Protein AF-A0A9D5CXW9-F1 (afdb_monomer)

pLDDT: mean 77.0, std 14.55, range [34.09, 95.12]

InterPro domains:
  IPR001128 Cytochrome P450 [PF00067] (2-106)
  IPR001128 Cytochrome P450 [PF00067] (108-201)
  IPR019164 Transmembrane protein 147 [PF09767] (212-371)
  IPR019164 Transmembrane protein 147 [PTHR12869] (211-436)
  IPR036396 Cytochrome P450 superfamily [G3DSA:1.10.630.10] (1-255)
  IPR036396 Cytochrome P450 superfamily [SSF48264] (1-193)

Organism: NCBI:txid325984

Radius of gyration: 29.3 Å; Cα contacts (8 Å, |Δi|>4): 430; chains: 1; bounding box: 60×66×86 Å

Secondary structure (DSSP, 8-state):
-HHHH-SEEEEEETTEEEEEE--HHHHHHHHHTSHHHH-PPP--HHHHHTTTTTTSTTTPPSSHHHHHHHHHIIIIISSHHHHHHHHHHHHTTHHHHHHHHHHHHS-HHHHHHHHHHTTT-HHHH-GGGTTT-TTSHHHHHHHHHHHHHHHHHHHHHHHHHHHHTT---S---HHHHHHHHHHSGGGTTTS-HHHHHHHHHHHHHHHHHHHHHHHHHHHHHHHHHHHHHHHHHSGGGTTTTHHHHHHHHHHHHHHHHHHHHHHHHHPPPPSS----HHHHHHHHHHHHHHHHHHHHHHHH---TT--HHHHHHHHHHHHHHHHHHHHHHHHHHHHTTSSS--THHHHHHHHHHHHHHHHHHHHHHHIIIII-----TTHHHHHHHHHHHHHTHHHHHHHHHHHS---HHHHHHHHHHHHHHHHHHHHHHHHHHHS---

Sequence (438 aa):
MADKHGPVFILRLGSRRTLVVSSWEVAKECFTINDKALSSRPANAAARHLGYNMAMFGFAPYGSYWRSLCKISTTELLSNARLDMLKHVMSGEIDIYMLERAAHTINVSAMITIAHQLSSVPSDMFPWLEWFDLGGHVKAMKAAAKEMDSVMVSLLEEHKEMRASGLAAGDRDFMYVMLSLTESDQFKELHDKDTVIKATSLGGGEARRTMTVFHFFNCAILTFGPHVVYYSATPLSEYDTVGTSVKAAVVYLATALVKLVCLATFLKVPENDNFDPYQELLKAMIGFIDVAGLYFALTQLTHRNISQNHKFQAVGLGWAFADSVLHRLAPLWIGARGLEFTWEYIFQGLEANANLVLNLSLAALGSLMWLRKNKPKTLIPIIYAFAGILATMPSITSYLSRGLGWHFPEVVGFELISSLVMAFFSWQLFSACQKPST

Solvent-accessible surface area (backbone atoms only — not comparable to full-atom values): 24293 Å² total; per-residue (Å²): 106,50,92,80,59,43,52,58,43,79,44,70,54,72,77,42,80,40,82,45,74,77,35,69,71,58,48,48,43,43,66,64,79,41,28,82,82,64,56,51,44,81,95,38,65,58,31,46,44,64,20,60,64,27,52,10,70,90,38,29,46,64,51,74,67,42,51,52,49,54,48,45,44,50,64,66,60,62,21,70,74,41,44,64,69,36,47,68,52,68,75,46,60,60,65,58,54,53,45,50,59,46,48,76,69,45,50,70,67,55,58,57,45,49,67,61,38,76,79,61,52,58,36,69,30,34,66,89,44,54,90,68,40,80,88,47,54,62,61,50,40,47,53,51,29,54,52,54,46,54,53,46,51,54,54,51,52,51,55,52,51,43,59,73,68,67,66,83,75,82,80,78,44,74,67,56,52,42,58,61,56,59,70,46,82,83,59,82,83,84,60,56,64,68,55,42,42,48,22,41,58,54,43,54,54,55,55,51,54,53,50,26,50,52,52,34,51,54,35,47,44,54,41,50,40,60,59,54,50,52,41,66,76,36,72,52,60,79,65,71,36,62,68,44,13,53,52,22,18,53,46,44,54,52,35,51,50,51,43,50,51,50,50,65,71,72,53,76,86,72,95,55,96,68,82,52,72,68,60,52,51,51,52,37,59,51,39,49,47,53,54,53,40,48,50,47,44,75,70,67,65,74,69,99,82,67,58,80,89,53,46,32,56,38,36,14,51,18,31,29,50,41,52,42,48,72,72,40,47,61,58,48,54,52,48,41,72,38,88,65,91,56,71,62,55,54,49,54,15,52,38,36,50,20,47,36,41,41,37,34,26,42,27,48,42,47,40,55,69,76,71,44,84,77,64,63,79,83,51,51,64,54,49,55,52,54,43,49,54,60,57,36,41,71,45,52,53,50,41,42,37,66,69,71,63,45,51,72,71,59,52,38,52,49,44,42,53,49,20,55,53,47,39,52,50,38,49,51,54,53,53,64,50,66,54,79,89,125

Nearest PDB structures (foldseek):
  7tut-assembly1_6  TM=9.393E-01  e=4.674E-10  Canis lupus
  9c7v-assembly1_C  TM=9.053E-01  e=2.514E-06  Homo sapiens
  8ce1-assembly1_B  TM=4.566E-01  e=3.516E+00  Escherichia coli

Mean predicted aligned error: 14.63 Å

Structure (mmCIF, N/CA/C/O backbone):
data_AF-A0A9D5CXW9-F1
#
_entry.id   AF-A0A9D5CXW9-F1
#
loop_
_atom_site.group_PDB
_atom_site.id
_atom_site.type_symbol
_atom_site.label_atom_id
_atom_site.label_alt_id
_atom_site.label_comp_id
_atom_site.label_asym_id
_atom_site.label_entity_id
_atom_site.label_seq_id
_atom_site.pdbx_PDB_ins_code
_atom_site.Cartn_x
_atom_site.Cartn_y
_atom_site.Cartn_z
_atom_site.occupancy
_atom_site.B_iso_or_equiv
_atom_site.auth_seq_id
_atom_site.auth_comp_id
_atom_site.auth_asym_id
_atom_site.auth_atom_id
_atom_site.pdbx_PDB_model_num
ATOM 1 N N . MET A 1 1 ? 2.590 -28.725 -10.508 1.00 77.94 1 MET A N 1
ATOM 2 C CA . MET A 1 1 ? 3.549 -29.321 -11.477 1.00 77.94 1 MET A CA 1
ATOM 3 C C . MET A 1 1 ? 4.900 -29.561 -10.824 1.00 77.94 1 MET A C 1
ATOM 5 O O . MET A 1 1 ? 5.341 -30.703 -10.848 1.00 77.94 1 MET A O 1
ATOM 9 N N . ALA A 1 2 ? 5.501 -28.545 -10.194 1.00 84.69 2 ALA A N 1
ATOM 10 C CA . ALA A 1 2 ? 6.735 -28.697 -9.415 1.00 84.69 2 ALA A CA 1
ATOM 11 C C . ALA A 1 2 ? 6.634 -29.802 -8.342 1.00 84.69 2 ALA A C 1
ATOM 13 O O . ALA A 1 2 ? 7.491 -30.674 -8.293 1.00 84.69 2 ALA A O 1
ATOM 14 N N . ASP A 1 3 ? 5.522 -29.870 -7.598 1.00 86.94 3 ASP A N 1
ATOM 15 C CA . ASP A 1 3 ? 5.314 -30.906 -6.563 1.00 86.94 3 ASP A CA 1
ATOM 16 C C . ASP A 1 3 ? 5.350 -32.347 -7.102 1.00 86.94 3 ASP A C 1
ATOM 18 O O . ASP A 1 3 ? 5.635 -33.284 -6.366 1.00 86.94 3 ASP A O 1
ATOM 22 N N . LYS A 1 4 ? 5.053 -32.539 -8.396 1.00 91.44 4 LYS A N 1
ATOM 23 C CA . LYS A 1 4 ? 4.976 -33.860 -9.039 1.00 91.44 4 LYS A CA 1
ATOM 24 C C . LYS A 1 4 ? 6.230 -34.216 -9.838 1.00 91.44 4 LYS A C 1
ATOM 26 O O . LYS A 1 4 ? 6.571 -35.390 -9.938 1.00 91.44 4 LYS A O 1
ATOM 31 N N . HIS A 1 5 ? 6.875 -33.226 -10.451 1.00 89.44 5 HIS A N 1
ATOM 32 C CA . HIS A 1 5 ? 7.991 -33.427 -11.381 1.00 89.44 5 HIS A CA 1
ATOM 33 C C . HIS A 1 5 ? 9.341 -32.954 -10.830 1.00 89.44 5 HIS A C 1
ATOM 35 O O . HIS A 1 5 ? 10.358 -33.130 -11.495 1.00 89.44 5 HIS A O 1
ATOM 41 N N . GLY A 1 6 ? 9.357 -32.401 -9.617 1.00 91.06 6 GLY A N 1
ATOM 42 C CA . GLY A 1 6 ? 10.549 -31.865 -8.979 1.00 91.06 6 GLY A CA 1
ATOM 43 C C . GLY A 1 6 ? 10.822 -30.396 -9.333 1.00 91.06 6 GLY A C 1
ATOM 44 O O . GLY A 1 6 ? 10.063 -29.771 -10.078 1.00 91.06 6 GLY A O 1
ATOM 45 N N . PRO A 1 7 ? 11.917 -29.831 -8.793 1.00 89.56 7 PRO A N 1
ATOM 46 C CA . PRO A 1 7 ? 12.267 -28.412 -8.924 1.00 89.56 7 PRO A CA 1
ATOM 47 C C . PRO A 1 7 ? 12.718 -27.992 -10.332 1.00 89.56 7 PRO A C 1
ATOM 49 O O . PRO A 1 7 ? 12.819 -26.797 -10.616 1.00 89.56 7 PRO A O 1
ATOM 52 N N . VAL A 1 8 ? 13.014 -28.965 -11.198 1.00 92.38 8 VAL A N 1
ATOM 53 C CA . VAL A 1 8 ? 13.458 -28.763 -12.579 1.00 92.38 8 VAL A CA 1
ATOM 54 C C . VAL A 1 8 ? 12.711 -29.735 -13.466 1.00 92.38 8 VAL A C 1
ATOM 56 O O . VAL A 1 8 ? 12.823 -30.948 -13.301 1.00 92.38 8 VAL A O 1
ATOM 59 N N . PHE A 1 9 ? 11.958 -29.213 -14.423 1.00 92.38 9 PHE A N 1
ATOM 60 C CA . PHE A 1 9 ? 11.188 -30.045 -15.337 1.00 92.38 9 PHE A CA 1
ATOM 61 C C . PHE A 1 9 ? 11.050 -29.380 -16.701 1.00 92.38 9 PHE A C 1
ATOM 63 O O . PHE A 1 9 ? 11.148 -28.164 -16.843 1.00 92.38 9 PHE A O 1
ATOM 70 N N . ILE A 1 10 ? 10.828 -30.192 -17.731 1.00 90.69 10 ILE A N 1
ATOM 71 C CA . ILE A 1 10 ? 10.643 -29.707 -19.098 1.00 90.69 10 ILE A CA 1
ATOM 72 C C . ILE A 1 10 ? 9.150 -29.689 -19.410 1.00 90.69 10 ILE A C 1
ATOM 74 O O . ILE A 1 10 ? 8.472 -30.710 -19.311 1.00 90.69 10 ILE A O 1
ATOM 78 N N . LEU A 1 11 ? 8.656 -28.534 -19.843 1.00 88.25 11 LEU A N 1
ATOM 79 C CA . LEU A 1 11 ? 7.340 -28.383 -20.447 1.00 88.25 11 LEU A CA 1
ATOM 80 C C . LEU A 1 11 ? 7.472 -28.207 -21.953 1.00 88.25 11 LEU A C 1
ATOM 82 O O . LEU A 1 11 ? 8.407 -27.586 -22.452 1.00 88.25 11 LEU A O 1
ATOM 86 N N . ARG A 1 12 ? 6.504 -28.732 -22.697 1.00 83.38 12 ARG A N 1
ATOM 87 C CA . ARG A 1 12 ? 6.395 -28.476 -24.131 1.00 83.38 12 ARG A CA 1
ATOM 88 C C . ARG A 1 12 ? 5.352 -27.386 -24.359 1.00 83.38 12 ARG A C 1
ATOM 90 O O . ARG A 1 12 ? 4.157 -27.655 -24.302 1.00 83.38 12 ARG A O 1
ATOM 97 N N . LEU A 1 13 ? 5.816 -26.161 -24.595 1.00 78.69 13 LEU A N 1
ATOM 98 C CA . LEU A 1 13 ? 4.975 -25.015 -24.935 1.00 78.69 13 LEU A CA 1
ATOM 99 C C . LEU A 1 13 ? 4.824 -24.961 -26.462 1.00 78.69 13 LEU A C 1
ATOM 101 O O . LEU A 1 13 ? 5.663 -24.411 -27.176 1.00 78.69 13 LEU A O 1
ATOM 105 N N . GLY A 1 14 ? 3.775 -25.611 -26.968 1.00 78.56 14 GLY A N 1
ATOM 106 C CA . GLY A 1 14 ? 3.534 -25.760 -28.404 1.00 78.56 14 GLY A CA 1
ATOM 107 C C . GLY A 1 14 ? 4.590 -26.637 -29.083 1.00 78.56 14 GLY A C 1
ATOM 108 O O . GLY A 1 14 ? 4.738 -27.818 -28.756 1.00 78.56 14 GLY A O 1
ATOM 109 N N . SER A 1 15 ? 5.344 -26.087 -30.036 1.00 80.31 15 SER A N 1
ATOM 110 C CA . SER A 1 15 ? 6.457 -26.793 -30.683 1.00 80.31 15 SER A CA 1
ATOM 111 C C . SER A 1 15 ? 7.795 -26.635 -29.952 1.00 80.31 15 SER A C 1
ATOM 113 O O . SER A 1 15 ? 8.731 -27.368 -30.277 1.00 80.31 15 SER A O 1
ATOM 115 N N . ARG A 1 16 ? 7.909 -25.729 -28.968 1.00 77.31 16 ARG A N 1
ATOM 116 C CA . ARG A 1 16 ? 9.156 -25.474 -28.225 1.00 77.31 16 ARG A CA 1
ATOM 117 C C . ARG A 1 16 ? 9.205 -26.270 -26.918 1.00 77.31 16 ARG A C 1
ATOM 119 O O . ARG A 1 16 ? 8.202 -26.429 -26.225 1.00 77.31 16 ARG A O 1
ATOM 126 N N . ARG A 1 17 ? 10.389 -26.787 -26.578 1.00 86.25 17 ARG A N 1
ATOM 127 C CA . ARG A 1 17 ? 10.664 -27.359 -25.251 1.00 86.25 17 ARG A CA 1
ATOM 128 C C . ARG A 1 17 ? 11.206 -26.247 -24.362 1.00 86.25 17 ARG A C 1
ATOM 130 O O . ARG A 1 17 ? 12.153 -25.573 -24.751 1.00 86.25 17 ARG A O 1
ATOM 137 N N . THR A 1 18 ? 10.622 -26.097 -23.186 1.00 85.94 18 THR A N 1
ATOM 138 C CA . THR A 1 18 ? 10.957 -25.063 -22.214 1.00 85.94 18 THR A CA 1
ATOM 139 C C . THR A 1 18 ? 11.350 -25.736 -20.913 1.00 85.94 18 THR A C 1
ATOM 141 O O . THR A 1 18 ? 10.566 -26.492 -20.339 1.00 85.94 18 THR A O 1
ATOM 144 N N . LEU A 1 19 ? 12.570 -25.475 -20.455 1.00 88.12 19 LEU A N 1
ATOM 145 C CA . LEU A 1 19 ? 13.008 -25.866 -19.122 1.00 88.12 19 LEU A CA 1
ATOM 146 C C . LEU A 1 19 ? 12.398 -24.895 -18.108 1.00 88.12 19 LEU A C 1
ATOM 148 O O . LEU A 1 19 ? 12.554 -23.684 -18.246 1.00 88.12 19 LEU A O 1
ATOM 152 N N . VAL A 1 20 ? 11.703 -25.423 -17.108 1.00 88.06 20 VAL A N 1
ATOM 153 C CA . VAL A 1 20 ? 11.142 -24.650 -16.002 1.00 88.06 20 VAL A CA 1
ATOM 154 C C . VAL A 1 20 ? 11.942 -24.958 -14.748 1.00 88.06 20 VAL A C 1
ATOM 156 O O . VAL A 1 20 ? 12.119 -26.121 -14.384 1.00 88.06 20 VAL A O 1
ATOM 159 N N . VAL A 1 21 ? 12.414 -23.897 -14.100 1.00 90.00 21 VAL A N 1
ATOM 160 C CA . VAL A 1 21 ? 13.131 -23.945 -12.826 1.00 90.00 21 VAL A CA 1
ATOM 161 C C . VAL A 1 21 ? 12.237 -23.309 -11.770 1.00 90.00 21 VAL A C 1
ATOM 163 O O . VAL A 1 21 ? 11.843 -22.154 -11.912 1.00 90.00 21 VAL A O 1
ATOM 166 N N . SER A 1 22 ? 11.891 -24.066 -10.731 1.00 89.50 22 SER A N 1
ATOM 167 C CA . SER A 1 22 ? 10.968 -23.637 -9.670 1.00 89.50 22 SER A CA 1
ATOM 168 C C . SER A 1 22 ? 11.580 -23.684 -8.265 1.00 89.50 22 SER A C 1
ATOM 170 O O . SER A 1 22 ? 10.850 -23.619 -7.282 1.00 89.50 22 SER A O 1
ATOM 172 N N . SER A 1 23 ? 12.904 -23.821 -8.161 1.00 90.56 23 SER A N 1
ATOM 173 C CA . SER A 1 23 ? 13.673 -23.778 -6.908 1.00 90.56 23 SER A CA 1
ATOM 174 C C . SER A 1 23 ? 14.694 -22.648 -6.979 1.00 90.56 23 SER A C 1
ATOM 176 O O . SER A 1 23 ? 15.335 -22.446 -8.015 1.00 90.56 23 SER A O 1
ATOM 178 N N . TRP A 1 24 ? 14.848 -21.913 -5.875 1.00 89.88 24 TRP A N 1
ATOM 179 C CA . TRP A 1 24 ? 15.803 -20.810 -5.802 1.00 89.88 24 TRP A CA 1
ATOM 180 C C . TRP A 1 24 ? 17.252 -21.318 -5.806 1.00 89.88 24 TRP A C 1
ATOM 182 O O . TRP A 1 24 ? 18.120 -20.641 -6.349 1.00 89.88 24 TRP A O 1
ATOM 192 N N . GLU A 1 25 ? 17.513 -22.513 -5.266 1.00 91.69 25 GLU A N 1
ATOM 193 C CA . GLU A 1 25 ? 18.826 -23.162 -5.277 1.00 91.69 25 GLU A CA 1
ATOM 194 C C . GLU A 1 25 ? 19.289 -23.419 -6.713 1.00 91.69 25 GLU A C 1
ATOM 196 O O . GLU A 1 25 ? 20.394 -23.032 -7.095 1.00 91.69 25 GLU A O 1
ATOM 201 N N . VAL A 1 26 ? 18.407 -23.996 -7.535 1.00 90.19 26 VAL A N 1
ATOM 202 C CA . VAL A 1 26 ? 18.710 -24.256 -8.947 1.00 90.19 26 VAL A CA 1
ATOM 203 C C . VAL A 1 26 ? 18.778 -22.953 -9.740 1.00 90.19 26 VAL A C 1
ATOM 205 O O . VAL A 1 26 ? 19.675 -22.784 -10.561 1.00 90.19 26 VAL A O 1
ATOM 208 N N . ALA A 1 27 ? 17.877 -21.997 -9.488 1.00 89.31 27 ALA A N 1
ATOM 209 C CA . ALA A 1 27 ? 17.931 -20.693 -10.146 1.00 89.31 27 ALA A CA 1
ATOM 210 C C . ALA A 1 27 ? 19.251 -19.964 -9.841 1.00 89.31 27 ALA A C 1
ATOM 212 O O . ALA A 1 27 ? 19.863 -19.389 -10.742 1.00 89.31 27 ALA A O 1
ATOM 213 N N . LYS A 1 28 ? 19.734 -20.039 -8.594 1.00 89.81 28 LYS A N 1
ATOM 214 C CA . LYS A 1 28 ? 21.040 -19.506 -8.202 1.00 89.81 28 LYS A CA 1
ATOM 215 C C . LYS A 1 28 ? 22.156 -20.168 -8.999 1.00 89.81 28 LYS A C 1
ATOM 217 O O . LYS A 1 28 ? 22.987 -19.454 -9.546 1.00 89.81 28 LYS A O 1
ATOM 222 N N . GLU A 1 29 ? 22.176 -21.492 -9.114 1.00 91.06 29 GLU A N 1
ATOM 223 C CA . GLU A 1 29 ? 23.174 -22.204 -9.923 1.00 91.06 29 GLU A CA 1
ATOM 224 C C . GLU A 1 29 ? 23.115 -21.797 -11.408 1.00 91.06 29 GLU A C 1
ATOM 226 O O . GLU A 1 29 ? 24.151 -21.518 -12.020 1.00 91.06 29 GLU A O 1
ATOM 231 N N . CYS A 1 30 ? 21.909 -21.685 -11.971 1.00 89.25 30 CYS A N 1
ATOM 232 C CA . CYS A 1 30 ? 21.672 -21.222 -13.338 1.00 89.25 30 CYS A CA 1
ATOM 233 C C . CYS A 1 30 ? 22.246 -19.825 -13.602 1.00 89.25 30 CYS A C 1
ATOM 235 O O . CYS A 1 30 ? 22.856 -19.619 -14.643 1.00 89.25 30 CYS A O 1
ATOM 237 N N . PHE A 1 31 ? 22.073 -18.878 -12.676 1.00 85.81 31 PHE A N 1
ATOM 238 C CA . PHE A 1 31 ? 22.480 -17.479 -12.865 1.00 85.81 31 PHE A CA 1
ATOM 239 C C . PHE A 1 31 ? 23.814 -17.105 -12.197 1.00 85.81 31 PHE A C 1
ATOM 241 O O . PHE A 1 31 ? 24.177 -15.932 -12.198 1.00 85.81 31 PHE A O 1
ATOM 248 N N . THR A 1 32 ? 24.557 -18.075 -11.651 1.00 88.88 32 THR A N 1
ATOM 249 C CA . THR A 1 32 ? 25.907 -17.847 -11.093 1.00 88.88 32 THR A CA 1
ATOM 250 C C . THR A 1 32 ? 26.970 -18.734 -11.731 1.00 88.88 32 THR A C 1
ATOM 252 O O . THR A 1 32 ? 27.978 -18.220 -12.197 1.00 88.88 32 THR A O 1
ATOM 255 N N . ILE A 1 33 ? 26.757 -20.052 -11.775 1.00 91.69 33 ILE A N 1
ATOM 256 C CA . ILE A 1 33 ? 27.733 -21.017 -12.305 1.00 91.69 33 ILE A CA 1
ATOM 257 C C . ILE A 1 33 ? 27.545 -21.194 -13.816 1.00 91.69 33 ILE A C 1
ATOM 259 O O . ILE A 1 33 ? 28.518 -21.267 -14.562 1.00 91.69 33 ILE A O 1
ATOM 263 N N . ASN A 1 34 ? 26.288 -21.255 -14.267 1.00 90.12 34 ASN A N 1
ATOM 264 C CA . ASN A 1 34 ? 25.921 -21.530 -15.661 1.00 90.12 34 ASN A CA 1
ATOM 265 C C . ASN A 1 34 ? 25.369 -20.292 -16.395 1.00 90.12 34 ASN A C 1
ATOM 267 O O . ASN A 1 34 ? 24.728 -20.417 -17.443 1.00 90.12 34 ASN A O 1
ATOM 271 N N . ASP A 1 35 ? 25.622 -19.098 -15.858 1.00 86.38 35 ASP A N 1
ATOM 272 C CA . ASP A 1 35 ? 25.029 -17.827 -16.281 1.00 86.38 35 ASP A CA 1
ATOM 273 C C . ASP A 1 35 ? 25.222 -17.556 -17.780 1.00 86.38 35 ASP A C 1
ATOM 275 O O . ASP A 1 35 ? 24.277 -17.210 -18.487 1.00 86.38 35 ASP A O 1
ATOM 279 N N . LYS A 1 36 ? 26.423 -17.815 -18.304 1.00 87.19 36 LYS A N 1
ATOM 280 C CA . LYS A 1 36 ? 26.774 -17.613 -19.711 1.00 87.19 36 LYS A CA 1
ATOM 281 C C . LYS A 1 36 ? 25.993 -18.517 -20.667 1.00 87.19 36 LYS A C 1
ATOM 283 O O . LYS A 1 36 ? 25.740 -18.120 -21.801 1.00 87.19 36 LYS A O 1
ATOM 288 N N . ALA A 1 37 ? 25.630 -19.729 -20.244 1.00 87.44 37 ALA A N 1
ATOM 289 C CA . ALA A 1 37 ? 24.859 -20.654 -21.076 1.00 87.44 37 ALA A CA 1
ATOM 290 C C . ALA A 1 37 ? 23.374 -20.256 -21.155 1.00 87.44 37 ALA A C 1
ATOM 292 O O . ALA A 1 37 ? 22.700 -20.582 -22.131 1.00 87.44 37 ALA A O 1
ATOM 293 N N . LEU A 1 38 ? 22.876 -19.535 -20.146 1.00 86.81 38 LEU A N 1
ATOM 294 C CA . LEU A 1 38 ? 21.461 -19.187 -19.974 1.00 86.81 38 LEU A CA 1
ATOM 295 C C . LEU A 1 38 ? 21.169 -17.690 -20.166 1.00 86.81 38 LEU A C 1
ATOM 297 O O . LEU A 1 38 ? 20.023 -17.257 -20.070 1.00 86.81 38 LEU A O 1
ATOM 301 N N . SER A 1 39 ? 22.190 -16.887 -20.457 1.00 85.00 39 SER A N 1
ATOM 302 C CA . SER A 1 39 ? 22.080 -15.435 -20.605 1.00 85.00 39 SER A CA 1
ATOM 303 C C . SER A 1 39 ? 21.422 -15.000 -21.916 1.00 85.00 39 SER A C 1
ATOM 305 O O . SER A 1 39 ? 20.912 -13.882 -21.996 1.00 85.00 39 SER A O 1
ATOM 307 N N . SER A 1 40 ? 21.405 -15.855 -22.944 1.00 88.19 40 SER A N 1
ATOM 308 C CA . SER A 1 40 ? 20.826 -15.506 -24.244 1.00 88.19 40 SER A CA 1
ATOM 309 C C . SER A 1 40 ? 19.295 -15.444 -24.204 1.00 88.19 40 SER A C 1
ATOM 311 O O . SER A 1 40 ? 18.641 -16.221 -23.510 1.00 88.19 40 SER A O 1
ATOM 313 N N . ARG A 1 41 ? 18.706 -14.508 -24.956 1.00 83.00 41 ARG A N 1
ATOM 314 C CA . ARG A 1 41 ? 17.253 -14.304 -25.038 1.00 83.00 41 ARG A CA 1
ATOM 315 C C . ARG A 1 41 ? 16.677 -14.998 -26.276 1.00 83.00 41 ARG A C 1
ATOM 317 O O . ARG A 1 41 ? 17.267 -14.909 -27.353 1.00 83.00 41 ARG A O 1
ATOM 324 N N . PRO A 1 42 ? 15.534 -15.697 -26.159 1.00 80.88 42 PRO A N 1
ATOM 325 C CA . PRO A 1 42 ? 14.896 -16.314 -27.310 1.00 80.88 42 PRO A CA 1
ATOM 326 C C . PRO A 1 42 ? 14.276 -15.249 -28.215 1.00 80.88 42 PRO A C 1
ATOM 328 O O . PRO A 1 42 ? 13.584 -14.347 -27.747 1.00 80.88 42 PRO A O 1
ATOM 331 N N . ALA A 1 43 ? 14.442 -15.411 -29.527 1.00 78.44 43 ALA A N 1
ATOM 332 C CA . ALA A 1 43 ? 13.746 -14.573 -30.488 1.00 78.44 43 ALA A CA 1
ATOM 333 C C . ALA A 1 43 ? 12.237 -14.888 -30.474 1.00 78.44 43 ALA A C 1
ATOM 335 O O . ALA A 1 43 ? 11.819 -15.998 -30.836 1.00 78.44 43 ALA A O 1
ATOM 336 N N . ASN A 1 44 ? 11.440 -13.916 -30.032 1.00 76.56 44 ASN A N 1
ATOM 337 C CA . ASN A 1 44 ? 9.977 -13.940 -30.025 1.00 76.56 44 ASN A CA 1
ATOM 338 C C . ASN A 1 44 ? 9.414 -12.722 -30.793 1.00 76.56 44 ASN A C 1
ATOM 340 O O . ASN A 1 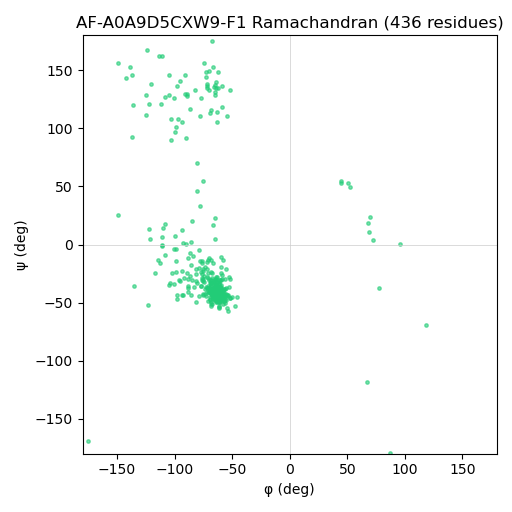44 ? 10.161 -11.814 -31.172 1.00 76.56 44 ASN A O 1
ATOM 344 N N . ALA A 1 45 ? 8.120 -12.725 -31.111 1.00 77.19 45 ALA A N 1
ATOM 345 C CA . ALA A 1 45 ? 7.488 -11.696 -31.937 1.00 77.19 45 ALA A CA 1
ATOM 346 C C . ALA A 1 45 ? 7.564 -10.303 -31.294 1.00 77.19 45 ALA A C 1
ATOM 348 O O . ALA A 1 45 ? 7.858 -9.324 -31.982 1.00 77.19 45 ALA A O 1
ATOM 349 N N . ALA A 1 46 ? 7.385 -10.224 -29.973 1.00 71.38 46 ALA A N 1
ATOM 350 C CA . ALA A 1 46 ? 7.484 -8.973 -29.226 1.00 71.38 46 ALA A CA 1
ATOM 351 C C . ALA A 1 46 ? 8.885 -8.354 -29.342 1.00 71.38 46 ALA A C 1
ATOM 353 O O . ALA A 1 46 ? 9.028 -7.188 -29.694 1.00 71.38 46 ALA A O 1
ATOM 354 N N . ALA A 1 47 ? 9.933 -9.147 -29.156 1.00 76.00 47 ALA A N 1
ATOM 355 C CA . ALA A 1 47 ? 11.305 -8.682 -29.260 1.00 76.00 47 ALA A CA 1
ATOM 356 C C . ALA A 1 47 ? 11.699 -8.278 -30.697 1.00 76.00 47 ALA A C 1
ATOM 358 O O . ALA A 1 47 ? 12.512 -7.373 -30.891 1.00 76.00 47 ALA A O 1
ATOM 359 N N . ARG A 1 48 ? 11.082 -8.892 -31.721 1.00 81.94 48 ARG A N 1
ATOM 360 C CA . ARG A 1 48 ? 11.274 -8.501 -33.130 1.00 81.94 48 ARG A CA 1
ATOM 361 C C . ARG A 1 48 ? 10.582 -7.182 -33.467 1.00 81.94 48 ARG A C 1
ATOM 363 O O . ARG A 1 48 ? 11.177 -6.348 -34.142 1.00 81.94 48 ARG A O 1
ATOM 370 N N . HIS A 1 49 ? 9.340 -7.001 -33.024 1.00 80.75 49 HIS A N 1
ATOM 371 C CA . HIS A 1 49 ? 8.512 -5.866 -33.435 1.00 80.75 49 HIS A CA 1
ATOM 372 C C . HIS A 1 49 ? 8.584 -4.675 -32.478 1.00 80.75 49 HIS A C 1
ATOM 374 O O . HIS A 1 49 ? 8.731 -3.555 -32.945 1.00 80.75 49 HIS A O 1
ATOM 380 N N . LEU A 1 50 ? 8.532 -4.902 -31.165 1.00 71.69 50 LEU A N 1
ATOM 381 C CA . LEU A 1 50 ? 8.593 -3.855 -30.135 1.00 71.69 50 LEU A CA 1
ATOM 382 C C . LEU A 1 50 ? 10.030 -3.596 -29.653 1.00 71.69 50 LEU A C 1
ATOM 384 O O . LEU A 1 50 ? 10.374 -2.483 -29.275 1.00 71.69 50 LEU A O 1
ATOM 388 N N . GLY A 1 51 ? 10.893 -4.614 -29.699 1.00 71.62 51 GLY A N 1
ATOM 389 C CA . GLY A 1 51 ? 12.281 -4.544 -29.230 1.00 71.62 51 GLY A CA 1
ATOM 390 C C . GLY A 1 51 ? 13.295 -3.989 -30.236 1.00 71.62 51 GLY A C 1
ATOM 391 O O . GLY A 1 51 ? 14.479 -4.289 -30.091 1.00 71.62 51 GLY A O 1
ATOM 392 N N . TYR A 1 52 ? 12.860 -3.248 -31.266 1.00 82.50 52 TYR A N 1
ATOM 393 C CA . TYR A 1 52 ? 13.713 -2.767 -32.369 1.00 82.50 52 TYR A CA 1
ATOM 394 C C . TYR A 1 52 ? 14.556 -3.887 -32.997 1.00 82.50 52 TYR A C 1
ATOM 396 O O . TYR A 1 52 ? 15.780 -3.800 -33.084 1.00 82.50 52 TYR A O 1
ATOM 404 N N . ASN A 1 53 ? 13.901 -4.982 -33.396 1.00 86.38 53 ASN A N 1
ATOM 405 C CA . ASN A 1 53 ? 14.567 -6.176 -33.915 1.00 86.38 53 ASN A CA 1
ATOM 406 C C . ASN A 1 53 ? 15.670 -6.708 -32.976 1.00 86.38 53 ASN A C 1
ATOM 408 O O . ASN A 1 53 ? 16.787 -6.975 -33.411 1.00 86.38 53 ASN A O 1
ATOM 412 N N . MET A 1 54 ? 15.341 -6.868 -31.689 1.00 82.38 54 MET A N 1
ATOM 413 C CA . MET A 1 54 ? 16.251 -7.319 -30.621 1.00 82.38 54 MET A CA 1
ATOM 414 C C . MET A 1 54 ? 17.361 -6.327 -30.233 1.00 82.38 54 MET A C 1
ATOM 416 O O . MET A 1 54 ? 18.253 -6.709 -29.482 1.00 82.38 54 MET A O 1
ATOM 420 N N . ALA A 1 55 ? 17.338 -5.071 -30.688 1.00 84.50 55 ALA A N 1
ATOM 421 C CA . ALA A 1 55 ? 18.335 -4.082 -30.269 1.00 84.50 55 ALA A CA 1
ATOM 422 C C . ALA A 1 55 ? 18.151 -3.640 -28.805 1.00 84.50 55 ALA A C 1
ATOM 424 O O . ALA A 1 55 ? 19.112 -3.205 -28.166 1.00 84.50 55 ALA A O 1
ATOM 425 N N . MET A 1 56 ? 16.928 -3.753 -28.275 1.00 77.25 56 MET A N 1
ATOM 426 C CA . MET A 1 56 ? 16.576 -3.348 -26.914 1.00 77.25 56 MET A CA 1
ATOM 427 C C . MET A 1 56 ? 17.297 -4.190 -25.852 1.00 77.25 56 MET A C 1
ATOM 429 O O . MET A 1 56 ? 17.328 -5.419 -25.927 1.00 77.25 56 MET A O 1
ATOM 433 N N . PHE A 1 57 ? 17.800 -3.518 -24.811 1.00 72.75 57 PHE A N 1
ATOM 434 C CA . PHE A 1 57 ? 18.596 -4.092 -23.719 1.00 72.75 57 PHE A CA 1
ATOM 435 C C . PHE A 1 57 ? 18.030 -5.397 -23.124 1.00 72.75 57 PHE A C 1
ATOM 437 O O . PHE A 1 57 ? 18.768 -6.363 -22.929 1.00 72.75 57 PHE A O 1
ATOM 444 N N . GLY A 1 58 ? 16.716 -5.450 -22.865 1.00 72.88 58 GLY A N 1
ATOM 445 C CA . GLY A 1 58 ? 16.050 -6.617 -22.271 1.00 72.88 58 GLY A CA 1
ATOM 446 C C . GLY A 1 58 ? 15.872 -7.818 -23.212 1.00 72.88 58 GLY A C 1
ATOM 447 O O . GLY A 1 58 ? 15.694 -8.943 -22.737 1.00 72.88 58 GLY A O 1
ATOM 448 N N . PHE A 1 59 ? 15.948 -7.593 -24.528 1.00 77.06 59 PHE A N 1
ATOM 449 C CA . PHE A 1 59 ? 15.645 -8.575 -25.573 1.00 77.06 59 PHE A CA 1
ATOM 450 C C . PHE A 1 59 ? 16.859 -9.016 -26.399 1.00 77.06 59 PHE A C 1
ATOM 452 O O . PHE A 1 59 ? 16.785 -10.042 -27.076 1.00 77.06 59 PHE A O 1
ATOM 459 N N . ALA A 1 60 ? 17.970 -8.280 -26.340 1.00 83.75 60 ALA A N 1
ATOM 460 C CA . ALA A 1 60 ? 19.168 -8.599 -27.103 1.00 83.75 60 ALA A CA 1
ATOM 461 C C . ALA A 1 60 ? 19.767 -9.966 -26.699 1.00 83.75 60 ALA A C 1
ATOM 463 O O . ALA A 1 60 ? 19.888 -10.268 -25.505 1.00 83.75 60 ALA A O 1
ATOM 464 N N . PRO A 1 61 ? 20.158 -10.814 -27.671 1.00 86.69 61 PRO A N 1
ATOM 465 C CA . PRO A 1 61 ? 20.825 -12.078 -27.388 1.00 86.69 61 PRO A CA 1
ATOM 466 C C . PRO A 1 61 ? 22.215 -11.836 -26.789 1.00 86.69 61 PRO A C 1
ATOM 468 O O . PRO A 1 61 ? 22.874 -10.831 -27.067 1.00 86.69 61 PRO A O 1
ATOM 471 N N . TYR A 1 62 ? 22.691 -12.785 -25.985 1.00 86.19 62 TYR A N 1
ATOM 472 C CA . TYR A 1 62 ? 24.002 -12.663 -25.355 1.00 86.19 62 TYR A CA 1
ATOM 473 C C . TYR A 1 62 ? 25.115 -12.663 -26.414 1.00 86.19 62 TYR A C 1
ATOM 475 O O . TYR A 1 62 ? 25.190 -13.558 -27.255 1.00 86.19 62 TYR A O 1
ATOM 483 N N . GLY A 1 63 ? 26.005 -11.671 -26.359 1.00 86.94 63 GLY A N 1
ATOM 484 C CA . GLY A 1 63 ? 27.064 -11.472 -27.349 1.00 86.94 63 GLY A CA 1
ATOM 485 C C . GLY A 1 63 ? 28.018 -10.336 -26.976 1.00 86.94 63 GLY A C 1
ATOM 486 O O . GLY A 1 63 ? 28.005 -9.842 -25.848 1.00 86.94 63 GLY A O 1
ATOM 487 N N . SER A 1 64 ? 28.882 -9.920 -27.906 1.00 85.69 64 SER A N 1
ATOM 488 C CA . SER A 1 64 ? 29.711 -8.710 -27.748 1.00 85.69 64 SER A CA 1
ATOM 489 C C . SER A 1 64 ? 28.838 -7.464 -27.577 1.00 85.69 64 SER A C 1
ATOM 491 O O . SER A 1 64 ? 29.022 -6.739 -26.606 1.00 85.69 64 SER A O 1
ATOM 493 N N . TYR A 1 65 ? 27.831 -7.295 -28.438 1.00 85.19 65 TYR A N 1
ATOM 494 C CA . TYR A 1 65 ? 26.873 -6.186 -28.390 1.00 85.19 65 TYR A CA 1
ATOM 495 C C . TYR A 1 65 ? 26.171 -6.056 -27.027 1.00 85.19 65 TYR A C 1
ATOM 497 O O . TYR A 1 65 ? 26.274 -5.014 -26.383 1.00 85.19 65 TYR A O 1
ATOM 505 N N . TRP A 1 66 ? 25.531 -7.127 -26.537 1.00 85.12 66 TRP A N 1
ATOM 506 C CA . TRP A 1 66 ? 24.840 -7.113 -25.239 1.00 85.12 66 TRP A CA 1
ATOM 507 C C . TRP A 1 66 ? 25.787 -6.803 -24.073 1.00 85.12 66 TRP A C 1
ATOM 509 O O . TRP A 1 66 ? 25.448 -6.018 -23.195 1.00 85.12 66 TRP A O 1
ATOM 519 N N . ARG A 1 67 ? 27.011 -7.351 -24.078 1.00 84.94 67 ARG A N 1
ATOM 520 C CA . ARG A 1 67 ? 28.008 -7.046 -23.037 1.00 84.94 67 ARG A CA 1
ATOM 521 C C . ARG A 1 67 ? 28.444 -5.581 -23.066 1.00 84.94 67 ARG A C 1
ATOM 523 O O . ARG A 1 67 ? 28.593 -4.987 -22.000 1.00 84.94 67 ARG A O 1
ATOM 530 N N . SER A 1 68 ? 28.633 -5.003 -24.253 1.00 83.19 68 SER A N 1
ATOM 531 C CA . SER A 1 68 ? 28.933 -3.576 -24.406 1.00 83.19 68 SER A CA 1
ATOM 532 C C . SER A 1 68 ? 27.785 -2.710 -23.891 1.00 83.19 68 SER A C 1
ATOM 534 O O . SER A 1 68 ? 28.036 -1.783 -23.124 1.00 83.19 68 SER A O 1
ATOM 536 N N . LEU A 1 69 ? 26.535 -3.064 -24.216 1.00 79.69 69 LEU A N 1
ATOM 537 C CA . LEU A 1 69 ? 25.351 -2.408 -23.661 1.00 79.69 69 LEU A CA 1
ATOM 538 C C . LEU A 1 69 ? 25.313 -2.493 -22.133 1.00 79.69 69 LEU A C 1
ATOM 540 O O . LEU A 1 69 ? 25.212 -1.460 -21.489 1.00 79.69 69 LEU A O 1
ATOM 544 N N . CYS A 1 70 ? 25.466 -3.678 -21.530 1.00 81.19 70 CYS A N 1
ATOM 545 C CA . CYS A 1 70 ? 25.493 -3.826 -20.069 1.00 81.19 70 CYS A CA 1
ATOM 546 C C . CYS A 1 70 ? 26.599 -3.010 -19.408 1.00 81.19 70 CYS A C 1
ATOM 548 O O . CYS A 1 70 ? 26.376 -2.431 -18.346 1.00 81.19 70 CYS A O 1
ATOM 550 N N . LYS A 1 71 ? 27.786 -2.958 -20.019 1.00 83.19 71 LYS A N 1
ATOM 551 C CA . LYS A 1 71 ? 28.888 -2.145 -19.511 1.00 83.19 71 LYS A CA 1
ATOM 552 C C . LYS A 1 71 ? 28.497 -0.670 -19.503 1.00 83.19 71 LYS A C 1
ATOM 554 O O . LYS A 1 71 ? 28.558 -0.049 -18.452 1.00 83.19 71 LYS A O 1
ATOM 559 N N . ILE A 1 72 ? 28.039 -0.151 -20.639 1.00 79.00 72 ILE A N 1
ATOM 560 C CA . ILE A 1 72 ? 27.652 1.254 -20.800 1.00 79.00 72 ILE A CA 1
ATOM 561 C C . ILE A 1 72 ? 26.468 1.622 -19.907 1.00 79.00 72 ILE A C 1
ATOM 563 O O . ILE A 1 72 ? 26.510 2.638 -19.219 1.00 79.00 72 ILE A O 1
ATOM 567 N N . SER A 1 73 ? 25.434 0.784 -19.856 1.00 76.25 73 SER A N 1
ATOM 568 C CA . SER A 1 73 ? 24.288 1.009 -18.981 1.00 76.25 73 SER A CA 1
ATOM 569 C C . SER A 1 73 ? 24.721 1.097 -17.520 1.00 76.25 73 SER A C 1
ATOM 571 O O . SER A 1 73 ? 24.319 2.027 -16.833 1.00 76.25 73 SER A O 1
ATOM 573 N N . THR A 1 74 ? 25.588 0.202 -17.045 1.00 78.44 74 THR A N 1
ATOM 574 C CA . THR A 1 74 ? 26.035 0.217 -15.644 1.00 78.44 74 THR A CA 1
ATOM 575 C C . THR A 1 74 ? 27.012 1.357 -15.338 1.00 78.44 74 THR A C 1
ATOM 577 O O . THR A 1 74 ? 26.937 1.939 -14.259 1.00 78.44 74 THR A O 1
ATOM 580 N N . THR A 1 75 ? 27.936 1.695 -16.244 1.00 78.50 75 THR A N 1
ATOM 581 C CA . THR A 1 75 ? 28.984 2.695 -15.958 1.00 78.50 75 THR A CA 1
ATOM 582 C C . THR A 1 75 ? 28.563 4.122 -16.282 1.00 78.50 75 THR A C 1
ATOM 584 O O . THR A 1 75 ? 28.895 5.043 -15.536 1.00 78.50 75 THR A O 1
ATOM 587 N N . GLU A 1 76 ? 27.810 4.324 -17.359 1.00 75.50 76 GLU A N 1
ATOM 588 C CA . GLU A 1 76 ? 27.533 5.663 -17.884 1.00 75.50 76 GLU A CA 1
ATOM 589 C C . GLU A 1 76 ? 26.120 6.151 -17.587 1.00 75.50 76 GLU A C 1
ATOM 591 O O . GLU A 1 76 ? 25.937 7.350 -17.362 1.00 75.50 76 GLU A O 1
ATOM 596 N N . LEU A 1 77 ? 25.141 5.238 -17.581 1.00 71.81 77 LEU A N 1
ATOM 597 C CA . LEU A 1 77 ? 23.720 5.568 -17.427 1.00 71.81 77 LEU A CA 1
ATOM 598 C C . LEU A 1 77 ? 23.225 5.385 -15.986 1.00 71.81 77 LEU A C 1
ATOM 600 O O . LEU A 1 77 ? 22.511 6.237 -15.470 1.00 71.81 77 LEU A O 1
ATOM 604 N N . LEU A 1 78 ? 23.617 4.287 -15.335 1.00 73.19 78 LEU A N 1
ATOM 605 C CA . LEU A 1 78 ? 23.144 3.874 -14.008 1.00 73.19 78 LEU A CA 1
ATOM 606 C C . LEU A 1 78 ? 24.215 4.006 -12.915 1.00 73.19 78 LEU A C 1
ATOM 608 O O . LEU A 1 78 ? 24.060 3.448 -11.830 1.00 73.19 78 LEU A O 1
ATOM 612 N N . SER A 1 79 ? 25.311 4.724 -13.171 1.00 78.12 79 SER A N 1
ATOM 613 C CA . SER A 1 79 ? 26.296 5.001 -12.124 1.00 78.12 79 SER A CA 1
ATOM 614 C C . SER A 1 79 ? 25.737 5.974 -11.089 1.00 78.12 79 SER A C 1
ATOM 616 O O . SER A 1 79 ? 24.955 6.863 -11.419 1.00 78.12 79 SER A O 1
ATOM 618 N N . ASN A 1 80 ? 26.179 5.852 -9.833 1.00 74.00 80 ASN A N 1
ATOM 619 C CA . ASN A 1 80 ? 25.702 6.708 -8.737 1.00 74.00 80 ASN A CA 1
ATOM 620 C C . ASN A 1 80 ? 25.834 8.203 -9.065 1.00 74.00 80 ASN A C 1
ATOM 622 O O . ASN A 1 80 ? 24.885 8.957 -8.885 1.00 74.00 80 ASN A O 1
ATOM 626 N N . ALA A 1 81 ? 26.971 8.612 -9.639 1.00 74.81 81 ALA A N 1
ATOM 627 C CA . ALA A 1 81 ? 27.201 9.996 -10.051 1.00 74.81 81 ALA A CA 1
ATOM 628 C C . ALA A 1 81 ? 26.211 10.470 -11.130 1.00 74.81 81 ALA A C 1
ATOM 630 O O . ALA A 1 81 ? 25.802 11.631 -11.126 1.00 74.81 81 ALA A O 1
ATOM 631 N N . ARG A 1 82 ? 25.815 9.583 -12.056 1.00 72.38 82 ARG A N 1
ATOM 632 C CA . ARG A 1 82 ? 24.835 9.903 -13.097 1.00 72.38 82 ARG A CA 1
ATOM 633 C C . ARG A 1 82 ? 23.418 9.946 -12.539 1.00 72.38 82 ARG A C 1
ATOM 635 O O . ARG A 1 82 ? 22.687 10.872 -12.864 1.00 72.38 82 ARG A O 1
ATOM 642 N N . LEU A 1 83 ? 23.056 8.996 -11.679 1.00 69.94 83 LEU A N 1
ATOM 643 C CA . LEU A 1 83 ? 21.759 8.977 -11.005 1.00 69.94 83 LEU A CA 1
ATOM 644 C C . LEU A 1 83 ? 21.567 10.235 -10.155 1.00 69.94 83 LEU A C 1
ATOM 646 O O . LEU A 1 83 ? 20.521 10.860 -10.256 1.00 69.94 83 LEU A O 1
ATOM 650 N N . ASP A 1 84 ? 22.584 10.657 -9.399 1.00 68.75 84 ASP A N 1
ATOM 651 C CA . ASP A 1 84 ? 22.545 11.894 -8.610 1.00 68.75 84 ASP A CA 1
ATOM 652 C C . ASP A 1 84 ? 22.364 13.140 -9.481 1.00 68.75 84 ASP A C 1
ATOM 654 O O . ASP A 1 84 ? 21.571 14.019 -9.145 1.00 68.75 84 ASP A O 1
ATOM 658 N N . MET A 1 85 ? 23.055 13.195 -10.623 1.00 68.06 85 MET A N 1
ATOM 659 C CA . MET A 1 85 ? 22.905 14.273 -11.600 1.00 68.06 85 MET A CA 1
ATOM 660 C C . MET A 1 85 ? 21.508 14.279 -12.227 1.00 68.06 85 MET A C 1
ATOM 662 O O . MET A 1 85 ? 20.959 15.347 -12.445 1.00 68.06 85 MET A O 1
ATOM 666 N N . LEU A 1 86 ? 20.921 13.111 -12.487 1.00 63.94 86 LEU A N 1
ATOM 667 C CA . LEU A 1 86 ? 19.616 12.968 -13.134 1.00 63.94 86 LEU A CA 1
ATOM 668 C C . LEU A 1 86 ? 18.425 13.082 -12.180 1.00 63.94 86 LEU A C 1
ATOM 670 O O . LEU A 1 86 ? 17.303 13.167 -12.666 1.00 63.94 86 LEU A O 1
ATOM 674 N N . LYS A 1 87 ? 18.631 13.100 -10.854 1.00 62.88 87 LYS A N 1
ATOM 675 C CA . LYS A 1 87 ? 17.545 13.170 -9.856 1.00 62.88 87 LYS A CA 1
ATOM 676 C C . LYS A 1 87 ? 16.519 14.254 -10.188 1.00 62.88 87 LYS A C 1
ATOM 678 O O . LYS A 1 87 ? 15.350 13.941 -10.321 1.00 62.88 87 LYS A O 1
ATOM 683 N N . HIS A 1 88 ? 16.969 15.487 -10.417 1.00 55.91 88 HIS A N 1
ATOM 684 C CA . HIS A 1 88 ? 16.083 16.625 -10.692 1.00 55.91 88 HIS A CA 1
ATOM 685 C C . HIS A 1 88 ? 15.306 16.514 -12.017 1.00 55.91 88 HIS A C 1
ATOM 687 O O . HIS A 1 88 ? 14.151 16.920 -12.078 1.00 55.91 88 HIS A O 1
ATOM 693 N N . VAL A 1 89 ? 15.912 15.914 -13.045 1.00 56.28 89 VAL A N 1
ATOM 694 C CA . VAL A 1 89 ? 15.292 15.663 -14.359 1.00 56.28 89 VAL A CA 1
ATOM 695 C C . VAL A 1 89 ? 14.320 14.476 -14.305 1.00 56.28 89 VAL A C 1
ATOM 697 O O . VAL A 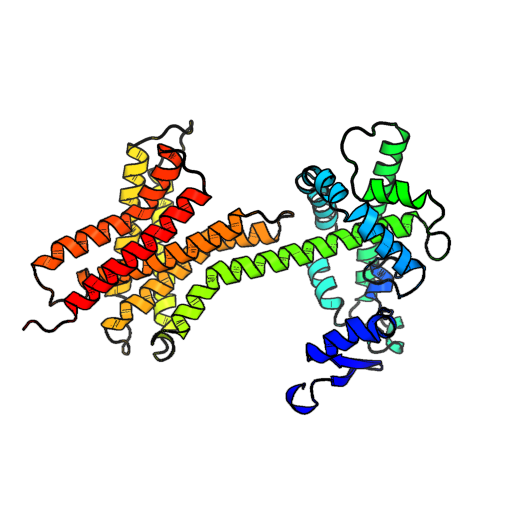1 89 ? 13.343 14.415 -15.039 1.00 56.28 89 VAL A O 1
ATOM 700 N N . MET A 1 90 ? 14.547 13.509 -13.412 1.00 52.16 90 MET A N 1
ATOM 701 C CA . MET A 1 90 ? 13.600 12.414 -13.168 1.00 52.16 90 MET A CA 1
ATOM 702 C C . MET A 1 90 ? 12.370 12.875 -12.372 1.00 52.16 90 MET A C 1
ATOM 704 O O . MET A 1 90 ? 11.291 12.311 -12.563 1.00 52.16 90 MET A O 1
ATOM 708 N N . SER A 1 91 ? 12.517 13.923 -11.552 1.00 45.28 91 SER A N 1
ATOM 709 C CA . SER A 1 91 ? 11.419 14.570 -10.824 1.00 45.28 91 SER A CA 1
ATOM 710 C C . SER A 1 91 ? 10.595 15.519 -11.708 1.00 45.28 91 SER A C 1
ATOM 712 O O . SER A 1 91 ? 9.452 15.832 -11.374 1.00 45.28 91 SER A O 1
ATOM 714 N N . GLY A 1 92 ? 11.162 15.971 -12.834 1.00 47.97 92 GLY A N 1
ATOM 715 C CA . GLY A 1 92 ? 10.581 16.951 -13.748 1.00 47.97 92 GLY A CA 1
ATOM 716 C C . GLY A 1 92 ? 10.487 16.444 -15.189 1.00 47.97 92 GLY A C 1
ATOM 717 O O . GLY A 1 92 ? 11.472 16.324 -15.902 1.00 47.97 92 GLY A O 1
ATOM 718 N N . GLU A 1 93 ? 9.259 16.230 -15.645 1.00 47.41 93 GLU A N 1
ATOM 719 C CA . GLU A 1 93 ? 8.850 16.378 -17.050 1.00 47.41 93 GLU A CA 1
ATOM 720 C C . GLU A 1 93 ? 9.198 15.278 -18.067 1.00 47.41 93 GLU A C 1
ATOM 722 O O . GLU A 1 93 ? 8.313 14.980 -18.864 1.00 47.41 93 GLU A O 1
ATOM 727 N N . ILE A 1 94 ? 10.350 14.595 -18.063 1.00 48.19 94 ILE A N 1
ATOM 728 C CA . ILE A 1 94 ? 10.693 13.734 -19.225 1.00 48.19 94 ILE A CA 1
ATOM 729 C C . ILE A 1 94 ? 9.711 12.566 -19.426 1.00 48.19 94 ILE A C 1
ATOM 731 O O . ILE A 1 94 ? 9.224 12.350 -20.535 1.00 48.19 94 ILE A O 1
ATOM 735 N N . ASP A 1 95 ? 9.331 11.846 -18.369 1.00 48.31 95 ASP A N 1
ATOM 736 C CA . ASP A 1 95 ? 8.384 10.735 -18.518 1.00 48.31 95 ASP A CA 1
ATOM 737 C C . ASP A 1 95 ? 6.922 11.188 -18.569 1.00 48.31 95 ASP A C 1
ATOM 739 O O . ASP A 1 95 ? 6.129 10.491 -19.187 1.00 48.31 95 ASP A O 1
ATOM 743 N N . ILE A 1 96 ? 6.542 12.342 -18.000 1.00 43.62 96 ILE A N 1
ATOM 744 C CA . ILE A 1 96 ? 5.185 12.886 -18.194 1.00 43.62 96 ILE A CA 1
ATOM 745 C C . ILE A 1 96 ? 5.027 13.305 -19.654 1.00 43.62 96 ILE A C 1
ATOM 747 O O . ILE A 1 96 ? 4.061 12.896 -20.274 1.00 43.62 96 ILE A O 1
ATOM 751 N N . TYR A 1 97 ? 6.006 13.984 -20.257 1.00 46.41 97 TYR A N 1
ATOM 752 C CA . TYR A 1 97 ? 5.959 14.334 -21.678 1.00 46.41 97 TYR A CA 1
ATOM 753 C C . TYR A 1 97 ? 5.989 13.099 -22.589 1.00 46.41 97 TYR A C 1
ATOM 755 O O . TYR A 1 97 ? 5.197 13.010 -23.531 1.00 46.41 97 TYR A O 1
ATOM 763 N N . MET A 1 98 ? 6.858 12.114 -22.315 1.00 44.25 98 MET A N 1
ATOM 764 C CA . MET A 1 98 ? 6.921 10.876 -23.102 1.00 44.25 98 MET A CA 1
ATOM 765 C C . MET A 1 98 ? 5.667 10.009 -22.919 1.00 44.25 98 MET A C 1
ATOM 767 O O . MET A 1 98 ? 5.152 9.492 -23.908 1.00 44.25 98 MET A O 1
ATOM 771 N N . LEU A 1 99 ? 5.134 9.868 -21.698 1.00 45.00 99 LEU A N 1
ATOM 772 C CA . LEU A 1 99 ? 3.922 9.091 -21.410 1.00 45.00 99 LEU A CA 1
ATOM 773 C C . LEU A 1 99 ? 2.644 9.815 -21.802 1.00 45.00 99 LEU A C 1
ATOM 775 O O . LEU A 1 99 ? 1.725 9.139 -22.217 1.00 45.00 99 LEU A O 1
ATOM 779 N N . GLU A 1 100 ? 2.532 11.131 -21.681 1.00 44.34 100 GLU A N 1
ATOM 780 C CA . GLU A 1 100 ? 1.330 11.883 -22.058 1.00 44.34 100 GLU A CA 1
ATOM 781 C C . GLU A 1 100 ? 1.207 11.923 -23.582 1.00 44.34 100 GLU A C 1
ATOM 783 O O . GLU A 1 100 ? 0.146 11.628 -24.127 1.00 44.34 100 GLU A O 1
ATOM 788 N N . ARG A 1 101 ? 2.324 12.111 -24.293 1.00 46.28 101 ARG A N 1
ATOM 789 C CA . ARG A 1 101 ? 2.379 12.036 -25.757 1.00 46.28 101 ARG A CA 1
ATOM 790 C C . ARG A 1 101 ? 2.233 10.595 -26.269 1.00 46.28 101 ARG A C 1
ATOM 792 O O . ARG A 1 101 ? 1.531 10.369 -27.254 1.00 46.28 101 ARG A O 1
ATOM 799 N N . ALA A 1 102 ? 2.797 9.601 -25.574 1.00 40.97 102 ALA A N 1
ATOM 800 C CA . ALA A 1 102 ? 2.574 8.189 -25.890 1.00 40.97 102 ALA A CA 1
ATOM 801 C C . ALA A 1 102 ? 1.194 7.673 -25.452 1.00 40.97 102 ALA A C 1
ATOM 803 O O . ALA A 1 102 ? 0.676 6.805 -26.124 1.00 40.97 102 ALA A O 1
ATOM 804 N N . ALA A 1 103 ? 0.552 8.175 -24.396 1.00 40.47 103 ALA A N 1
ATOM 805 C CA . ALA A 1 103 ? -0.773 7.733 -23.932 1.00 40.47 103 ALA A CA 1
ATOM 806 C C . ALA A 1 103 ? -1.923 8.464 -24.637 1.00 40.47 103 ALA A C 1
ATOM 808 O O . ALA A 1 103 ? -3.005 7.898 -24.779 1.00 40.47 103 ALA A O 1
ATOM 809 N N . HIS A 1 104 ? -1.699 9.693 -25.115 1.00 42.66 104 HIS A N 1
ATOM 810 C CA . HIS A 1 104 ? -2.633 10.387 -26.006 1.00 42.66 104 HIS A CA 1
ATOM 811 C C . HIS A 1 104 ? -2.696 9.714 -27.389 1.00 42.66 104 HIS A C 1
ATOM 813 O O . HIS A 1 104 ? -3.696 9.830 -28.098 1.00 42.66 104 HIS A O 1
ATOM 819 N N . THR A 1 105 ? -1.643 8.987 -27.765 1.00 39.66 105 THR A N 1
ATOM 820 C CA . THR A 1 105 ? -1.581 8.250 -29.030 1.00 39.66 105 THR A CA 1
ATOM 821 C C . THR A 1 105 ? -1.950 6.765 -28.797 1.00 39.66 105 THR A C 1
ATOM 823 O O . THR A 1 105 ? -2.833 6.229 -29.475 1.00 39.66 105 THR A O 1
ATOM 826 N N . ILE A 1 106 ? -1.384 6.119 -27.762 1.00 44.50 106 ILE A N 1
ATOM 827 C CA . ILE A 1 106 ? -1.549 4.693 -27.445 1.00 44.50 106 ILE A CA 1
ATOM 828 C C . ILE A 1 106 ? -2.697 4.535 -26.452 1.00 44.50 106 ILE A C 1
ATOM 830 O O . ILE A 1 106 ? -2.570 4.770 -25.249 1.00 44.50 106 ILE A O 1
ATOM 834 N N . ASN A 1 107 ? -3.825 4.046 -26.955 1.00 43.41 107 ASN A N 1
ATOM 835 C CA . ASN A 1 107 ? -4.989 3.705 -26.145 1.00 43.41 107 ASN A CA 1
ATOM 836 C C . ASN A 1 107 ? -4.582 2.780 -24.972 1.00 43.41 107 ASN A C 1
ATOM 838 O O . ASN A 1 107 ? -3.907 1.775 -25.190 1.00 43.41 107 ASN A O 1
ATOM 842 N N . VAL A 1 108 ? -5.017 3.053 -23.734 1.00 38.06 108 VAL A N 1
ATOM 843 C CA . VAL A 1 108 ? -4.703 2.235 -22.529 1.00 38.06 108 VAL A CA 1
ATOM 844 C C . VAL A 1 108 ? -5.034 0.746 -22.743 1.00 38.06 108 VAL A C 1
ATOM 846 O O . VAL A 1 108 ? -4.339 -0.142 -22.245 1.00 38.06 108 VAL A O 1
ATOM 849 N N . SER A 1 109 ? -6.041 0.474 -23.580 1.00 34.09 109 SER A N 1
ATOM 850 C CA . SER A 1 109 ? -6.381 -0.856 -24.091 1.00 34.09 109 SER A CA 1
ATOM 851 C C . SER A 1 109 ? -5.208 -1.553 -24.790 1.00 34.09 109 SER A C 1
ATOM 853 O O . SER A 1 109 ? -4.999 -2.738 -24.562 1.00 34.09 109 SER A O 1
ATOM 855 N N . ALA A 1 110 ? -4.429 -0.856 -25.619 1.00 39.06 110 ALA A N 1
ATOM 856 C CA . ALA A 1 110 ? -3.295 -1.401 -26.365 1.00 39.06 110 ALA A CA 1
ATOM 857 C C . ALA A 1 110 ? -2.116 -1.769 -25.449 1.00 39.06 110 ALA A C 1
ATOM 859 O O . ALA A 1 110 ? -1.507 -2.810 -25.652 1.00 39.06 110 ALA A O 1
ATOM 860 N N . MET A 1 111 ? -1.848 -0.997 -24.392 1.00 38.47 111 MET A N 1
ATOM 861 C CA . MET A 1 111 ? -0.825 -1.318 -23.380 1.00 38.47 111 MET A CA 1
ATOM 862 C C . MET A 1 111 ? -1.179 -2.567 -22.557 1.00 38.47 111 MET A C 1
ATOM 864 O O . MET A 1 111 ? -0.356 -3.471 -22.413 1.00 38.47 111 MET A O 1
ATOM 868 N N . ILE A 1 112 ? -2.426 -2.660 -22.075 1.00 36.19 112 ILE A N 1
ATOM 869 C CA . ILE A 1 112 ? -2.948 -3.859 -21.388 1.00 36.19 112 ILE A CA 1
ATOM 870 C C . ILE A 1 112 ? -2.923 -5.065 -22.336 1.00 36.19 112 ILE A C 1
ATOM 872 O O . ILE A 1 112 ? -2.567 -6.173 -21.942 1.00 36.19 112 ILE A O 1
ATOM 876 N N . THR A 1 113 ? -3.233 -4.829 -23.610 1.00 39.56 113 THR A N 1
ATOM 877 C CA . THR A 1 113 ? -3.190 -5.834 -24.668 1.00 39.56 113 THR A CA 1
ATOM 878 C C . THR A 1 113 ? -1.756 -6.301 -24.944 1.00 39.56 113 THR A C 1
ATOM 880 O O . THR A 1 113 ? -1.537 -7.500 -24.996 1.00 39.56 113 THR A O 1
ATOM 883 N N . ILE A 1 114 ? -0.757 -5.416 -25.015 1.00 45.53 114 ILE A N 1
ATOM 884 C CA . ILE A 1 114 ? 0.663 -5.767 -25.210 1.00 45.53 114 ILE A CA 1
ATOM 885 C C . ILE A 1 114 ? 1.197 -6.587 -24.025 1.00 45.53 114 ILE A C 1
ATOM 887 O O . ILE A 1 114 ? 1.802 -7.638 -24.239 1.00 45.53 114 ILE A O 1
ATOM 891 N N . ALA A 1 115 ? 0.907 -6.177 -22.785 1.00 41.19 115 ALA A N 1
ATOM 892 C CA . ALA A 1 115 ? 1.306 -6.911 -21.580 1.00 41.19 115 ALA A CA 1
ATOM 893 C C . ALA A 1 115 ? 0.643 -8.303 -21.481 1.00 41.19 115 ALA A C 1
ATOM 895 O O . ALA A 1 115 ? 1.284 -9.268 -21.070 1.00 41.19 115 ALA A O 1
ATOM 896 N N . HIS A 1 116 ? -0.617 -8.431 -21.913 1.00 38.91 116 HIS A N 1
ATOM 897 C CA . HIS A 1 116 ? -1.336 -9.709 -21.992 1.00 38.91 116 HIS A CA 1
ATOM 898 C C . HIS A 1 116 ? -0.907 -10.572 -23.204 1.00 38.91 116 HIS A C 1
ATOM 900 O O . HIS A 1 116 ? -1.052 -11.794 -23.189 1.00 38.91 116 HIS A O 1
ATOM 906 N N . GLN A 1 117 ? -0.363 -9.960 -24.261 1.00 44.84 117 GLN A N 1
ATOM 907 C CA . GLN A 1 117 ? 0.066 -10.627 -25.499 1.00 44.84 117 GLN A CA 1
ATOM 908 C C . GLN A 1 117 ? 1.510 -11.135 -25.457 1.00 44.84 117 GLN A C 1
ATOM 910 O O . GLN A 1 117 ? 1.800 -12.153 -26.081 1.00 44.84 117 GLN A O 1
ATOM 915 N N . LEU A 1 118 ? 2.402 -10.490 -24.695 1.00 47.84 118 LEU A N 1
ATOM 916 C CA . LEU A 1 118 ? 3.791 -10.931 -24.472 1.00 47.84 118 LEU A CA 1
ATOM 917 C C . LEU A 1 118 ? 3.895 -12.369 -23.925 1.00 47.84 118 LEU A C 1
ATOM 919 O O . LEU A 1 118 ? 4.930 -13.014 -24.081 1.00 47.84 118 LEU A O 1
ATOM 923 N N . SER A 1 119 ? 2.823 -12.892 -23.325 1.00 46.69 119 SER A N 1
ATOM 924 C CA . SER A 1 119 ? 2.741 -14.247 -22.774 1.00 46.69 119 SER A CA 1
ATOM 925 C C . SER A 1 119 ? 2.007 -15.264 -23.664 1.00 46.69 119 SER A C 1
ATOM 927 O O . SER A 1 119 ? 1.964 -16.440 -23.302 1.00 46.69 119 SER A O 1
ATOM 929 N N . SER A 1 120 ? 1.430 -14.867 -24.810 1.00 55.94 120 SER A N 1
ATOM 930 C CA . SER A 1 120 ? 0.488 -15.735 -25.542 1.00 55.94 120 SER A CA 1
ATOM 931 C C . SER A 1 120 ? 0.440 -15.577 -27.070 1.00 55.94 120 SER A C 1
ATOM 933 O O . SER A 1 120 ? -0.562 -15.943 -27.678 1.00 55.94 120 SER A O 1
ATOM 935 N N . VAL A 1 121 ? 1.503 -15.104 -27.735 1.00 69.00 121 VAL A N 1
ATOM 936 C CA . VAL A 1 121 ? 1.531 -15.069 -29.212 1.00 69.00 121 VAL A CA 1
ATOM 937 C C . VAL A 1 121 ? 1.585 -16.500 -29.786 1.00 69.00 121 VAL A C 1
ATOM 939 O O . VAL A 1 121 ? 2.598 -17.189 -29.616 1.00 69.00 121 VAL A O 1
ATOM 942 N N . PRO A 1 122 ? 0.559 -16.969 -30.529 1.00 70.62 122 PRO A N 1
ATOM 943 C CA . PRO A 1 122 ? 0.536 -18.342 -31.035 1.00 70.62 122 PRO A CA 1
ATOM 944 C C . PRO A 1 122 ? 1.698 -18.659 -31.984 1.00 70.62 122 PRO A C 1
ATOM 946 O O . PRO A 1 122 ? 2.199 -19.783 -31.975 1.00 70.62 122 PRO A O 1
ATOM 949 N N . SER A 1 123 ? 2.179 -17.676 -32.757 1.00 73.06 123 SER A N 1
ATOM 950 C CA . SER A 1 123 ? 3.329 -17.847 -33.656 1.00 73.06 123 SER A CA 1
ATOM 951 C C . SER A 1 123 ? 4.653 -18.076 -32.920 1.00 73.06 123 SER A C 1
ATOM 953 O O . SER A 1 123 ? 5.554 -18.705 -33.470 1.00 73.06 123 SER A O 1
ATOM 955 N N . ASP A 1 124 ? 4.781 -17.628 -31.667 1.00 76.44 124 ASP A N 1
ATOM 956 C CA . ASP A 1 124 ? 5.976 -17.891 -30.856 1.00 76.44 124 ASP A CA 1
ATOM 957 C C . ASP A 1 124 ? 5.997 -19.334 -30.327 1.00 76.44 124 ASP A C 1
ATOM 959 O O . ASP A 1 124 ? 7.065 -19.944 -30.197 1.00 76.44 124 ASP A O 1
ATOM 963 N N . MET A 1 125 ? 4.812 -19.910 -30.093 1.00 73.62 125 MET A N 1
ATOM 964 C CA . MET A 1 125 ? 4.636 -21.320 -29.734 1.00 73.62 125 MET A CA 1
ATOM 965 C C . MET A 1 125 ? 4.666 -22.248 -30.953 1.00 73.62 125 MET A C 1
ATOM 967 O O . MET A 1 125 ? 5.118 -23.385 -30.831 1.00 73.62 125 MET A O 1
ATOM 971 N N . PHE A 1 126 ? 4.204 -21.779 -32.113 1.00 79.12 126 PHE A N 1
ATOM 972 C CA . PHE A 1 126 ? 4.095 -22.536 -33.359 1.00 79.12 126 PHE A CA 1
ATOM 973 C C . PHE A 1 126 ? 4.562 -21.676 -34.549 1.00 79.12 126 PHE A C 1
ATOM 975 O O . PHE A 1 126 ? 3.750 -20.983 -35.162 1.00 79.12 126 PHE A O 1
ATOM 982 N N . PRO A 1 127 ? 5.849 -21.744 -34.935 1.00 74.69 127 PRO A N 1
ATOM 983 C CA . PRO A 1 127 ? 6.424 -20.871 -35.967 1.00 74.69 127 PRO A CA 1
ATOM 984 C C . PRO A 1 127 ? 5.705 -20.914 -37.324 1.00 74.69 127 PRO A C 1
ATOM 986 O O . PRO A 1 127 ? 5.644 -19.923 -38.039 1.00 74.69 127 PRO A O 1
ATOM 989 N N . TRP A 1 128 ? 5.094 -22.048 -37.674 1.00 77.50 128 TRP A N 1
ATOM 990 C CA . TRP A 1 128 ? 4.344 -22.207 -38.924 1.00 77.50 128 TRP A CA 1
ATOM 991 C C . TRP A 1 128 ? 3.015 -21.426 -38.968 1.00 77.50 128 TRP A C 1
ATOM 993 O O . TRP A 1 128 ? 2.434 -21.303 -40.042 1.00 77.50 128 TRP A O 1
ATOM 1003 N N . LEU A 1 129 ? 2.539 -20.880 -37.839 1.00 75.06 129 LEU A N 1
ATOM 1004 C CA . LEU A 1 129 ? 1.353 -20.011 -37.761 1.00 75.06 129 LEU A CA 1
ATOM 1005 C C . LEU A 1 129 ? 1.684 -18.518 -37.936 1.00 75.06 129 LEU A C 1
ATOM 1007 O O . LEU A 1 129 ? 0.782 -17.683 -37.901 1.00 75.06 129 LEU A O 1
ATOM 1011 N N . GLU A 1 130 ? 2.955 -18.165 -38.143 1.00 71.19 130 GLU A N 1
ATOM 1012 C CA . GLU A 1 130 ? 3.411 -16.772 -38.249 1.00 71.19 130 GLU A C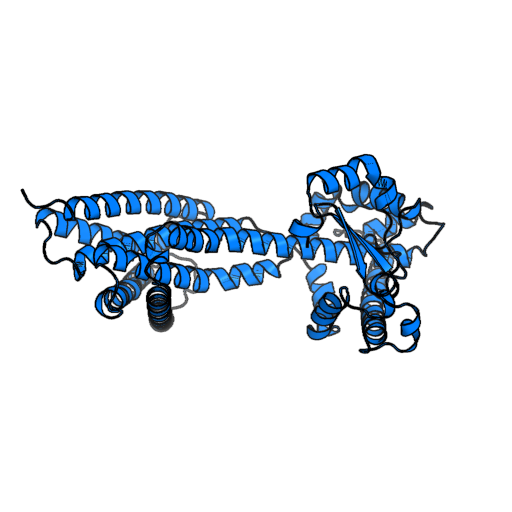A 1
ATOM 1013 C C . GLU A 1 130 ? 2.758 -15.992 -39.402 1.00 71.19 130 GLU A C 1
ATOM 1015 O O . GLU A 1 130 ? 2.447 -14.815 -39.246 1.00 71.19 130 GLU A O 1
ATOM 1020 N N . TRP A 1 131 ? 2.481 -16.642 -40.535 1.00 72.62 131 TRP A N 1
ATOM 1021 C CA . TRP A 1 131 ? 1.852 -16.003 -41.699 1.00 72.62 131 TRP A CA 1
ATOM 1022 C C . TRP A 1 131 ? 0.341 -15.766 -41.540 1.00 72.62 131 TRP A C 1
ATOM 1024 O O . TRP A 1 131 ? -0.226 -14.985 -42.301 1.00 72.62 131 TRP A O 1
ATOM 1034 N N . PHE A 1 132 ? -0.309 -16.423 -40.570 1.00 77.94 132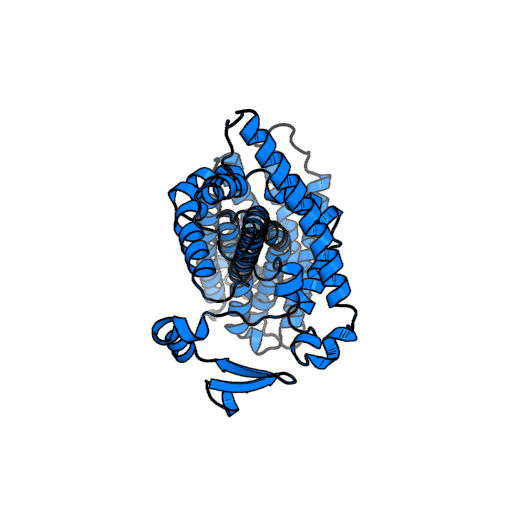 PHE A N 1
ATOM 1035 C CA . PHE A 1 132 ? -1.759 -16.344 -40.362 1.00 77.94 132 PHE A CA 1
ATOM 1036 C C . PHE A 1 132 ? -2.167 -15.267 -39.337 1.00 77.94 132 PHE A C 1
ATOM 1038 O O . PHE A 1 132 ? -3.302 -14.806 -39.379 1.00 77.94 132 PHE A O 1
ATOM 1045 N N . ASP A 1 133 ? -1.266 -14.862 -38.427 1.00 71.81 133 ASP A N 1
ATOM 1046 C CA . ASP A 1 133 ? -1.516 -13.885 -37.342 1.00 71.81 133 ASP A CA 1
ATOM 1047 C C . ASP A 1 133 ? -2.853 -14.120 -36.598 1.00 71.81 133 ASP A C 1
ATOM 1049 O O . ASP A 1 133 ? -3.714 -13.240 -36.507 1.00 71.81 133 ASP A O 1
ATOM 1053 N N . LEU A 1 134 ? -3.049 -15.344 -36.082 1.00 63.75 134 LEU A N 1
ATOM 1054 C CA . LEU A 1 134 ? -4.224 -15.723 -35.280 1.00 63.75 134 LEU A CA 1
ATOM 1055 C C . LEU A 1 134 ? -4.390 -14.763 -34.091 1.00 63.75 134 LEU A C 1
ATOM 1057 O O . LEU A 1 134 ? -3.588 -14.793 -33.162 1.00 63.75 134 LEU A O 1
ATOM 1061 N N . GLY A 1 135 ? -5.439 -13.936 -34.117 1.00 62.88 135 GLY A N 1
ATOM 1062 C CA . GLY A 1 135 ? -5.723 -12.939 -33.075 1.00 62.88 135 GLY A CA 1
ATOM 1063 C C . GLY A 1 135 ? -5.209 -11.523 -33.369 1.00 62.88 135 GLY A C 1
ATOM 1064 O O . GLY A 1 135 ? -5.441 -10.625 -32.565 1.00 62.88 135 GLY A O 1
ATOM 1065 N N . GLY A 1 136 ? -4.558 -11.289 -34.517 1.00 69.06 136 GLY A N 1
ATOM 1066 C CA . GLY A 1 136 ? -4.107 -9.957 -34.949 1.00 69.06 136 GLY A CA 1
ATOM 1067 C C . GLY A 1 136 ? -2.984 -9.358 -34.093 1.00 69.06 136 GLY A C 1
ATOM 1068 O O . GLY A 1 136 ? -2.781 -8.140 -34.099 1.00 69.06 136 GLY A O 1
ATOM 1069 N N . HIS A 1 137 ? -2.286 -10.194 -33.322 1.00 67.88 137 HIS A N 1
ATOM 1070 C CA . HIS A 1 137 ? -1.273 -9.794 -32.349 1.00 67.88 137 HIS A CA 1
ATOM 1071 C C . HIS A 1 137 ? -0.056 -9.160 -33.023 1.00 67.88 137 HIS A C 1
ATOM 1073 O O . HIS A 1 137 ? 0.403 -8.099 -32.603 1.00 67.88 137 HIS A O 1
ATOM 1079 N N . VAL A 1 138 ? 0.441 -9.754 -34.110 1.00 72.94 138 VAL A N 1
ATOM 1080 C CA . VAL A 1 138 ? 1.600 -9.237 -34.845 1.00 72.94 138 VAL A CA 1
ATOM 1081 C C . VAL A 1 138 ? 1.255 -7.912 -35.523 1.00 72.94 138 VAL A C 1
ATOM 1083 O O . VAL A 1 138 ? 2.056 -6.975 -35.494 1.00 72.94 138 VAL A O 1
ATOM 1086 N N . LYS A 1 139 ? 0.050 -7.787 -36.092 1.00 76.25 139 LYS A N 1
ATOM 1087 C CA . LYS A 1 139 ? -0.439 -6.520 -36.653 1.00 76.25 139 LYS A CA 1
ATOM 1088 C C . LYS A 1 139 ? -0.545 -5.423 -35.589 1.00 76.25 139 LYS A C 1
ATOM 1090 O O . LYS A 1 139 ? -0.107 -4.301 -35.845 1.00 76.25 139 LYS A O 1
ATOM 1095 N N . ALA A 1 140 ? -1.074 -5.743 -34.407 1.00 67.38 140 ALA A N 1
ATOM 1096 C CA . ALA A 1 140 ? -1.166 -4.806 -33.287 1.00 67.38 140 ALA A CA 1
ATOM 1097 C C . ALA A 1 140 ? 0.222 -4.369 -32.790 1.00 67.38 140 ALA A C 1
ATOM 1099 O O . ALA A 1 140 ? 0.463 -3.175 -32.634 1.00 67.38 140 ALA A O 1
ATOM 1100 N N . MET A 1 141 ? 1.163 -5.308 -32.633 1.00 69.00 141 MET A N 1
ATOM 1101 C CA . MET A 1 141 ? 2.545 -5.002 -32.243 1.00 69.00 141 MET A CA 1
ATOM 1102 C C . MET A 1 141 ? 3.248 -4.108 -33.266 1.00 69.00 141 MET A C 1
ATOM 1104 O O . MET A 1 141 ? 3.941 -3.178 -32.876 1.00 69.00 141 MET A O 1
ATOM 1108 N N . LYS A 1 142 ? 3.055 -4.340 -34.571 1.00 79.81 142 LYS A N 1
ATOM 1109 C CA . LYS A 1 142 ? 3.619 -3.477 -35.625 1.00 79.81 142 LYS A CA 1
ATOM 1110 C C . LYS A 1 142 ? 3.027 -2.068 -35.606 1.00 79.81 142 LYS A C 1
ATOM 1112 O O . LYS A 1 142 ? 3.759 -1.107 -35.825 1.00 79.81 142 LYS A O 1
ATOM 1117 N N . ALA A 1 143 ? 1.722 -1.942 -35.357 1.00 73.25 143 ALA A N 1
ATOM 1118 C CA . ALA A 1 143 ? 1.073 -0.641 -35.217 1.00 73.25 143 ALA A CA 1
ATOM 1119 C C . ALA A 1 143 ? 1.625 0.121 -34.001 1.00 73.25 143 ALA A C 1
ATOM 1121 O O . ALA A 1 143 ? 2.081 1.249 -34.158 1.00 73.25 143 ALA A O 1
ATOM 1122 N N . ALA A 1 144 ? 1.690 -0.537 -32.839 1.00 64.31 144 ALA A N 1
ATOM 1123 C CA . ALA A 1 144 ? 2.255 0.035 -31.618 1.00 64.31 144 ALA A CA 1
ATOM 1124 C C . ALA A 1 144 ? 3.741 0.398 -31.774 1.00 64.31 144 ALA A C 1
ATOM 1126 O O . ALA A 1 144 ? 4.156 1.476 -31.363 1.00 64.31 144 ALA A O 1
ATOM 1127 N N . ALA A 1 145 ? 4.534 -0.459 -32.423 1.00 72.75 145 ALA A N 1
ATOM 1128 C CA . ALA A 1 145 ? 5.941 -0.191 -32.706 1.00 72.75 145 ALA A CA 1
ATOM 1129 C C . ALA A 1 145 ? 6.124 1.064 -33.565 1.00 72.75 145 ALA A C 1
ATOM 1131 O O . ALA A 1 145 ? 6.974 1.889 -33.257 1.00 72.75 145 ALA A O 1
ATOM 1132 N N . LYS A 1 146 ? 5.310 1.236 -34.617 1.00 78.44 146 LYS A N 1
ATOM 1133 C CA . LYS A 1 146 ? 5.362 2.420 -35.490 1.00 78.44 146 LYS A CA 1
ATOM 1134 C C . LYS A 1 146 ? 5.052 3.703 -34.720 1.00 78.44 146 LYS A C 1
ATOM 1136 O O . LYS A 1 146 ? 5.650 4.746 -34.962 1.00 78.44 146 LYS A O 1
ATOM 1141 N N . GLU A 1 147 ? 4.094 3.618 -33.815 1.00 67.12 147 GLU A N 1
ATOM 1142 C CA . GLU A 1 147 ? 3.654 4.742 -33.010 1.00 67.12 147 GLU A CA 1
ATOM 1143 C C . GLU A 1 147 ? 4.707 5.146 -31.972 1.00 67.12 147 GLU A C 1
ATOM 1145 O O . GLU A 1 147 ? 5.114 6.307 -31.929 1.00 67.12 147 GLU A O 1
ATOM 1150 N N . MET A 1 148 ? 5.238 4.171 -31.227 1.00 66.81 148 MET A N 1
ATOM 1151 C CA . MET A 1 148 ? 6.363 4.370 -30.310 1.00 66.81 148 MET A CA 1
ATOM 1152 C C . MET A 1 148 ? 7.594 4.917 -31.041 1.00 66.81 148 MET A C 1
ATOM 1154 O O . MET A 1 148 ? 8.229 5.852 -30.559 1.00 66.81 148 MET A O 1
ATOM 1158 N N . ASP A 1 149 ? 7.911 4.383 -32.222 1.00 80.69 149 ASP A N 1
ATOM 1159 C CA . ASP A 1 149 ? 9.043 4.839 -33.031 1.00 80.69 149 ASP A CA 1
ATOM 1160 C C . ASP A 1 149 ? 8.891 6.308 -33.453 1.00 80.69 149 ASP A C 1
ATOM 1162 O O . ASP A 1 149 ? 9.857 7.061 -33.384 1.00 80.69 149 ASP A O 1
ATOM 1166 N N . SER A 1 150 ? 7.677 6.759 -33.795 1.00 77.06 150 SER A N 1
ATOM 1167 C CA . SER A 1 150 ? 7.427 8.163 -34.161 1.00 77.06 150 SER A CA 1
ATOM 1168 C C . SER A 1 150 ? 7.736 9.146 -33.024 1.00 77.06 150 SER A C 1
ATOM 1170 O O . SER A 1 150 ? 8.314 10.210 -33.261 1.00 77.06 150 SER A O 1
ATOM 1172 N N . VAL A 1 151 ? 7.420 8.766 -31.781 1.00 72.56 151 VAL A N 1
ATOM 1173 C CA . VAL A 1 151 ? 7.738 9.556 -30.584 1.00 72.56 151 VAL A CA 1
ATOM 1174 C C . VAL A 1 151 ? 9.245 9.555 -30.347 1.00 72.56 151 VAL A C 1
ATOM 1176 O O . VAL A 1 151 ? 9.845 10.616 -30.187 1.00 72.56 151 VAL A O 1
ATOM 1179 N N . MET A 1 152 ? 9.874 8.379 -30.399 1.00 75.62 152 MET A N 1
ATOM 1180 C CA . MET A 1 152 ? 11.311 8.236 -30.165 1.00 75.62 152 MET A CA 1
ATOM 1181 C C . MET A 1 152 ? 12.165 8.953 -31.216 1.00 75.62 152 MET A C 1
ATOM 1183 O O . MET A 1 152 ? 13.206 9.503 -30.868 1.00 75.62 152 MET A O 1
ATOM 1187 N N . VAL A 1 153 ? 11.734 8.986 -32.481 1.00 84.62 153 VAL A N 1
ATOM 1188 C CA . VAL A 1 153 ? 12.391 9.767 -33.541 1.00 84.62 153 VAL A CA 1
ATOM 1189 C C . VAL A 1 153 ? 12.286 11.263 -33.255 1.00 84.62 153 VAL A C 1
ATOM 1191 O O . VAL A 1 153 ? 13.302 11.946 -33.296 1.00 84.62 153 VAL A O 1
ATOM 1194 N N . SER A 1 154 ? 11.094 11.767 -32.911 1.00 75.44 154 SER A N 1
ATOM 1195 C CA . SER A 1 154 ? 10.913 13.190 -32.586 1.00 75.44 154 SER A CA 1
ATOM 1196 C C . SER A 1 154 ? 11.819 13.633 -31.437 1.00 75.44 154 SER A C 1
ATOM 1198 O O . SER A 1 154 ? 12.436 14.686 -31.532 1.00 75.44 154 SER A O 1
ATOM 1200 N N . LEU A 1 155 ? 11.902 12.832 -30.373 1.00 74.81 155 LEU A N 1
ATOM 1201 C CA . LEU A 1 155 ? 12.729 13.139 -29.205 1.00 74.81 155 LEU A CA 1
ATOM 1202 C C . LEU A 1 155 ? 14.218 13.082 -29.536 1.00 74.81 155 LEU A C 1
ATOM 1204 O O . LEU A 1 155 ? 14.989 13.919 -29.076 1.00 74.81 155 LEU A O 1
ATOM 1208 N N . LEU A 1 156 ? 14.633 12.098 -30.335 1.00 82.19 156 LEU A N 1
ATOM 1209 C CA . LEU A 1 156 ? 16.026 11.958 -30.737 1.00 82.19 156 LEU A CA 1
ATOM 1210 C C . LEU A 1 156 ? 16.500 13.160 -31.564 1.00 82.19 156 LEU A C 1
ATOM 1212 O O . LEU A 1 156 ? 17.591 13.667 -31.315 1.00 82.19 156 LEU A O 1
ATOM 1216 N N . GLU A 1 157 ? 15.691 13.619 -32.521 1.00 84.00 157 GLU A N 1
ATOM 1217 C CA . GLU A 1 157 ? 16.031 14.780 -33.351 1.00 84.00 157 GLU A CA 1
ATOM 1218 C C . GLU A 1 157 ? 16.074 16.075 -32.532 1.00 84.00 157 GLU A C 1
ATOM 1220 O O . GLU A 1 157 ? 17.040 16.824 -32.641 1.00 84.00 157 GLU A O 1
ATOM 1225 N N . GLU A 1 158 ? 15.124 16.285 -31.617 1.00 75.88 158 GLU A N 1
ATOM 1226 C CA . GLU A 1 158 ? 15.141 17.423 -30.688 1.00 75.88 158 GLU A CA 1
ATOM 1227 C C . GLU A 1 158 ? 16.442 17.468 -29.863 1.00 75.88 158 GLU A C 1
ATOM 1229 O O . GLU A 1 158 ? 17.100 18.505 -29.765 1.00 75.88 158 GLU A O 1
ATOM 1234 N N . HIS A 1 159 ? 16.898 16.320 -29.351 1.00 76.19 159 HIS A N 1
ATOM 1235 C CA . HIS A 1 159 ? 18.160 16.236 -28.609 1.00 76.19 159 HIS A CA 1
ATOM 1236 C C . HIS A 1 159 ? 19.395 16.456 -29.497 1.00 76.19 159 HIS A C 1
ATOM 1238 O O . HIS A 1 159 ? 20.389 17.031 -29.037 1.00 76.19 159 HIS A O 1
ATOM 1244 N N . LYS A 1 160 ? 19.359 16.040 -30.772 1.00 83.44 160 LYS A N 1
ATOM 1245 C CA . LYS A 1 160 ? 20.421 16.344 -31.748 1.00 83.44 160 LYS A CA 1
ATOM 1246 C C . LYS A 1 160 ? 20.482 17.848 -32.051 1.00 83.44 160 LYS A C 1
ATOM 1248 O O . LYS A 1 160 ? 21.579 18.408 -32.076 1.00 83.44 160 LYS A O 1
ATOM 1253 N N . GLU A 1 161 ? 19.339 18.512 -32.217 1.00 82.44 161 GLU A N 1
ATOM 1254 C CA . GLU A 1 161 ? 19.241 19.958 -32.474 1.00 82.44 161 GLU A CA 1
ATOM 1255 C C . GLU A 1 161 ? 19.700 20.800 -31.273 1.00 82.44 161 GLU A C 1
ATOM 1257 O O . GLU A 1 161 ? 20.521 21.715 -31.420 1.00 82.44 161 GLU A O 1
ATOM 1262 N N . MET A 1 162 ? 19.255 20.457 -30.060 1.00 72.56 162 MET A N 1
ATOM 1263 C CA . MET A 1 162 ? 19.716 21.105 -28.824 1.00 72.56 162 MET A CA 1
ATOM 1264 C C . MET A 1 162 ? 21.234 20.985 -28.655 1.00 72.56 162 MET A C 1
ATOM 1266 O O . MET A 1 162 ? 21.915 21.942 -28.284 1.00 72.56 162 MET A O 1
ATOM 1270 N N . ARG A 1 163 ? 21.801 19.826 -29.004 1.00 73.56 163 ARG A N 1
ATOM 1271 C CA . ARG A 1 163 ? 23.250 19.619 -28.970 1.00 73.56 163 ARG A CA 1
ATOM 1272 C C . ARG A 1 163 ? 23.986 20.453 -30.021 1.00 73.56 163 ARG A C 1
ATOM 1274 O O . ARG A 1 163 ? 25.032 21.020 -29.709 1.00 73.56 163 ARG A O 1
ATOM 1281 N N . ALA A 1 164 ? 23.454 20.544 -31.239 1.00 79.12 164 ALA A N 1
ATOM 1282 C CA . ALA A 1 164 ? 24.050 21.323 -32.326 1.00 79.12 164 ALA A CA 1
ATOM 1283 C C . ALA A 1 164 ? 24.045 22.838 -32.049 1.00 79.12 164 ALA A C 1
ATOM 1285 O O . ALA A 1 164 ? 24.971 23.541 -32.449 1.00 79.12 164 ALA A O 1
ATOM 1286 N N . SER A 1 165 ? 23.034 23.337 -31.334 1.00 74.81 165 SER A N 1
ATOM 1287 C CA . SER A 1 165 ? 22.891 24.757 -30.981 1.00 74.81 165 SER A CA 1
ATOM 1288 C C . SER A 1 165 ? 23.766 25.216 -29.801 1.00 74.81 165 SER A C 1
ATOM 1290 O O . SER A 1 165 ? 23.811 26.407 -29.501 1.00 74.81 165 SER A O 1
ATOM 1292 N N . GLY A 1 166 ? 24.489 24.306 -29.134 1.00 66.06 166 GLY A N 1
ATOM 1293 C CA . GLY A 1 166 ? 25.391 24.641 -28.024 1.00 66.06 166 GLY A CA 1
ATOM 1294 C C . GLY A 1 166 ? 24.688 25.033 -26.717 1.00 66.06 166 GLY A C 1
ATOM 1295 O O . GLY A 1 166 ? 25.365 25.352 -25.738 1.00 66.06 166 GLY A O 1
ATOM 1296 N N . LEU A 1 167 ? 23.353 24.960 -26.664 1.00 57.19 167 LEU A N 1
ATOM 1297 C CA . LEU A 1 167 ? 22.518 25.141 -25.472 1.00 57.19 167 LEU A CA 1
ATOM 1298 C C . LEU A 1 167 ? 22.597 23.906 -24.554 1.00 57.19 167 LEU A C 1
ATOM 1300 O O . LEU A 1 167 ? 21.596 23.307 -24.185 1.00 57.19 167 LEU A O 1
ATOM 1304 N N . ALA A 1 168 ? 23.803 23.501 -24.153 1.00 55.16 168 ALA A N 1
ATOM 1305 C CA . ALA A 1 168 ? 24.009 22.443 -23.159 1.00 55.16 168 ALA A CA 1
ATOM 1306 C C . ALA A 1 168 ? 23.845 22.986 -21.724 1.00 55.16 168 ALA A C 1
ATOM 1308 O O . ALA A 1 168 ? 24.696 22.768 -20.860 1.00 55.16 168 ALA A O 1
ATOM 1309 N N . ALA A 1 169 ? 22.787 23.757 -21.478 1.00 46.72 169 ALA A N 1
ATOM 1310 C CA . ALA A 1 169 ? 22.510 24.343 -20.176 1.00 46.72 169 ALA A CA 1
ATOM 1311 C C . ALA A 1 169 ? 21.456 23.496 -19.450 1.00 46.72 169 ALA A C 1
ATOM 1313 O O . ALA A 1 169 ? 20.266 23.666 -19.674 1.00 46.72 169 ALA A O 1
ATOM 1314 N N . GLY A 1 170 ? 21.904 22.595 -18.573 1.00 50.72 170 GLY A N 1
ATOM 1315 C CA . GLY A 1 170 ? 21.051 22.003 -17.533 1.00 50.72 170 GLY A CA 1
ATOM 1316 C C . GLY A 1 170 ? 20.871 20.494 -17.627 1.00 50.72 170 GLY A C 1
ATOM 1317 O O . GLY A 1 170 ? 21.441 19.776 -16.808 1.00 50.72 170 GLY A O 1
ATOM 1318 N N . ASP A 1 171 ? 20.163 20.004 -18.643 1.00 53.00 171 ASP A N 1
ATOM 1319 C CA . ASP A 1 171 ? 19.591 18.651 -18.598 1.00 53.00 171 ASP A CA 1
ATOM 1320 C C . ASP A 1 171 ? 20.374 17.639 -19.436 1.00 53.00 171 ASP A C 1
ATOM 1322 O O . ASP A 1 171 ? 20.125 17.410 -20.618 1.00 53.00 171 ASP A O 1
ATOM 1326 N N . ARG A 1 172 ? 21.358 16.991 -18.803 1.00 61.53 172 ARG A N 1
ATOM 1327 C CA . ARG A 1 172 ? 22.051 15.826 -19.379 1.00 61.53 172 ARG A CA 1
ATOM 1328 C C . ARG A 1 172 ? 21.214 14.570 -19.189 1.00 61.53 172 ARG A C 1
ATOM 1330 O O . ARG A 1 172 ? 21.581 13.723 -18.379 1.00 61.53 172 ARG A O 1
ATOM 1337 N N . ASP A 1 173 ? 20.106 14.478 -19.908 1.00 66.38 173 ASP A N 1
ATOM 1338 C CA . ASP A 1 173 ? 19.183 13.353 -19.838 1.00 66.38 173 ASP A CA 1
ATOM 1339 C C . ASP A 1 173 ? 19.780 12.037 -20.400 1.00 66.38 173 ASP A C 1
ATOM 1341 O O . ASP A 1 173 ? 20.911 11.969 -20.901 1.00 66.38 173 ASP A O 1
ATOM 1345 N N . PHE A 1 174 ? 19.031 10.938 -20.281 1.00 68.75 174 PHE A N 1
ATOM 1346 C CA . PHE A 1 174 ? 19.490 9.613 -20.710 1.00 68.75 174 PHE A CA 1
ATOM 1347 C C . PHE A 1 174 ? 19.781 9.557 -22.221 1.00 68.75 174 PHE A C 1
ATOM 1349 O O . PHE A 1 174 ? 20.758 8.928 -22.644 1.00 68.75 174 PHE A O 1
ATOM 1356 N N . MET A 1 175 ? 18.963 10.241 -23.031 1.00 73.56 175 MET A N 1
ATOM 1357 C CA . MET A 1 175 ? 19.118 10.306 -24.484 1.00 73.56 175 MET A CA 1
ATOM 1358 C C . MET A 1 175 ? 20.410 11.036 -24.869 1.00 73.56 175 MET A C 1
ATOM 1360 O O . MET A 1 175 ? 21.168 10.561 -25.718 1.00 73.56 175 MET A O 1
ATOM 1364 N N . TYR A 1 176 ? 20.712 12.143 -24.191 1.00 74.25 176 TYR A N 1
ATOM 1365 C CA . TYR A 1 176 ? 21.934 12.917 -24.367 1.00 74.25 176 TYR A CA 1
ATOM 1366 C C . TYR A 1 176 ? 23.191 12.094 -24.065 1.00 74.25 176 TYR A C 1
ATOM 1368 O O . TYR A 1 176 ? 24.154 12.101 -24.839 1.00 74.25 176 TYR A O 1
ATOM 1376 N N . VAL A 1 177 ? 23.190 11.331 -22.966 1.00 75.69 177 VAL A N 1
ATOM 1377 C CA . VAL A 1 177 ? 24.323 10.455 -22.628 1.00 75.69 177 VAL A CA 1
ATOM 1378 C C . VAL A 1 177 ? 24.514 9.397 -23.718 1.00 75.69 177 VAL A C 1
ATOM 1380 O O . VAL A 1 177 ? 25.627 9.227 -24.218 1.00 75.69 177 VAL A O 1
ATOM 1383 N N . MET A 1 178 ? 23.439 8.756 -24.177 1.00 76.31 178 MET A N 1
ATOM 1384 C CA . MET A 1 178 ? 23.507 7.774 -25.264 1.00 76.31 178 MET A CA 1
ATOM 1385 C C . MET A 1 178 ? 24.022 8.369 -26.588 1.00 76.31 178 MET A C 1
ATOM 1387 O O . MET A 1 178 ? 24.824 7.726 -27.273 1.00 76.31 178 MET A O 1
ATOM 1391 N N . LEU A 1 179 ? 23.644 9.606 -26.924 1.00 77.81 179 LEU A N 1
ATOM 1392 C CA . LEU A 1 179 ? 24.169 10.345 -28.081 1.00 77.81 179 LEU A CA 1
ATOM 1393 C C . LEU A 1 179 ? 25.681 10.611 -27.978 1.00 77.81 179 LEU A C 1
ATOM 1395 O O . LEU A 1 179 ? 26.387 10.552 -28.980 1.00 77.81 179 LEU A O 1
ATOM 1399 N N . SER A 1 180 ? 26.206 10.882 -26.781 1.00 75.00 180 SER A N 1
ATOM 1400 C CA . SER A 1 180 ? 27.650 11.107 -26.592 1.00 75.00 180 SER A CA 1
ATOM 1401 C C . SER A 1 180 ? 28.481 9.820 -26.654 1.00 75.00 180 SER A C 1
ATOM 1403 O O . SER A 1 180 ? 29.611 9.822 -27.137 1.00 75.00 180 SER A O 1
ATOM 1405 N N . LEU A 1 181 ? 27.918 8.692 -26.215 1.00 71.50 181 LEU A N 1
ATOM 1406 C CA . LEU A 1 181 ? 28.624 7.409 -26.173 1.00 71.50 181 LEU A CA 1
ATOM 1407 C C . LEU A 1 181 ? 28.669 6.706 -27.528 1.00 71.50 181 LEU A C 1
ATOM 1409 O O . LEU A 1 181 ? 29.648 6.029 -27.840 1.00 71.50 181 LEU A O 1
ATOM 1413 N N . THR A 1 182 ? 27.633 6.874 -28.346 1.00 66.75 182 THR A N 1
ATOM 1414 C CA . THR A 1 182 ? 27.540 6.258 -29.677 1.00 66.75 182 THR A CA 1
ATOM 1415 C C . THR A 1 182 ? 28.405 6.952 -30.734 1.00 66.75 182 THR A C 1
ATOM 1417 O O . THR A 1 182 ? 28.667 6.367 -31.786 1.00 66.75 182 THR A O 1
ATOM 1420 N N . GLU A 1 183 ? 28.911 8.163 -30.477 1.00 64.12 183 GLU A N 1
ATOM 1421 C CA . GLU A 1 183 ? 29.935 8.816 -31.309 1.00 64.12 183 GLU A CA 1
ATOM 1422 C C . GLU A 1 183 ? 31.290 8.108 -31.226 1.00 64.12 183 GLU A C 1
ATOM 1424 O O . GLU A 1 183 ? 31.992 8.017 -32.233 1.00 64.12 183 GLU A O 1
ATOM 1429 N N . SER A 1 184 ? 31.618 7.525 -30.069 1.00 56.25 184 SER A N 1
ATOM 1430 C CA . SER A 1 184 ? 32.736 6.593 -29.959 1.00 56.25 184 SER A CA 1
ATOM 1431 C C . SER A 1 184 ? 32.371 5.296 -30.691 1.00 56.25 184 SER A C 1
ATOM 1433 O O . SER A 1 184 ? 31.268 4.779 -30.537 1.00 56.25 184 SER A O 1
ATOM 1435 N N . ASP A 1 185 ? 33.264 4.763 -31.521 1.00 57.44 185 ASP A N 1
ATOM 1436 C CA . ASP A 1 185 ? 33.019 3.640 -32.447 1.00 57.44 185 ASP A CA 1
ATOM 1437 C C . ASP A 1 185 ? 32.696 2.269 -31.789 1.00 57.44 185 ASP A C 1
ATOM 1439 O O . ASP A 1 185 ? 32.854 1.215 -32.401 1.00 57.44 185 ASP A O 1
ATOM 1443 N N . GLN A 1 186 ? 32.205 2.251 -30.548 1.00 57.06 186 GLN A N 1
ATOM 1444 C CA . GLN A 1 186 ? 31.989 1.061 -29.721 1.00 57.06 186 GLN A CA 1
ATOM 1445 C C . GLN A 1 186 ? 30.812 0.162 -30.157 1.00 57.06 186 GLN A C 1
ATOM 1447 O O . GLN A 1 186 ? 30.747 -0.984 -29.715 1.00 57.06 186 GLN A O 1
ATOM 1452 N N . PHE A 1 187 ? 29.896 0.631 -31.016 1.00 60.31 187 PHE A N 1
ATOM 1453 C CA . PHE A 1 187 ? 28.661 -0.094 -31.388 1.00 60.31 187 PHE A CA 1
ATOM 1454 C C . PHE A 1 187 ? 28.601 -0.607 -32.839 1.00 60.31 187 PHE A C 1
ATOM 1456 O O . PHE A 1 187 ? 27.569 -1.124 -33.261 1.00 60.31 187 PHE A O 1
ATOM 1463 N N . LYS A 1 188 ? 29.688 -0.491 -33.612 1.00 54.50 188 LYS A N 1
ATOM 1464 C CA . LYS A 1 188 ? 29.694 -0.584 -35.088 1.00 54.50 188 LYS A CA 1
ATOM 1465 C C . LYS A 1 188 ? 29.315 -1.930 -35.744 1.00 54.50 188 LYS A C 1
ATOM 1467 O O . LYS A 1 188 ? 29.388 -2.010 -36.964 1.00 54.50 188 LYS A O 1
ATOM 1472 N N . GLU A 1 189 ? 28.899 -2.968 -35.019 1.00 57.78 189 GLU A N 1
ATOM 1473 C CA . GLU A 1 189 ? 28.822 -4.324 -35.600 1.00 57.78 189 GLU A CA 1
ATOM 1474 C C . GLU A 1 189 ? 27.426 -4.962 -35.747 1.00 57.78 189 GLU A C 1
ATOM 1476 O O . GLU A 1 189 ? 27.330 -5.944 -36.477 1.00 57.78 189 GLU A O 1
ATOM 1481 N N . LEU A 1 190 ? 26.340 -4.457 -35.132 1.00 64.69 190 LEU A N 1
ATOM 1482 C CA . LEU A 1 190 ? 25.038 -5.169 -35.195 1.00 64.69 190 LEU A CA 1
ATOM 1483 C C . LEU A 1 190 ? 23.797 -4.307 -35.478 1.00 64.69 190 LEU A C 1
ATOM 1485 O O . LEU A 1 190 ? 22.892 -4.762 -36.175 1.00 64.69 190 LEU A O 1
ATOM 1489 N N . HIS A 1 191 ? 23.741 -3.078 -34.967 1.00 74.81 191 HIS A N 1
ATOM 1490 C CA . HIS A 1 191 ? 22.596 -2.181 -35.131 1.00 74.81 191 HIS A CA 1
ATOM 1491 C C . HIS A 1 191 ? 23.070 -0.752 -35.404 1.00 74.81 191 HIS A C 1
ATOM 1493 O O . HIS A 1 191 ? 24.157 -0.358 -34.985 1.00 74.81 191 HIS A O 1
ATOM 1499 N N . ASP A 1 192 ? 22.243 0.017 -36.109 1.00 83.25 192 ASP A N 1
ATOM 1500 C CA . ASP A 1 192 ? 22.465 1.446 -36.326 1.00 83.25 192 ASP A CA 1
ATOM 1501 C C . ASP A 1 192 ? 22.445 2.229 -34.993 1.00 83.25 192 ASP A C 1
ATOM 1503 O O . ASP A 1 192 ? 21.733 1.860 -34.057 1.00 83.25 192 ASP A O 1
ATOM 1507 N N . LYS A 1 193 ? 23.218 3.321 -34.914 1.00 81.94 193 LYS A N 1
ATOM 1508 C CA . LYS A 1 193 ? 23.395 4.118 -33.689 1.00 81.94 193 LYS A CA 1
ATOM 1509 C C . LYS A 1 193 ? 22.063 4.659 -33.171 1.00 81.94 193 LYS A C 1
ATOM 1511 O O . LYS A 1 193 ? 21.771 4.488 -31.990 1.00 81.94 193 LYS A O 1
ATOM 1516 N N . ASP A 1 194 ? 21.232 5.223 -34.044 1.00 85.00 194 ASP A N 1
ATOM 1517 C CA . ASP A 1 194 ? 19.933 5.783 -33.659 1.00 85.00 194 ASP A CA 1
ATOM 1518 C C . ASP A 1 194 ? 18.992 4.682 -33.155 1.00 85.00 194 ASP A C 1
ATOM 1520 O O . ASP A 1 194 ? 18.261 4.867 -32.182 1.00 85.00 194 ASP A O 1
ATOM 1524 N N . THR A 1 195 ? 19.058 3.494 -33.759 1.00 85.31 195 THR A N 1
ATOM 1525 C CA . THR A 1 195 ? 18.307 2.318 -33.296 1.00 85.31 195 THR A CA 1
ATOM 1526 C C . THR A 1 195 ? 18.720 1.897 -31.884 1.00 85.31 195 THR A C 1
ATOM 1528 O O . THR A 1 195 ? 17.855 1.653 -31.043 1.00 85.31 195 THR A O 1
ATOM 1531 N N . VAL A 1 196 ? 20.025 1.851 -31.592 1.00 83.00 196 VAL A N 1
ATOM 1532 C CA . VAL A 1 196 ? 20.544 1.508 -30.255 1.00 83.00 196 VAL A CA 1
ATOM 1533 C C . VAL A 1 196 ? 20.111 2.540 -29.217 1.00 83.00 196 VAL A C 1
ATOM 1535 O O . VAL A 1 196 ? 19.679 2.165 -28.125 1.00 83.00 196 VAL A O 1
ATOM 1538 N N . ILE A 1 197 ? 20.192 3.828 -29.552 1.00 80.44 197 ILE A N 1
ATOM 1539 C CA . ILE A 1 197 ? 19.794 4.924 -28.666 1.00 80.44 197 ILE A CA 1
ATOM 1540 C C . ILE A 1 197 ? 18.301 4.811 -28.334 1.00 80.44 197 ILE A C 1
ATOM 1542 O O . ILE A 1 197 ? 17.943 4.690 -27.162 1.00 80.44 197 ILE A O 1
ATOM 1546 N N . LYS A 1 198 ? 17.432 4.744 -29.353 1.00 82.69 198 LYS A N 1
ATOM 1547 C CA . LYS A 1 198 ? 15.977 4.628 -29.164 1.00 82.69 198 LYS A CA 1
ATOM 1548 C C . LYS A 1 198 ? 15.597 3.381 -28.365 1.00 82.69 198 LYS A C 1
ATOM 1550 O O . LYS A 1 198 ? 14.805 3.461 -27.428 1.00 82.69 198 LYS A O 1
ATOM 1555 N N . ALA A 1 199 ? 16.180 2.230 -28.698 1.00 79.12 199 ALA A N 1
ATOM 1556 C CA . ALA A 1 199 ? 15.861 0.970 -28.037 1.00 79.12 199 ALA A CA 1
ATOM 1557 C C . ALA A 1 199 ? 16.307 0.947 -26.564 1.00 79.12 199 ALA A C 1
ATOM 1559 O O . ALA A 1 199 ? 15.605 0.401 -25.712 1.00 79.12 199 ALA A O 1
ATOM 1560 N N . THR A 1 200 ? 17.457 1.548 -26.252 1.00 76.00 200 THR A N 1
ATOM 1561 C CA . THR A 1 200 ? 18.004 1.593 -24.886 1.00 76.00 200 THR A CA 1
ATOM 1562 C C . THR A 1 200 ? 17.224 2.570 -24.008 1.00 76.00 200 THR A C 1
ATOM 1564 O O . THR A 1 200 ? 16.878 2.220 -22.880 1.00 76.00 200 THR A O 1
ATOM 1567 N N . SER A 1 201 ? 16.875 3.746 -24.539 1.00 72.50 201 SER A N 1
ATOM 1568 C CA . SER A 1 201 ? 16.039 4.735 -23.846 1.00 72.50 201 SER A CA 1
ATOM 1569 C C . SER A 1 201 ? 14.645 4.181 -23.531 1.00 72.50 201 SER A C 1
ATOM 1571 O O . SER A 1 201 ? 14.161 4.336 -22.412 1.00 72.50 201 SER A O 1
ATOM 1573 N N . LEU A 1 202 ? 14.037 3.437 -24.466 1.00 67.75 202 LEU A N 1
ATOM 1574 C CA . LEU A 1 202 ? 12.738 2.792 -24.248 1.00 67.75 202 LEU A CA 1
ATOM 1575 C C . LEU A 1 202 ? 12.803 1.674 -23.186 1.00 67.75 202 LEU A C 1
ATOM 1577 O O . LEU A 1 2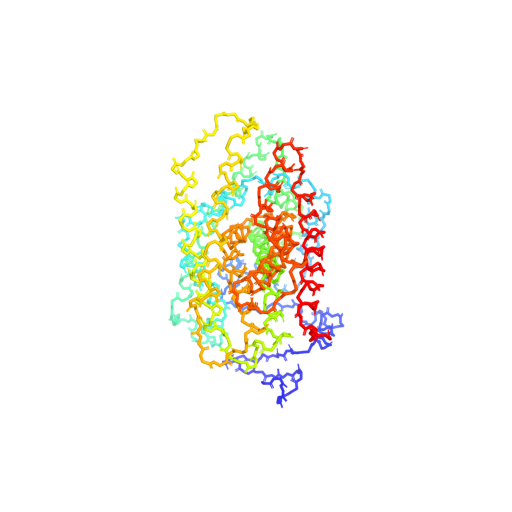02 ? 11.923 1.581 -22.332 1.00 67.75 202 LEU A O 1
ATOM 1581 N N . GLY A 1 203 ? 13.862 0.854 -23.194 1.00 60.00 203 GLY A N 1
ATOM 1582 C CA . GLY A 1 203 ? 14.054 -0.210 -22.199 1.00 60.00 203 GLY A CA 1
ATOM 1583 C C . GLY A 1 203 ? 14.270 0.303 -20.767 1.00 60.00 203 GLY A C 1
ATOM 1584 O O . GLY A 1 203 ? 13.863 -0.356 -19.809 1.00 60.00 203 GLY A O 1
ATOM 1585 N N . GLY A 1 204 ? 14.863 1.492 -20.605 1.00 59.56 204 GLY A N 1
ATOM 1586 C CA . GLY A 1 204 ? 15.007 2.152 -19.302 1.00 59.56 204 GLY A CA 1
ATOM 1587 C C . GLY A 1 204 ? 13.663 2.504 -18.648 1.00 59.56 204 GLY A C 1
ATOM 1588 O O . GLY A 1 204 ? 13.497 2.310 -17.441 1.00 59.56 204 GLY A O 1
ATOM 1589 N N . GLY A 1 205 ? 12.677 2.944 -19.439 1.00 54.72 205 GLY A N 1
ATOM 1590 C CA . GLY A 1 205 ? 11.328 3.258 -18.951 1.00 54.72 205 GLY A CA 1
ATOM 1591 C C . GLY A 1 205 ? 10.564 2.034 -18.424 1.00 54.72 205 GLY A C 1
ATOM 1592 O O . GLY A 1 205 ? 9.849 2.113 -17.423 1.00 54.72 205 GLY A O 1
ATOM 1593 N N . GLU A 1 206 ? 10.758 0.861 -19.035 1.00 48.56 206 GLU A N 1
ATOM 1594 C CA . GLU A 1 206 ? 10.103 -0.386 -18.611 1.00 48.56 206 GLU A CA 1
ATOM 1595 C C . GLU A 1 206 ? 10.655 -0.924 -17.276 1.00 48.56 206 GLU A C 1
ATOM 1597 O O . GLU A 1 206 ? 9.895 -1.382 -16.412 1.00 48.56 206 GLU A O 1
ATOM 1602 N N . ALA A 1 207 ? 11.966 -0.785 -17.050 1.00 49.22 207 ALA A N 1
ATOM 1603 C CA . ALA A 1 207 ? 12.586 -1.098 -15.764 1.00 49.22 207 ALA A CA 1
ATOM 1604 C C . ALA A 1 207 ? 12.037 -0.201 -14.638 1.00 49.22 207 ALA A C 1
ATOM 1606 O O . ALA A 1 207 ? 11.686 -0.706 -13.569 1.00 49.22 207 ALA A O 1
ATOM 1607 N N . ARG A 1 208 ? 11.872 1.105 -14.898 1.00 50.16 208 ARG A N 1
ATOM 1608 C CA . ARG A 1 208 ? 11.282 2.058 -13.941 1.00 50.16 208 ARG A CA 1
ATOM 1609 C C . ARG A 1 208 ? 9.852 1.668 -13.561 1.00 50.16 208 ARG A C 1
ATOM 1611 O O . ARG A 1 208 ? 9.539 1.579 -12.378 1.00 50.16 208 ARG A O 1
ATOM 1618 N N . ARG A 1 209 ? 9.012 1.318 -14.544 1.00 48.31 209 ARG A N 1
ATOM 1619 C CA . ARG A 1 209 ? 7.628 0.861 -14.310 1.00 48.31 209 ARG A CA 1
ATOM 1620 C C . ARG A 1 209 ? 7.558 -0.389 -13.429 1.00 48.31 209 ARG A C 1
ATOM 1622 O O . ARG A 1 209 ? 6.680 -0.497 -12.574 1.00 48.31 209 ARG A O 1
ATOM 1629 N N . THR A 1 210 ? 8.493 -1.321 -13.616 1.00 50.84 210 THR A N 1
ATOM 1630 C CA . THR A 1 210 ? 8.594 -2.534 -12.791 1.00 50.84 210 THR A CA 1
ATOM 1631 C C . THR A 1 210 ? 8.941 -2.193 -11.338 1.00 50.84 210 THR A C 1
ATOM 1633 O O . THR A 1 210 ? 8.356 -2.772 -10.420 1.00 50.84 210 THR A O 1
ATOM 1636 N N . MET A 1 211 ? 9.824 -1.212 -11.109 1.00 56.62 211 MET A N 1
ATOM 1637 C CA . MET A 1 211 ? 10.129 -0.724 -9.759 1.00 56.62 211 MET A CA 1
ATOM 1638 C C . MET A 1 211 ? 8.911 -0.054 -9.108 1.00 56.62 211 MET A C 1
ATOM 1640 O O . MET A 1 211 ? 8.604 -0.365 -7.959 1.00 56.62 211 MET A O 1
ATOM 1644 N N . THR A 1 212 ? 8.151 0.776 -9.830 1.00 61.84 212 THR A N 1
ATOM 1645 C CA . THR A 1 212 ? 6.945 1.428 -9.287 1.00 61.84 212 THR A CA 1
ATOM 1646 C C . THR A 1 212 ? 5.879 0.416 -8.843 1.00 61.84 212 THR A C 1
ATOM 1648 O O . THR A 1 212 ? 5.300 0.547 -7.764 1.00 61.84 212 THR A O 1
ATOM 1651 N N . VAL A 1 213 ? 5.659 -0.649 -9.622 1.00 60.41 213 VAL A N 1
ATOM 1652 C CA . VAL A 1 213 ? 4.729 -1.733 -9.255 1.00 60.41 213 VAL A CA 1
ATOM 1653 C C . VAL A 1 213 ? 5.212 -2.490 -8.013 1.00 60.41 213 VAL A C 1
ATOM 1655 O O . VAL A 1 213 ? 4.412 -2.798 -7.129 1.00 60.41 213 VAL A O 1
ATOM 1658 N N . PHE A 1 214 ? 6.516 -2.757 -7.904 1.00 63.78 214 PHE A N 1
ATOM 1659 C CA . PHE A 1 214 ? 7.101 -3.388 -6.719 1.00 63.78 214 PHE A CA 1
ATOM 1660 C C . PHE A 1 214 ? 6.905 -2.532 -5.457 1.00 63.78 214 PHE A C 1
ATOM 1662 O O . PHE A 1 214 ? 6.475 -3.041 -4.420 1.00 63.78 214 PHE A O 1
ATOM 1669 N N . HIS A 1 215 ? 7.150 -1.224 -5.553 1.00 64.31 215 HIS A N 1
ATOM 1670 C CA . HIS A 1 215 ? 6.912 -0.281 -4.461 1.00 64.31 215 HIS A CA 1
ATOM 1671 C C . HIS A 1 215 ? 5.436 -0.214 -4.054 1.00 64.31 215 HIS A C 1
ATOM 1673 O O . HIS A 1 215 ? 5.136 -0.268 -2.861 1.00 64.31 215 HIS A O 1
ATOM 1679 N N . PHE A 1 216 ? 4.514 -0.186 -5.023 1.00 70.12 216 PHE A N 1
ATOM 1680 C CA . PHE A 1 216 ? 3.077 -0.246 -4.754 1.00 70.12 216 PHE A CA 1
ATOM 1681 C C . PHE A 1 216 ? 2.699 -1.488 -3.947 1.00 70.12 216 PHE A C 1
ATOM 1683 O O . PHE A 1 216 ? 2.037 -1.368 -2.917 1.00 70.12 216 PHE A O 1
ATOM 1690 N N . PHE A 1 217 ? 3.143 -2.676 -4.370 1.00 71.94 217 PHE A N 1
ATOM 1691 C CA . PHE A 1 217 ? 2.834 -3.907 -3.645 1.00 71.94 217 PHE A CA 1
ATOM 1692 C C . PHE A 1 217 ? 3.440 -3.917 -2.241 1.00 71.94 217 PHE A C 1
ATOM 1694 O O . PHE A 1 217 ? 2.750 -4.312 -1.304 1.00 71.94 217 PHE A O 1
ATOM 1701 N N . ASN A 1 218 ? 4.668 -3.429 -2.055 1.00 72.88 218 ASN A N 1
ATOM 1702 C CA . ASN A 1 218 ? 5.268 -3.326 -0.723 1.00 72.88 218 ASN A CA 1
ATOM 1703 C C . ASN A 1 218 ? 4.469 -2.401 0.202 1.00 72.88 218 ASN A C 1
ATOM 1705 O O . ASN A 1 218 ? 4.187 -2.773 1.340 1.00 72.88 218 ASN A O 1
ATOM 1709 N N . CYS A 1 219 ? 4.053 -1.226 -0.275 1.00 75.44 219 CYS A N 1
ATOM 1710 C CA . CYS A 1 219 ? 3.260 -0.294 0.527 1.00 75.44 219 CYS A CA 1
ATOM 1711 C C . CYS A 1 219 ? 1.827 -0.796 0.764 1.00 75.44 219 CYS A C 1
ATOM 1713 O O . CYS A 1 219 ? 1.292 -0.635 1.862 1.00 75.44 219 CYS A O 1
ATOM 1715 N N . ALA A 1 220 ? 1.218 -1.470 -0.214 1.00 76.56 220 ALA A N 1
ATOM 1716 C CA . ALA A 1 220 ? -0.074 -2.126 -0.043 1.00 76.56 220 ALA A CA 1
ATOM 1717 C C . ALA A 1 220 ? 0.007 -3.259 0.995 1.00 76.56 220 ALA A C 1
ATOM 1719 O O . ALA A 1 220 ? -0.854 -3.350 1.866 1.00 76.56 220 ALA A O 1
ATOM 1720 N N . ILE A 1 221 ? 1.060 -4.081 0.965 1.00 78.06 221 ILE A N 1
ATOM 1721 C CA . ILE A 1 221 ? 1.303 -5.126 1.970 1.00 78.06 221 ILE A CA 1
ATOM 1722 C C . ILE A 1 221 ? 1.556 -4.502 3.345 1.00 78.06 221 ILE A C 1
ATOM 1724 O O . ILE A 1 221 ? 0.996 -4.978 4.328 1.00 78.06 221 ILE A O 1
ATOM 1728 N N . LEU A 1 222 ? 2.335 -3.422 3.433 1.00 82.56 222 LEU A N 1
ATOM 1729 C CA . LEU A 1 222 ? 2.584 -2.720 4.695 1.00 82.56 222 LEU A CA 1
ATOM 1730 C C . LEU A 1 222 ? 1.295 -2.151 5.313 1.00 82.56 222 LEU A C 1
ATOM 1732 O O . LEU A 1 222 ? 1.150 -2.176 6.532 1.00 82.56 222 LEU A O 1
ATOM 1736 N N . THR A 1 223 ? 0.371 -1.674 4.475 1.00 83.56 223 THR A N 1
ATOM 1737 C CA . THR A 1 223 ? -0.899 -1.046 4.883 1.00 83.56 223 THR A CA 1
ATOM 1738 C C . THR A 1 223 ? -1.978 -2.084 5.221 1.00 83.56 223 THR A C 1
ATOM 1740 O O . THR A 1 223 ? -2.637 -2.019 6.259 1.00 83.56 223 THR A O 1
ATOM 1743 N N . PHE A 1 224 ? -2.192 -3.063 4.340 1.00 85.56 224 PHE A N 1
ATOM 1744 C CA . PHE A 1 224 ? -3.304 -4.015 4.443 1.00 85.56 224 PHE A CA 1
ATOM 1745 C C . PHE A 1 224 ? -2.895 -5.360 5.050 1.00 85.56 224 PHE A C 1
ATOM 1747 O O . PHE A 1 224 ? -3.735 -6.054 5.622 1.00 85.56 224 PHE A O 1
ATOM 1754 N N . GLY A 1 225 ? -1.616 -5.731 4.982 1.00 78.56 225 GLY A N 1
ATOM 1755 C CA . GLY A 1 225 ? -1.096 -6.989 5.522 1.00 78.56 225 GLY A CA 1
ATOM 1756 C C . GLY A 1 225 ? -1.419 -7.188 7.005 1.00 78.56 225 GLY A C 1
ATOM 1757 O O . GLY A 1 225 ? -1.963 -8.239 7.350 1.00 78.56 225 GLY A O 1
ATOM 1758 N N . PRO A 1 226 ? -1.199 -6.193 7.886 1.00 88.25 226 PRO A N 1
ATOM 1759 C CA . PRO A 1 226 ? -1.531 -6.319 9.306 1.00 88.25 226 PRO A CA 1
ATOM 1760 C C . PRO A 1 226 ? -3.014 -6.588 9.589 1.00 88.25 226 PRO A C 1
ATOM 1762 O O . PRO A 1 226 ? -3.323 -7.313 10.532 1.00 88.25 226 PRO A O 1
ATOM 1765 N N . HIS A 1 227 ? -3.934 -6.104 8.747 1.00 85.31 227 HIS A N 1
ATOM 1766 C CA . HIS A 1 227 ? -5.362 -6.418 8.867 1.00 85.31 227 HIS A CA 1
ATOM 1767 C C . HIS A 1 227 ? -5.627 -7.914 8.625 1.00 85.31 227 HIS A C 1
ATOM 1769 O O . HIS A 1 227 ? -6.362 -8.553 9.380 1.00 85.31 227 HIS A O 1
ATOM 1775 N N . VAL A 1 228 ? -4.986 -8.489 7.600 1.00 80.88 228 VAL A N 1
ATOM 1776 C CA . VAL A 1 228 ? -5.091 -9.919 7.257 1.00 80.88 228 VAL A CA 1
ATOM 1777 C C . VAL A 1 228 ? -4.427 -10.793 8.320 1.00 80.88 228 VAL A C 1
ATOM 1779 O O . VAL A 1 228 ? -4.992 -11.812 8.727 1.00 80.88 228 VAL A O 1
ATOM 1782 N N . VAL A 1 229 ? -3.252 -10.385 8.807 1.00 83.31 229 VAL A N 1
ATOM 1783 C CA . VAL A 1 229 ? -2.547 -11.077 9.895 1.00 83.31 229 VAL A CA 1
ATOM 1784 C C . VAL A 1 229 ? -3.397 -11.064 11.161 1.00 83.31 229 VAL A C 1
ATOM 1786 O O . VAL A 1 229 ? -3.587 -12.115 11.763 1.00 83.31 229 VAL A O 1
ATOM 1789 N N . TYR A 1 230 ? -3.977 -9.920 11.534 1.00 85.88 230 TYR A N 1
ATOM 1790 C CA . TYR A 1 230 ? -4.850 -9.821 12.704 1.00 85.88 230 TYR A CA 1
ATOM 1791 C C . TYR A 1 230 ? -6.087 -10.718 12.576 1.00 85.88 230 TYR A C 1
ATOM 1793 O O . TYR A 1 230 ? -6.414 -11.447 13.511 1.00 85.88 230 TYR A O 1
ATOM 1801 N N . TYR A 1 231 ? -6.751 -10.721 11.415 1.00 82.62 231 TYR A N 1
ATOM 1802 C CA . TYR A 1 231 ? -7.891 -11.606 11.154 1.00 82.62 231 TYR A CA 1
ATOM 1803 C C . TYR A 1 231 ? -7.521 -13.087 11.317 1.00 82.62 231 TYR A C 1
ATOM 1805 O O . TYR A 1 231 ? -8.249 -13.847 11.950 1.00 82.62 231 TYR A O 1
ATOM 1813 N N . SER A 1 232 ? -6.366 -13.482 10.776 1.00 79.50 232 SER A N 1
ATOM 1814 C CA . SER A 1 232 ? -5.898 -14.873 10.782 1.00 79.50 232 SER A CA 1
ATOM 1815 C C . SER A 1 232 ? -5.367 -15.319 12.149 1.00 79.50 232 SER A C 1
ATOM 1817 O O . SER A 1 232 ? -5.476 -16.488 12.496 1.00 79.50 232 SER A O 1
ATOM 1819 N N . ALA A 1 233 ? -4.794 -14.400 12.931 1.00 83.62 233 ALA A N 1
ATOM 1820 C CA . ALA A 1 233 ? -4.210 -14.675 14.246 1.00 83.62 233 ALA A CA 1
ATOM 1821 C C . ALA A 1 233 ? -5.222 -14.604 15.402 1.00 83.62 233 ALA A C 1
ATOM 1823 O O . ALA A 1 233 ? -4.877 -14.906 16.544 1.00 83.62 233 ALA A O 1
ATOM 1824 N N . THR A 1 234 ? -6.456 -14.174 15.138 1.00 82.62 234 THR A N 1
ATOM 1825 C CA . THR A 1 234 ? -7.517 -14.074 16.145 1.00 82.62 234 THR A CA 1
ATOM 1826 C C . THR A 1 234 ? -8.614 -15.110 15.891 1.00 82.62 234 THR A C 1
ATOM 1828 O O . THR A 1 234 ? -8.745 -15.610 14.769 1.00 82.62 234 THR A O 1
ATOM 1831 N N . PRO A 1 235 ? -9.467 -15.403 16.896 1.00 75.38 235 PRO A N 1
ATOM 1832 C CA . PRO A 1 235 ? -10.574 -16.347 16.731 1.00 75.38 235 PRO A CA 1
ATOM 1833 C C . PRO A 1 235 ? -11.580 -15.945 15.637 1.00 75.38 235 PRO A C 1
ATOM 1835 O O . PRO A 1 235 ? -12.427 -16.745 15.259 1.00 75.38 235 PRO A O 1
ATOM 1838 N N . LEU A 1 236 ? -11.504 -14.719 15.102 1.00 75.31 236 LEU A N 1
ATOM 1839 C CA . LEU A 1 236 ? -12.329 -14.235 13.989 1.00 75.31 236 LEU A CA 1
ATOM 1840 C C . LEU A 1 236 ? -12.293 -15.167 12.768 1.00 75.31 236 LEU A C 1
ATOM 1842 O O . LEU A 1 236 ? -13.323 -15.368 12.124 1.00 75.31 236 LEU A O 1
ATOM 1846 N N . SER A 1 237 ? -11.134 -15.766 12.484 1.00 69.19 237 SER A N 1
ATOM 1847 C CA . SER A 1 237 ? -10.965 -16.710 11.375 1.00 69.19 237 SER A CA 1
ATOM 1848 C C . SER A 1 237 ? -11.786 -17.998 11.527 1.00 69.19 237 SER A C 1
ATOM 1850 O O . SER A 1 237 ? -12.200 -18.571 10.522 1.00 69.19 237 SER A O 1
ATOM 1852 N N . GLU A 1 238 ? -12.085 -18.422 12.759 1.00 69.50 238 GLU A N 1
ATOM 1853 C CA . GLU A 1 238 ? -12.828 -19.655 13.057 1.00 69.50 238 GLU A CA 1
ATOM 1854 C C . GLU A 1 238 ? -14.352 -19.459 13.013 1.00 69.50 238 GLU A C 1
ATOM 1856 O O . GLU A 1 238 ? -15.092 -20.379 12.668 1.00 69.50 238 GLU A O 1
ATOM 1861 N N . TYR A 1 239 ? -14.837 -18.259 13.350 1.00 65.19 239 TYR A N 1
ATOM 1862 C CA . TYR A 1 239 ? -16.272 -17.973 13.508 1.00 65.19 239 TYR A CA 1
ATOM 1863 C C . TYR A 1 239 ? -16.955 -17.407 12.244 1.00 65.19 239 TYR A C 1
ATOM 1865 O O . TYR A 1 239 ? -18.080 -16.913 12.348 1.00 65.19 239 TYR A O 1
ATOM 1873 N N . ASP A 1 240 ? -16.299 -17.451 11.075 1.00 66.81 240 ASP A N 1
ATOM 1874 C CA . ASP A 1 240 ? -16.763 -16.865 9.799 1.00 66.81 240 ASP A CA 1
ATOM 1875 C C . ASP A 1 240 ? -17.326 -15.438 9.976 1.00 66.81 240 ASP A C 1
ATOM 1877 O O . ASP A 1 240 ? -18.465 -15.097 9.639 1.00 66.81 240 ASP A O 1
ATOM 1881 N N . THR A 1 241 ? -16.530 -14.571 10.608 1.00 75.44 241 THR A N 1
ATOM 1882 C CA . THR A 1 241 ? -16.989 -13.239 11.028 1.00 75.44 241 THR A CA 1
ATOM 1883 C C . THR A 1 241 ? -16.880 -12.181 9.932 1.00 75.44 241 THR A C 1
ATOM 1885 O O . THR A 1 241 ? -17.224 -11.019 10.178 1.00 75.44 241 THR A O 1
ATOM 1888 N N . VAL A 1 242 ? -16.437 -12.561 8.726 1.00 79.94 242 VAL A N 1
ATOM 1889 C CA . VAL A 1 242 ? -16.207 -11.661 7.581 1.00 79.94 242 VAL A CA 1
ATOM 1890 C C . VAL A 1 242 ? -17.439 -10.809 7.300 1.00 79.94 242 VAL A C 1
ATOM 1892 O O . VAL A 1 242 ? -17.335 -9.591 7.180 1.00 79.94 242 VAL A O 1
ATOM 1895 N N . GLY A 1 243 ? -18.631 -11.415 7.287 1.00 81.31 243 GLY A N 1
ATOM 1896 C CA . GLY A 1 243 ? -19.876 -10.692 7.020 1.00 81.31 243 GLY A CA 1
ATOM 1897 C C . GLY A 1 243 ? -20.175 -9.576 8.030 1.00 81.31 243 GLY A C 1
ATOM 1898 O O . GLY A 1 243 ? -20.767 -8.561 7.668 1.00 81.31 243 GLY A O 1
ATOM 1899 N N . THR A 1 244 ? -19.746 -9.721 9.288 1.00 84.25 244 THR A N 1
ATOM 1900 C CA . THR A 1 244 ? -19.913 -8.674 10.313 1.00 84.25 244 THR A CA 1
ATOM 1901 C C . THR A 1 244 ? -18.915 -7.541 10.100 1.00 84.25 244 THR A C 1
ATOM 1903 O O . THR A 1 244 ? -19.301 -6.374 10.150 1.00 84.25 244 THR A O 1
ATOM 1906 N N . SER A 1 245 ? -17.656 -7.871 9.799 1.00 87.62 245 SER A N 1
ATOM 1907 C CA . SER A 1 245 ? -16.628 -6.881 9.466 1.00 87.62 245 SER A CA 1
ATOM 1908 C C . SER A 1 245 ? -16.985 -6.088 8.206 1.00 87.62 245 SER A C 1
ATOM 1910 O O . SER A 1 245 ? -16.851 -4.868 8.203 1.00 87.62 245 SER A O 1
ATOM 1912 N N . VAL A 1 246 ? -17.541 -6.737 7.177 1.00 87.88 246 VAL A N 1
ATOM 1913 C CA . VAL A 1 246 ? -18.032 -6.064 5.960 1.00 87.88 246 VAL A CA 1
ATOM 1914 C C . VAL A 1 246 ? -19.177 -5.102 6.282 1.00 87.88 246 VAL A C 1
ATOM 1916 O O . VAL A 1 246 ? -19.166 -3.960 5.832 1.00 87.88 246 VAL A O 1
ATOM 1919 N N . LYS A 1 247 ? -20.152 -5.509 7.104 1.00 90.06 247 LYS A N 1
ATOM 1920 C CA . LYS A 1 247 ? -21.234 -4.604 7.529 1.00 90.06 247 LYS A CA 1
ATOM 1921 C C . LYS A 1 247 ? -20.702 -3.405 8.321 1.00 90.06 247 LYS A C 1
ATOM 1923 O O . LYS A 1 247 ? -21.181 -2.293 8.120 1.00 90.06 247 LYS A O 1
ATOM 1928 N N . ALA A 1 248 ? -19.715 -3.612 9.193 1.00 91.56 248 ALA A N 1
ATOM 1929 C CA . ALA A 1 248 ? -19.077 -2.530 9.943 1.00 91.56 248 ALA A CA 1
ATOM 1930 C C . ALA A 1 248 ? -18.329 -1.554 9.021 1.00 91.56 248 ALA A C 1
ATOM 1932 O O . ALA A 1 248 ? -18.467 -0.345 9.188 1.00 91.56 248 ALA A O 1
ATOM 1933 N N . ALA A 1 249 ? -17.624 -2.068 8.009 1.00 91.50 249 ALA A N 1
ATOM 1934 C CA . ALA A 1 249 ? -16.983 -1.259 6.975 1.00 91.50 249 ALA A CA 1
ATOM 1935 C C . ALA A 1 249 ? -17.996 -0.376 6.224 1.00 91.50 249 ALA A C 1
ATOM 1937 O O . ALA A 1 249 ? -17.751 0.807 6.014 1.00 91.50 249 ALA A O 1
ATOM 1938 N N . VAL A 1 250 ? -19.170 -0.916 5.875 1.00 92.50 250 VAL A N 1
ATOM 1939 C CA . VAL A 1 250 ? -20.245 -0.138 5.230 1.00 92.50 250 VAL A CA 1
ATOM 1940 C C . VAL A 1 250 ? -20.762 0.979 6.141 1.00 92.50 250 VAL A C 1
ATOM 1942 O O . VAL A 1 250 ? -20.990 2.091 5.668 1.00 92.50 250 VAL A O 1
ATOM 1945 N N . VAL A 1 251 ? -20.918 0.719 7.445 1.00 95.12 251 VAL A N 1
ATOM 1946 C CA . VAL A 1 251 ? -21.311 1.766 8.406 1.00 95.12 251 VAL A CA 1
ATOM 1947 C C . VAL A 1 251 ? -20.250 2.860 8.493 1.00 95.12 251 VAL A C 1
ATOM 1949 O O . VAL A 1 251 ? -20.618 4.031 8.481 1.00 95.12 251 VAL A O 1
ATOM 1952 N N . TYR A 1 252 ? -18.962 2.503 8.514 1.00 94.75 252 TYR A N 1
ATOM 1953 C CA . TYR A 1 252 ? -17.879 3.486 8.472 1.00 94.75 252 TYR A CA 1
ATOM 1954 C C . TYR A 1 252 ? -17.939 4.352 7.207 1.00 94.75 252 TYR A C 1
ATOM 1956 O O . TYR A 1 252 ? -17.837 5.569 7.281 1.00 94.75 252 TYR A O 1
ATOM 1964 N N . LEU A 1 253 ? -18.155 3.754 6.031 1.00 93.31 253 LEU A N 1
ATOM 1965 C CA . LEU A 1 253 ? -18.267 4.525 4.787 1.00 93.31 253 LEU A CA 1
ATOM 1966 C C . LEU A 1 253 ? -19.447 5.506 4.830 1.00 93.31 253 LEU A C 1
ATOM 1968 O O . LEU A 1 253 ? -19.331 6.637 4.359 1.00 93.31 253 LEU A O 1
ATOM 1972 N N . ALA A 1 254 ? -20.569 5.104 5.435 1.00 94.12 254 ALA A N 1
ATOM 1973 C CA . ALA A 1 254 ? -21.704 5.995 5.644 1.00 94.12 254 ALA A CA 1
ATOM 1974 C C . ALA A 1 254 ? -21.366 7.137 6.618 1.00 94.12 254 ALA A C 1
ATOM 1976 O O . ALA A 1 254 ? -21.706 8.287 6.342 1.00 94.12 254 ALA A O 1
ATOM 1977 N N . THR A 1 255 ? -20.672 6.862 7.729 1.00 94.44 255 THR A N 1
ATOM 1978 C CA . THR A 1 255 ? -20.270 7.911 8.681 1.00 94.44 255 THR A CA 1
ATOM 1979 C C . THR A 1 255 ? -19.233 8.848 8.085 1.00 94.44 255 THR A C 1
ATOM 1981 O O . THR A 1 255 ? -19.350 10.055 8.266 1.00 94.44 255 THR A O 1
ATOM 1984 N N . ALA A 1 256 ? -18.294 8.328 7.295 1.00 92.88 256 ALA A N 1
ATOM 1985 C CA . ALA A 1 256 ? -17.316 9.114 6.558 1.00 92.88 256 ALA A CA 1
ATOM 1986 C C . ALA A 1 256 ? -17.984 10.048 5.537 1.00 92.88 256 ALA A C 1
ATOM 1988 O O . ALA A 1 256 ? -17.590 11.207 5.423 1.00 92.88 256 ALA A O 1
ATOM 1989 N N . LEU A 1 257 ? -19.038 9.596 4.848 1.00 93.19 257 LEU A N 1
ATOM 1990 C CA . LEU A 1 257 ? -19.816 10.450 3.947 1.00 93.19 257 LEU A CA 1
ATOM 1991 C C . LEU A 1 257 ? -20.506 11.589 4.710 1.00 93.19 257 LEU A C 1
ATOM 1993 O O . LEU A 1 257 ? -20.420 12.745 4.301 1.00 93.19 257 LEU A O 1
ATOM 1997 N N . VAL A 1 258 ? -21.156 11.281 5.837 1.00 93.88 258 VAL A N 1
ATOM 1998 C CA . VAL A 1 258 ? -21.799 12.299 6.687 1.00 93.88 258 VAL A CA 1
ATOM 1999 C C . VAL A 1 258 ? -20.760 13.284 7.222 1.00 93.88 258 VAL A C 1
ATOM 2001 O O . VAL A 1 258 ? -20.965 14.493 7.145 1.00 93.88 258 VAL A O 1
ATOM 2004 N N . LYS A 1 259 ? -19.617 12.781 7.696 1.00 90.56 259 LYS A N 1
ATOM 2005 C CA . LYS A 1 259 ? -18.476 13.578 8.151 1.00 90.56 259 LYS A CA 1
ATOM 2006 C C . LYS A 1 259 ? -17.995 14.521 7.053 1.00 90.56 259 LYS A C 1
ATOM 2008 O O . LYS A 1 259 ? -17.823 15.705 7.316 1.00 90.56 259 LYS A O 1
ATOM 2013 N N . LEU A 1 260 ? -17.841 14.030 5.825 1.00 89.00 260 LEU A N 1
ATOM 2014 C CA . LEU A 1 260 ? -17.409 14.824 4.677 1.00 89.00 260 LEU A CA 1
ATOM 2015 C C . LEU A 1 260 ? -18.412 15.935 4.342 1.00 89.00 260 LEU A C 1
ATOM 2017 O O . LEU A 1 260 ? -18.001 17.074 4.132 1.00 89.00 260 LEU A O 1
ATOM 2021 N N . VAL A 1 261 ? -19.715 15.638 4.368 1.00 91.06 261 VAL A N 1
ATOM 2022 C CA . VAL A 1 261 ? -20.766 16.652 4.186 1.00 91.06 261 VAL A CA 1
ATOM 2023 C C . VAL A 1 261 ? -20.701 17.705 5.294 1.00 91.06 261 VAL A C 1
ATOM 2025 O O . VAL A 1 261 ? -20.692 18.891 4.987 1.00 91.06 261 VAL A O 1
ATOM 2028 N N . CYS A 1 262 ? -20.583 17.302 6.564 1.00 89.25 262 CYS A N 1
ATOM 2029 C CA . CYS A 1 262 ? -20.464 18.239 7.685 1.00 89.25 262 CYS A CA 1
ATOM 2030 C C . CYS A 1 262 ? -19.211 19.118 7.584 1.00 89.25 262 CYS A C 1
ATOM 2032 O O . CYS A 1 262 ? -19.286 20.325 7.815 1.00 89.25 262 CYS A O 1
ATOM 2034 N N . LEU A 1 263 ? -18.063 18.534 7.226 1.00 85.56 263 LEU A N 1
ATOM 2035 C CA . LEU A 1 263 ? -16.831 19.288 7.004 1.00 85.56 263 LEU A CA 1
ATOM 2036 C C . LEU A 1 263 ? -17.037 20.321 5.887 1.00 85.56 263 LEU A C 1
ATOM 2038 O O . LEU A 1 263 ? -16.698 21.481 6.084 1.00 85.56 263 LEU A O 1
ATOM 2042 N N . ALA A 1 264 ? -17.660 19.938 4.770 1.00 86.44 264 ALA A N 1
ATOM 2043 C CA . ALA A 1 264 ? -17.908 20.834 3.641 1.00 86.44 264 ALA A CA 1
ATOM 2044 C C . ALA A 1 264 ? -18.929 21.949 3.939 1.00 86.44 264 ALA A C 1
ATOM 2046 O O . ALA A 1 264 ? -18.818 23.038 3.384 1.00 86.44 264 ALA A O 1
ATOM 2047 N N . THR A 1 265 ? -19.926 21.706 4.797 1.00 87.69 265 THR A N 1
ATOM 2048 C CA . THR A 1 265 ? -20.954 22.709 5.123 1.00 87.69 265 THR A CA 1
ATOM 2049 C C . THR A 1 265 ? -20.520 23.692 6.202 1.00 87.69 265 THR A C 1
ATOM 2051 O O . THR A 1 265 ? -20.925 24.853 6.161 1.00 87.69 265 THR A O 1
ATOM 2054 N N . PHE A 1 266 ? -19.759 23.233 7.201 1.00 84.19 266 PHE A N 1
ATOM 2055 C CA . PHE A 1 266 ? -19.461 24.035 8.391 1.00 84.19 266 PHE A CA 1
ATOM 2056 C C . PHE A 1 266 ? -18.058 24.650 8.389 1.00 84.19 266 PHE A C 1
ATOM 2058 O O . PHE A 1 266 ? -17.861 25.675 9.044 1.00 84.19 266 PHE A O 1
ATOM 2065 N N . LEU A 1 267 ? -17.086 24.074 7.672 1.00 78.75 267 LEU A N 1
ATOM 2066 C CA . LEU A 1 267 ? -15.750 24.663 7.569 1.00 78.75 267 LEU A CA 1
ATOM 2067 C C . LEU A 1 267 ? -15.681 25.622 6.384 1.00 78.75 267 LEU A C 1
ATOM 2069 O O . LEU A 1 267 ? -15.991 25.266 5.249 1.00 78.75 267 LEU A O 1
ATOM 2073 N N . LYS A 1 268 ? -15.221 26.846 6.647 1.00 72.44 268 LYS A N 1
ATOM 2074 C CA . LYS A 1 268 ? -14.833 27.785 5.592 1.00 72.44 268 LYS A CA 1
ATOM 2075 C C . LYS A 1 268 ? -13.412 27.455 5.150 1.00 72.44 268 LYS A C 1
ATOM 2077 O O . LYS A 1 268 ? -12.545 27.292 6.007 1.00 72.44 268 LYS A O 1
ATOM 2082 N N . VAL A 1 269 ? -13.174 27.382 3.842 1.00 62.53 269 VAL A N 1
ATOM 2083 C CA . VAL A 1 269 ? -11.820 27.243 3.286 1.00 62.53 269 VAL A CA 1
ATOM 2084 C C . VAL A 1 269 ? -10.993 28.451 3.752 1.00 62.53 269 VAL A C 1
ATOM 2086 O O . VAL A 1 269 ? -11.402 29.580 3.474 1.00 62.53 269 VAL A O 1
ATOM 2089 N N . PRO A 1 270 ? -9.905 28.260 4.516 1.00 60.66 270 PRO A N 1
ATOM 2090 C CA . PRO A 1 270 ? -9.101 29.376 4.994 1.00 60.66 270 PRO A CA 1
ATOM 2091 C C . PRO A 1 270 ? -8.308 29.994 3.833 1.00 60.66 270 PRO A C 1
ATOM 2093 O O . PRO A 1 270 ? -7.708 29.277 3.039 1.00 60.66 270 PRO A O 1
ATOM 2096 N N . GLU A 1 271 ? -8.305 31.326 3.736 1.00 54.38 271 GLU A N 1
ATOM 2097 C CA . GLU A 1 271 ? -7.517 32.078 2.741 1.00 54.38 271 GLU A CA 1
ATOM 2098 C C . GLU A 1 271 ? -6.027 32.196 3.126 1.00 54.38 271 GLU A C 1
ATOM 2100 O O . GLU A 1 271 ? -5.206 32.528 2.279 1.00 54.38 271 GLU A O 1
ATOM 2105 N N . ASN A 1 272 ? -5.667 31.895 4.382 1.00 57.56 272 ASN A N 1
ATOM 2106 C CA . ASN A 1 272 ? -4.296 31.878 4.907 1.00 57.56 272 ASN A CA 1
ATOM 2107 C C . ASN A 1 272 ? -4.087 30.641 5.797 1.00 57.56 272 ASN A C 1
ATOM 2109 O O . ASN A 1 272 ? -4.987 30.290 6.559 1.00 57.56 272 ASN A O 1
ATOM 2113 N N . ASP A 1 273 ? -2.881 30.065 5.802 1.00 60.41 273 ASP A N 1
ATOM 2114 C CA . ASP A 1 273 ? -2.467 28.911 6.636 1.00 60.41 273 ASP A CA 1
ATOM 2115 C C . ASP A 1 273 ? -2.416 29.190 8.160 1.00 60.41 273 ASP A C 1
ATOM 2117 O O . ASP A 1 273 ? -1.820 28.440 8.935 1.00 60.41 273 ASP A O 1
ATOM 2121 N N . ASN A 1 274 ? -3.054 30.263 8.634 1.00 66.50 274 ASN A N 1
ATOM 2122 C CA . ASN A 1 274 ? -3.097 30.586 10.056 1.00 66.50 274 ASN A CA 1
ATOM 2123 C C . ASN A 1 274 ? -4.007 29.614 10.823 1.00 66.50 274 ASN A C 1
ATOM 2125 O O . ASN A 1 274 ? -5.125 29.306 10.411 1.00 66.50 274 ASN A O 1
ATOM 2129 N N . PHE A 1 275 ? -3.531 29.176 11.988 1.00 72.00 275 PHE A N 1
ATOM 2130 C CA . PHE A 1 275 ? -4.262 28.299 12.897 1.00 72.00 275 PHE A CA 1
ATOM 2131 C C . PHE A 1 275 ? -5.537 28.977 13.435 1.00 72.00 275 PHE A C 1
ATOM 2133 O O . PHE A 1 275 ? -5.452 29.945 14.194 1.00 72.00 275 PHE A O 1
ATOM 2140 N N . ASP A 1 276 ? -6.714 28.451 13.079 1.00 79.88 276 ASP A N 1
ATOM 2141 C CA . ASP A 1 276 ? -8.005 28.896 13.619 1.00 79.88 276 ASP A CA 1
ATOM 2142 C C . ASP A 1 276 ? -8.528 27.899 14.679 1.00 79.88 276 ASP A C 1
ATOM 2144 O O . ASP A 1 276 ? -8.979 26.797 14.332 1.00 79.88 276 ASP A O 1
ATOM 2148 N N . PRO A 1 277 ? -8.517 28.264 15.977 1.00 81.00 277 PRO A N 1
ATOM 2149 C CA . PRO A 1 277 ? -8.956 27.377 17.051 1.00 81.00 277 PRO A CA 1
ATOM 2150 C C . PRO A 1 277 ? -10.442 27.002 16.958 1.00 81.00 277 PRO A C 1
ATOM 2152 O O . PRO A 1 277 ? -10.823 25.920 17.408 1.00 81.00 277 PRO A O 1
ATOM 2155 N N . TYR A 1 278 ? -11.292 27.853 16.372 1.00 83.19 278 TYR A N 1
ATOM 2156 C CA . TYR A 1 278 ? -12.715 27.546 16.220 1.00 83.19 278 TYR A CA 1
ATOM 2157 C C . TYR A 1 278 ? -12.932 26.429 15.195 1.00 83.19 278 TYR A C 1
ATOM 2159 O O . TYR A 1 278 ? -13.724 25.512 15.424 1.00 83.19 278 TYR A O 1
ATOM 2167 N N . GLN A 1 279 ? -12.192 26.465 14.084 1.00 82.81 279 GLN A N 1
ATOM 2168 C CA . GLN A 1 279 ? -12.274 25.428 13.059 1.00 82.81 279 GLN A CA 1
ATOM 2169 C C . GLN A 1 279 ? -11.758 24.075 13.553 1.00 82.81 279 GLN A C 1
ATOM 2171 O O . GLN A 1 279 ? -12.376 23.049 13.268 1.00 82.81 279 GLN A O 1
ATOM 2176 N N . GLU A 1 280 ? -10.669 24.044 14.323 1.00 82.38 280 GLU A N 1
ATOM 2177 C CA . GLU A 1 280 ? -10.164 22.792 14.902 1.00 82.38 280 GLU A CA 1
ATOM 2178 C C . GLU A 1 280 ? -11.124 22.210 15.951 1.00 82.38 280 GLU A C 1
ATOM 2180 O O . GLU A 1 280 ? -11.353 20.998 15.975 1.00 82.38 280 GLU A O 1
ATOM 2185 N N . LEU A 1 281 ? -11.773 23.059 16.759 1.00 85.62 281 LEU A N 1
ATOM 2186 C CA . LEU A 1 281 ? -12.823 22.618 17.682 1.00 85.62 281 LEU A CA 1
ATOM 2187 C C . LEU A 1 281 ? -14.020 22.016 16.933 1.00 85.62 281 LEU A C 1
ATOM 2189 O O . LEU A 1 281 ? -14.543 20.971 17.322 1.00 85.62 281 LEU A O 1
ATOM 2193 N N . LEU A 1 282 ? -14.443 22.650 15.840 1.00 85.75 282 LEU A N 1
ATOM 2194 C CA . LEU A 1 282 ? -15.528 22.152 15.001 1.00 85.75 282 LEU A CA 1
ATOM 2195 C C . LEU A 1 282 ? -15.174 20.796 14.365 1.00 85.75 282 LEU A C 1
ATOM 2197 O O . LEU A 1 282 ? -16.003 19.887 14.378 1.00 85.75 282 LEU A O 1
ATOM 2201 N N . LYS A 1 283 ? -13.935 20.616 13.883 1.00 84.31 283 LYS A N 1
ATOM 2202 C CA . LYS A 1 283 ? -13.435 19.313 13.404 1.00 84.31 283 LYS A CA 1
ATOM 2203 C C . LYS A 1 283 ? -13.484 18.247 14.498 1.00 84.31 283 LYS A C 1
ATOM 2205 O O . LYS A 1 283 ? -13.907 17.127 14.220 1.00 84.31 283 LYS A O 1
ATOM 2210 N N . ALA A 1 284 ? -13.105 18.593 15.730 1.00 86.81 284 ALA A N 1
ATOM 2211 C CA . ALA A 1 284 ? -13.181 17.676 16.865 1.00 86.81 284 ALA A CA 1
ATOM 2212 C C . ALA A 1 284 ? -14.628 17.251 17.162 1.00 86.81 284 ALA A C 1
ATOM 2214 O O . ALA A 1 284 ? -14.889 16.068 17.369 1.00 86.81 284 ALA A O 1
ATOM 2215 N N . MET A 1 285 ? -15.586 18.185 17.115 1.00 87.69 285 MET A N 1
ATOM 2216 C CA . MET A 1 285 ? -17.016 17.878 17.277 1.00 87.69 285 MET A CA 1
ATOM 2217 C C . MET A 1 285 ? -17.542 16.977 16.157 1.00 87.69 285 MET A C 1
ATOM 2219 O O . MET A 1 285 ? -18.237 15.999 16.424 1.00 87.69 285 MET A O 1
ATOM 2223 N N . ILE A 1 286 ? -17.167 17.263 14.910 1.00 87.31 286 ILE A N 1
ATOM 2224 C CA . ILE A 1 286 ? -17.513 16.435 13.750 1.00 87.31 286 ILE A CA 1
ATOM 2225 C C . ILE A 1 286 ? -16.896 15.027 13.874 1.00 87.31 286 ILE A C 1
ATOM 2227 O O . ILE A 1 286 ? -17.520 14.048 13.472 1.00 87.31 286 ILE A O 1
ATOM 2231 N N . GLY A 1 287 ? -15.722 14.889 14.498 1.00 84.44 287 GLY A N 1
ATOM 2232 C CA . GLY A 1 287 ? -15.091 13.596 14.789 1.00 84.44 287 GLY A CA 1
ATOM 2233 C C . GLY A 1 287 ? -15.941 12.656 15.656 1.00 84.44 287 GLY A C 1
ATOM 2234 O O . GLY A 1 287 ? -15.859 11.438 15.503 1.00 84.44 287 GLY A O 1
ATOM 2235 N N . PHE A 1 288 ? -16.843 13.179 16.494 1.00 90.31 288 PHE A N 1
ATOM 2236 C CA . PHE A 1 288 ? -17.757 12.341 17.284 1.00 90.31 288 PHE A CA 1
ATOM 2237 C C . PHE A 1 288 ? -18.804 11.597 16.440 1.00 90.31 288 PHE A C 1
ATOM 2239 O O . PHE A 1 288 ? -19.418 10.650 16.939 1.00 90.31 288 PHE A O 1
ATOM 2246 N N . ILE A 1 289 ? -18.983 11.953 15.162 1.00 92.25 289 ILE A N 1
ATOM 2247 C CA . ILE A 1 289 ? -19.814 11.186 14.220 1.00 92.25 289 ILE A CA 1
ATOM 2248 C C . ILE A 1 289 ? -19.275 9.757 14.075 1.00 92.25 289 ILE A C 1
ATOM 2250 O O . ILE A 1 289 ? -20.060 8.808 14.058 1.00 92.25 289 ILE A O 1
ATOM 2254 N N . ASP A 1 290 ? -17.950 9.587 14.062 1.00 91.81 290 ASP A N 1
ATOM 2255 C CA . ASP A 1 290 ? -17.320 8.268 13.971 1.00 91.81 290 ASP A CA 1
ATOM 2256 C C . ASP A 1 290 ? -17.611 7.436 15.234 1.00 91.81 290 ASP A C 1
ATOM 2258 O O . ASP A 1 290 ? -17.923 6.249 15.147 1.00 91.81 290 ASP A O 1
ATOM 2262 N N . VAL A 1 291 ? -17.639 8.065 16.415 1.00 92.62 291 VAL A N 1
ATOM 2263 C CA . VAL A 1 291 ? -18.024 7.407 17.679 1.00 92.62 291 VAL A CA 1
ATOM 2264 C C . VAL A 1 291 ? -19.498 6.988 17.667 1.00 92.62 291 VAL A C 1
ATOM 2266 O O . VAL A 1 291 ? -19.829 5.884 18.106 1.00 92.62 291 VAL A O 1
ATOM 2269 N N . ALA A 1 292 ? -20.390 7.834 17.145 1.00 93.00 292 ALA A N 1
ATOM 2270 C CA . ALA A 1 292 ? -21.812 7.516 17.007 1.00 93.00 292 ALA A CA 1
ATOM 2271 C C . ALA A 1 292 ? -22.051 6.367 16.010 1.00 93.00 292 ALA A C 1
ATOM 2273 O O . ALA A 1 292 ? -22.854 5.465 16.267 1.00 93.00 292 ALA A O 1
ATOM 2274 N N . GLY A 1 293 ? -21.313 6.354 14.899 1.00 93.94 293 GLY A N 1
ATOM 2275 C CA . GLY A 1 293 ? -21.322 5.254 13.942 1.00 93.94 293 GLY A CA 1
ATOM 2276 C C . GLY A 1 293 ? -20.791 3.953 14.535 1.00 93.94 293 GLY A C 1
ATOM 2277 O O . GLY A 1 293 ? -21.399 2.897 14.355 1.00 93.94 293 GLY A O 1
ATOM 2278 N N . LEU A 1 294 ? -19.713 4.022 15.318 1.00 93.25 294 LEU A N 1
ATOM 2279 C CA . LEU A 1 294 ? -19.159 2.863 16.011 1.00 93.25 294 LEU A CA 1
ATOM 2280 C C . LEU A 1 294 ? -20.132 2.323 17.071 1.00 93.25 294 LEU A C 1
ATOM 2282 O O . LEU A 1 294 ? -20.280 1.107 17.202 1.00 93.25 294 LEU A O 1
ATOM 2286 N N . TYR A 1 295 ? -20.849 3.198 17.786 1.00 93.50 295 TYR A N 1
ATOM 2287 C CA . TYR A 1 295 ? -21.948 2.811 18.679 1.00 93.50 295 TYR A CA 1
ATOM 2288 C C . TYR A 1 295 ? -23.033 2.035 17.932 1.00 93.50 295 TYR A C 1
ATOM 2290 O O . TYR A 1 295 ? -23.438 0.952 18.370 1.00 93.50 295 TYR A O 1
ATOM 2298 N N . PHE A 1 296 ? -23.474 2.547 16.781 1.00 93.69 296 PHE A N 1
ATOM 2299 C CA . PHE A 1 296 ? -24.447 1.863 15.935 1.00 93.69 296 PHE A CA 1
ATOM 2300 C C . PHE A 1 296 ? -23.918 0.498 15.468 1.00 93.69 296 PHE A C 1
ATOM 2302 O O . PHE A 1 296 ? -24.604 -0.513 15.618 1.00 93.69 296 PHE A O 1
ATOM 2309 N N . ALA A 1 297 ? -22.673 0.435 14.988 1.00 91.69 297 ALA A N 1
ATOM 2310 C CA . ALA A 1 297 ? -22.047 -0.800 14.530 1.00 91.69 297 ALA A CA 1
ATOM 2311 C C . ALA A 1 297 ? -21.942 -1.851 15.651 1.00 91.69 297 ALA A C 1
ATOM 2313 O O . ALA A 1 297 ? -22.296 -3.018 15.464 1.00 91.69 297 ALA A O 1
ATOM 2314 N N . LEU A 1 298 ? -21.522 -1.439 16.849 1.00 89.56 298 LEU A N 1
ATOM 2315 C CA . LEU A 1 298 ? -21.392 -2.324 18.003 1.00 89.56 298 LEU A CA 1
ATOM 2316 C C . LEU A 1 298 ? -22.736 -2.773 18.576 1.00 89.56 298 LEU A C 1
ATOM 2318 O O . LEU A 1 298 ? -22.795 -3.865 19.136 1.00 89.56 298 LEU A O 1
ATOM 2322 N N . THR A 1 299 ? -23.810 -1.993 18.461 1.00 87.56 299 THR A N 1
ATOM 2323 C CA . THR A 1 299 ? -25.120 -2.352 19.033 1.00 87.56 299 THR A CA 1
ATOM 2324 C C . THR A 1 299 ? -26.019 -3.088 18.040 1.00 87.56 299 THR A C 1
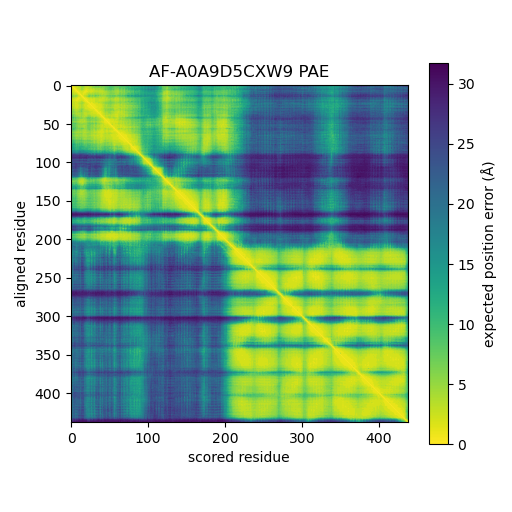ATOM 2326 O O . THR A 1 299 ? -26.589 -4.118 18.400 1.00 87.56 299 THR A O 1
ATOM 2329 N N . GLN A 1 300 ? -26.091 -2.633 16.786 1.00 85.81 300 GLN A N 1
ATOM 2330 C CA . GLN A 1 300 ? -27.096 -3.080 15.814 1.00 85.81 300 GLN A CA 1
ATOM 2331 C C . GLN A 1 300 ? -26.622 -4.191 14.868 1.00 85.81 300 GLN A C 1
ATOM 2333 O O . GLN A 1 300 ? -27.424 -5.035 14.477 1.00 85.81 300 GLN A O 1
ATOM 2338 N N . LEU A 1 301 ? -25.331 -4.272 14.522 1.00 76.69 301 LEU A N 1
ATOM 2339 C CA . LEU A 1 301 ? -24.840 -5.206 13.487 1.00 76.69 301 LEU A CA 1
ATOM 2340 C C . LEU A 1 301 ? -24.689 -6.674 13.946 1.00 76.69 301 LEU A C 1
ATOM 2342 O O . LEU A 1 301 ? -23.799 -7.390 13.493 1.00 76.69 301 LEU A O 1
ATOM 2346 N N . THR A 1 302 ? -25.532 -7.166 14.854 1.00 62.44 302 THR A N 1
ATOM 2347 C CA . THR A 1 302 ? -25.320 -8.475 15.501 1.00 62.44 302 THR A CA 1
ATOM 2348 C C . THR A 1 302 ? -25.947 -9.650 14.740 1.00 62.44 302 THR A C 1
ATOM 2350 O O . THR A 1 302 ? -27.139 -9.633 14.450 1.00 62.44 302 THR A O 1
ATOM 2353 N N . HIS A 1 303 ? -25.159 -10.709 14.500 1.00 56.41 303 HIS A N 1
ATOM 2354 C CA . HIS A 1 303 ? -25.612 -12.033 14.041 1.00 56.41 303 HIS A CA 1
ATOM 2355 C C . HIS A 1 303 ? -25.396 -13.123 15.114 1.00 56.41 303 HIS A C 1
ATOM 2357 O O . HIS A 1 303 ? -24.613 -12.947 16.046 1.00 56.41 303 HIS A O 1
ATOM 2363 N N . ARG A 1 304 ? -26.101 -14.254 14.954 1.00 55.25 304 ARG A N 1
ATOM 2364 C CA . ARG A 1 304 ? -26.375 -15.329 15.938 1.00 55.25 304 ARG A CA 1
ATOM 2365 C C . ARG A 1 304 ? -25.184 -16.068 16.598 1.00 55.25 304 ARG A C 1
ATOM 2367 O O . ARG A 1 304 ? -25.441 -16.734 17.593 1.00 55.25 304 ARG A O 1
ATOM 2374 N N . ASN A 1 305 ? -23.936 -15.959 16.121 1.00 55.94 305 ASN A N 1
ATOM 2375 C CA . ASN A 1 305 ? -22.858 -16.909 16.484 1.00 55.94 305 ASN A CA 1
ATOM 2376 C C . ASN A 1 305 ? -21.591 -16.322 17.153 1.00 55.94 305 ASN A C 1
ATOM 2378 O O . ASN A 1 305 ? -20.653 -17.071 17.405 1.00 55.94 305 ASN A O 1
ATOM 2382 N N . ILE A 1 306 ? -21.528 -15.023 17.476 1.00 62.94 306 ILE A N 1
ATOM 2383 C CA . ILE A 1 306 ? -20.330 -14.413 18.096 1.00 62.94 306 ILE A CA 1
ATOM 2384 C C . ILE A 1 306 ? -20.553 -14.144 19.587 1.00 62.94 306 ILE A C 1
ATOM 2386 O O . ILE A 1 306 ? -21.506 -13.465 19.976 1.00 62.94 306 ILE A O 1
ATOM 2390 N N . SER A 1 307 ? -19.626 -14.612 20.429 1.00 66.19 307 SER A N 1
ATOM 2391 C CA . SER A 1 307 ? -19.588 -14.213 21.839 1.00 66.19 307 SER A CA 1
ATOM 2392 C C . SER A 1 307 ? -19.311 -12.709 21.965 1.00 66.19 307 SER A C 1
ATOM 2394 O O . SER A 1 307 ? -18.477 -12.149 21.251 1.00 66.19 307 SER A O 1
ATOM 2396 N N . GLN A 1 308 ? -19.997 -12.034 22.897 1.00 65.12 308 GLN A N 1
ATOM 2397 C CA . GLN A 1 308 ? -19.899 -10.574 23.081 1.00 65.12 308 GLN A CA 1
ATOM 2398 C C . GLN A 1 308 ? -18.451 -10.074 23.236 1.00 65.12 308 GLN A C 1
ATOM 2400 O O . GLN A 1 308 ? -18.146 -8.955 22.831 1.00 65.12 308 GLN A O 1
ATOM 2405 N N . ASN A 1 309 ? -17.561 -10.923 23.755 1.00 70.12 309 ASN A N 1
ATOM 2406 C CA . ASN A 1 309 ? -16.153 -10.613 23.986 1.00 70.12 309 ASN A CA 1
ATOM 2407 C C . ASN A 1 309 ? -15.309 -10.513 22.709 1.00 70.12 309 ASN A C 1
ATOM 2409 O O . ASN A 1 309 ? -14.272 -9.875 22.759 1.00 70.12 309 ASN A O 1
ATOM 2413 N N . HIS A 1 310 ? -15.732 -11.090 21.581 1.00 77.56 310 HIS A N 1
ATOM 2414 C CA . HIS A 1 310 ? -14.977 -11.031 20.317 1.00 77.56 310 HIS A CA 1
ATOM 2415 C C . HIS A 1 310 ? -15.649 -10.122 19.278 1.00 77.56 310 HIS A C 1
ATOM 2417 O O . HIS A 1 310 ? -15.059 -9.775 18.257 1.00 77.56 310 HIS A O 1
ATOM 2423 N N . LYS A 1 311 ? -16.877 -9.659 19.556 1.00 82.56 311 LYS A N 1
ATOM 2424 C CA . LYS A 1 311 ? -17.648 -8.786 18.658 1.00 82.56 311 LYS A CA 1
ATOM 2425 C C . LYS A 1 311 ? -16.913 -7.492 18.315 1.00 82.56 311 LYS A C 1
ATOM 2427 O O . LYS A 1 311 ? -16.938 -7.056 17.166 1.00 82.56 311 LYS A O 1
ATOM 2432 N N . PHE A 1 312 ? -16.266 -6.879 19.303 1.00 89.31 312 PHE A N 1
ATOM 2433 C CA . PHE A 1 312 ? -15.562 -5.616 19.097 1.00 89.31 312 PHE A CA 1
ATOM 2434 C C . PHE A 1 312 ? -14.376 -5.763 18.137 1.00 89.31 312 PHE A C 1
ATOM 2436 O O . PHE A 1 312 ? -14.074 -4.818 17.419 1.00 89.31 312 PHE A O 1
ATOM 2443 N N . GLN A 1 313 ? -13.749 -6.944 18.083 1.00 90.19 313 GLN A N 1
ATOM 2444 C CA . GLN A 1 313 ? -12.627 -7.219 17.187 1.00 90.19 313 GLN A CA 1
ATOM 2445 C C . GLN A 1 313 ? -13.103 -7.256 15.732 1.00 90.19 313 GLN A C 1
ATOM 2447 O O . GLN A 1 313 ? -12.508 -6.605 14.881 1.00 90.19 313 GLN A O 1
ATOM 2452 N N . ALA A 1 314 ? -14.226 -7.935 15.455 1.00 88.75 314 ALA A N 1
ATOM 2453 C CA . ALA A 1 314 ? -14.808 -7.994 14.111 1.00 88.75 314 ALA A CA 1
ATOM 2454 C C . ALA A 1 314 ? -15.209 -6.602 13.600 1.00 88.75 314 ALA A C 1
ATOM 2456 O O . ALA A 1 314 ? -14.912 -6.243 12.458 1.00 88.75 314 ALA A O 1
ATOM 2457 N N . VAL A 1 315 ? -15.884 -5.822 14.454 1.00 92.00 315 VAL A N 1
ATOM 2458 C CA . VAL A 1 315 ? -16.344 -4.467 14.124 1.00 92.00 315 VAL A CA 1
ATOM 2459 C C . VAL A 1 315 ? -15.159 -3.517 13.965 1.00 92.00 315 VAL A C 1
ATOM 2461 O O . VAL A 1 315 ? -15.076 -2.841 12.946 1.00 92.00 315 VAL A O 1
ATOM 2464 N N . GLY A 1 316 ? -14.228 -3.500 14.922 1.00 92.81 316 GLY A N 1
ATOM 2465 C CA . GLY A 1 316 ? -13.051 -2.630 14.891 1.00 92.81 316 GLY A CA 1
ATOM 2466 C C . GLY A 1 316 ? -12.130 -2.916 13.705 1.00 92.81 316 GLY A C 1
ATOM 2467 O O . GLY A 1 316 ? -11.659 -1.979 13.071 1.00 92.81 316 GLY A O 1
ATOM 2468 N N . LEU A 1 317 ? -11.944 -4.190 13.339 1.00 92.06 317 LEU A N 1
ATOM 2469 C CA . LEU A 1 317 ? -11.163 -4.572 12.162 1.00 92.06 317 LEU A CA 1
ATOM 2470 C C . LEU A 1 317 ? -11.813 -4.086 10.859 1.00 92.06 317 LEU A C 1
ATOM 2472 O O . LEU A 1 317 ? -11.134 -3.506 10.018 1.00 92.06 317 LEU A O 1
ATOM 2476 N N . GLY A 1 318 ? -13.123 -4.306 10.690 1.00 89.62 318 GLY A N 1
ATOM 2477 C CA . GLY A 1 318 ? -13.850 -3.843 9.502 1.00 89.62 318 GLY A CA 1
ATOM 2478 C C . GLY A 1 318 ? -13.864 -2.318 9.381 1.00 89.62 318 GLY A C 1
ATOM 2479 O O . GLY A 1 318 ? -13.681 -1.779 8.292 1.00 89.62 318 GLY A O 1
ATOM 2480 N N . TRP A 1 319 ? -14.015 -1.634 10.515 1.00 94.81 319 TRP A N 1
ATOM 2481 C CA . TRP A 1 319 ? -13.953 -0.179 10.624 1.00 94.81 319 TRP A CA 1
ATOM 2482 C C . TRP A 1 319 ? -12.586 0.371 10.197 1.00 94.81 319 TRP A C 1
ATOM 2484 O O . TRP A 1 319 ? -12.505 1.196 9.292 1.00 94.81 319 TRP A O 1
ATOM 2494 N N . ALA A 1 320 ? -11.505 -0.143 10.789 1.00 94.12 320 ALA A N 1
ATOM 2495 C CA . ALA A 1 320 ? -10.136 0.259 10.471 1.00 94.12 320 ALA A CA 1
ATOM 2496 C C . ALA A 1 320 ? -9.730 -0.055 9.023 1.00 94.12 320 ALA A C 1
ATOM 2498 O O . ALA A 1 320 ? -9.012 0.721 8.388 1.00 94.12 320 ALA A O 1
ATOM 2499 N N . PHE A 1 321 ? -10.206 -1.183 8.489 1.00 90.38 321 PHE A N 1
ATOM 2500 C CA . PHE A 1 321 ? -9.957 -1.551 7.102 1.00 90.38 321 PHE A CA 1
ATOM 2501 C C . PHE A 1 321 ? -10.604 -0.549 6.144 1.00 90.38 321 PHE A C 1
ATOM 2503 O O . PHE A 1 321 ? -9.953 -0.085 5.211 1.00 90.38 321 PHE A O 1
ATOM 2510 N N . ALA A 1 322 ? -11.862 -0.173 6.392 1.00 91.56 322 ALA A N 1
ATOM 2511 C CA . ALA A 1 322 ? -12.561 0.818 5.581 1.00 91.56 322 ALA A CA 1
ATOM 2512 C C . ALA A 1 322 ? -11.898 2.203 5.660 1.00 91.56 322 ALA A C 1
ATOM 2514 O O . ALA A 1 322 ? -11.732 2.850 4.628 1.00 91.56 322 ALA A O 1
ATOM 2515 N N . ASP A 1 323 ? -11.453 2.610 6.852 1.00 90.88 323 ASP A N 1
ATOM 2516 C CA . ASP A 1 323 ? -10.675 3.835 7.068 1.00 90.88 323 ASP A CA 1
ATOM 2517 C C . ASP A 1 323 ? -9.379 3.850 6.250 1.00 90.88 323 ASP A C 1
ATOM 2519 O O . ASP A 1 323 ? -9.106 4.809 5.523 1.00 90.88 323 ASP A O 1
ATOM 2523 N N . SER A 1 324 ? -8.629 2.747 6.290 1.00 89.25 324 SER A N 1
ATOM 2524 C CA . SER A 1 324 ? 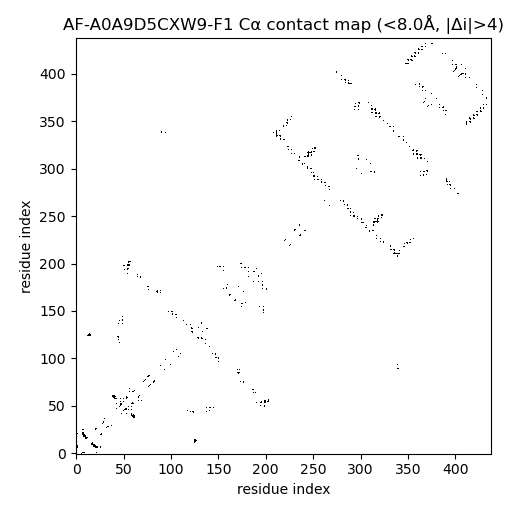-7.386 2.596 5.532 1.00 89.25 324 SER A CA 1
ATOM 2525 C C . SER A 1 324 ? -7.623 2.598 4.024 1.00 89.25 324 SER A C 1
ATOM 2527 O O . SER A 1 324 ? -6.878 3.242 3.290 1.00 89.25 324 SER A O 1
ATOM 2529 N N . VAL A 1 325 ? -8.667 1.916 3.542 1.00 84.38 325 VAL A N 1
ATOM 2530 C CA . VAL A 1 325 ? -9.029 1.927 2.117 1.00 84.38 325 VAL A CA 1
ATOM 2531 C C . VAL A 1 325 ? -9.390 3.342 1.668 1.00 84.38 325 VAL A C 1
ATOM 2533 O O . VAL A 1 325 ? -8.870 3.800 0.653 1.00 84.38 325 VAL A O 1
ATOM 2536 N N . LEU A 1 326 ? -10.236 4.043 2.425 1.00 85.94 326 LEU A N 1
ATOM 2537 C CA . LEU A 1 326 ? -10.736 5.362 2.046 1.00 85.94 326 LEU A CA 1
ATOM 2538 C C . LEU A 1 326 ? -9.614 6.405 1.955 1.00 85.94 326 LEU A C 1
ATOM 2540 O O . LEU A 1 326 ? -9.567 7.161 0.988 1.00 85.94 326 LEU A O 1
ATOM 2544 N N . HIS A 1 327 ? -8.701 6.424 2.928 1.00 83.88 327 HIS A N 1
ATOM 2545 C CA . HIS A 1 327 ? -7.663 7.454 3.007 1.00 83.88 327 HIS A CA 1
ATOM 2546 C C . HIS A 1 327 ? -6.381 7.106 2.248 1.00 83.88 327 HIS A C 1
ATOM 2548 O O . HIS A 1 327 ? -5.651 8.012 1.855 1.00 83.88 327 HIS A O 1
ATOM 2554 N N . ARG A 1 328 ? -6.084 5.817 2.024 1.00 81.25 328 ARG A N 1
ATOM 2555 C CA . ARG A 1 328 ? -4.754 5.395 1.545 1.00 81.25 328 ARG A CA 1
ATOM 2556 C C . ARG A 1 328 ? -4.763 4.731 0.182 1.00 81.25 328 ARG A C 1
ATOM 2558 O O . ARG A 1 328 ? -3.753 4.803 -0.510 1.00 81.25 328 ARG A O 1
ATOM 2565 N N . LEU A 1 329 ? -5.879 4.143 -0.257 1.00 74.62 329 LEU A N 1
ATOM 2566 C CA . LEU A 1 329 ? -5.917 3.458 -1.553 1.00 74.62 329 LEU A CA 1
ATOM 2567 C C . LEU A 1 329 ? -5.662 4.423 -2.717 1.00 74.62 329 LEU A C 1
ATOM 2569 O O . LEU A 1 329 ? -4.919 4.080 -3.632 1.00 74.62 329 LEU A O 1
ATOM 2573 N N . ALA A 1 330 ? -6.241 5.626 -2.673 1.00 71.25 330 ALA A N 1
ATOM 2574 C CA . ALA A 1 330 ? -6.051 6.625 -3.721 1.00 71.25 330 ALA A CA 1
ATOM 2575 C C . ALA A 1 330 ? -4.602 7.158 -3.773 1.00 71.25 330 ALA A C 1
ATOM 2577 O O . ALA A 1 330 ? -4.009 7.062 -4.847 1.00 71.25 330 ALA A O 1
ATOM 2578 N N . PRO A 1 331 ? -3.978 7.618 -2.666 1.00 70.31 331 PRO A N 1
ATOM 2579 C CA . PRO A 1 331 ? -2.556 7.972 -2.659 1.00 70.31 331 PRO A CA 1
ATOM 2580 C C . PRO A 1 331 ? -1.638 6.826 -3.093 1.00 70.31 331 PRO A C 1
ATOM 2582 O O . PRO A 1 331 ? -0.766 7.042 -3.926 1.00 70.31 331 PRO A O 1
ATOM 2585 N N . LEU A 1 332 ? -1.869 5.596 -2.615 1.00 68.38 332 LEU A N 1
ATOM 2586 C CA . LEU A 1 332 ? -1.098 4.413 -3.023 1.00 68.38 332 LEU A CA 1
ATOM 2587 C C . LEU A 1 332 ? -1.221 4.144 -4.527 1.00 68.38 332 LEU A C 1
ATOM 2589 O O . LEU A 1 332 ? -0.230 3.845 -5.189 1.00 68.38 332 LEU A O 1
ATOM 2593 N N . TRP A 1 333 ? -2.429 4.258 -5.080 1.00 66.81 333 TRP A N 1
ATOM 2594 C CA . TRP A 1 333 ? -2.688 4.046 -6.503 1.00 66.81 333 TRP A CA 1
ATOM 2595 C C . TRP A 1 333 ? -2.088 5.147 -7.384 1.00 66.81 333 TRP A C 1
ATOM 2597 O O . TRP A 1 333 ? -1.550 4.865 -8.454 1.00 66.81 333 TRP A O 1
ATOM 2607 N N . ILE A 1 334 ? -2.159 6.402 -6.937 1.00 64.69 334 ILE A N 1
ATOM 2608 C CA . ILE A 1 334 ? -1.542 7.541 -7.624 1.00 64.69 334 ILE A CA 1
ATOM 2609 C C . ILE A 1 334 ? -0.014 7.428 -7.546 1.00 64.69 334 ILE A C 1
ATOM 2611 O O . ILE A 1 334 ? 0.651 7.582 -8.566 1.00 64.69 334 ILE A O 1
ATOM 2615 N N . GLY A 1 335 ? 0.542 7.043 -6.395 1.00 60.03 335 GLY A N 1
ATOM 2616 C CA . GLY A 1 335 ? 1.967 6.754 -6.220 1.00 60.03 335 GLY A CA 1
ATOM 2617 C C . GLY A 1 335 ? 2.458 5.597 -7.089 1.00 60.03 335 GLY A C 1
ATOM 2618 O O . GLY A 1 335 ? 3.553 5.665 -7.635 1.00 60.03 335 GLY A O 1
ATOM 2619 N N . ALA A 1 336 ? 1.615 4.588 -7.334 1.00 54.62 336 ALA A N 1
ATOM 2620 C CA . ALA A 1 336 ? 1.895 3.510 -8.288 1.00 54.62 336 ALA A CA 1
ATOM 2621 C C . ALA A 1 336 ? 1.956 3.975 -9.755 1.00 54.62 336 ALA A C 1
ATOM 2623 O O . ALA A 1 336 ? 2.421 3.239 -10.628 1.00 54.62 336 ALA A O 1
ATOM 2624 N N . ARG A 1 337 ? 1.440 5.173 -10.044 1.00 55.81 337 ARG A N 1
ATOM 2625 C CA . ARG A 1 337 ? 1.584 5.854 -11.335 1.00 55.81 337 ARG A CA 1
ATOM 2626 C C . ARG A 1 337 ? 2.692 6.909 -11.321 1.00 55.81 337 ARG A C 1
ATOM 2628 O O . ARG A 1 337 ? 3.081 7.359 -12.393 1.00 55.81 337 ARG A O 1
ATOM 2635 N N . GLY A 1 338 ? 3.177 7.287 -10.139 1.00 50.94 338 GLY A N 1
ATOM 2636 C CA . GLY A 1 338 ? 4.267 8.232 -9.941 1.00 50.94 338 GLY A CA 1
ATOM 2637 C C . GLY A 1 338 ? 5.626 7.645 -10.323 1.00 50.94 338 GLY A C 1
ATOM 2638 O O . GLY A 1 338 ? 5.870 6.442 -10.219 1.00 50.94 338 GLY A O 1
ATOM 2639 N N . LEU A 1 339 ? 6.513 8.519 -10.791 1.00 47.88 339 LEU A N 1
ATOM 2640 C CA . LEU A 1 339 ? 7.847 8.167 -11.287 1.00 47.88 339 LEU A CA 1
ATOM 2641 C C . LEU A 1 339 ? 8.879 7.989 -10.172 1.00 47.88 339 LEU A C 1
ATOM 2643 O O . LEU A 1 339 ? 9.874 7.294 -10.369 1.00 47.88 339 LEU A O 1
ATOM 2647 N N . GLU A 1 340 ? 8.617 8.572 -9.002 1.00 53.88 340 GLU A N 1
ATOM 2648 C CA . GLU A 1 340 ? 9.514 8.548 -7.855 1.00 53.88 340 GLU A CA 1
ATOM 2649 C C . GLU A 1 340 ? 8.808 7.992 -6.623 1.00 53.88 340 GLU A C 1
ATOM 2651 O O . GLU A 1 340 ? 7.722 8.425 -6.229 1.00 53.88 340 GLU A O 1
ATOM 2656 N N . PHE A 1 341 ? 9.449 7.005 -6.006 1.00 61.47 341 PHE A N 1
ATOM 2657 C CA . PHE A 1 341 ? 9.023 6.481 -4.725 1.00 61.47 341 PHE A CA 1
ATOM 2658 C C . PHE A 1 341 ? 9.456 7.436 -3.613 1.00 61.47 341 PHE A C 1
ATOM 2660 O O . PHE A 1 341 ? 10.645 7.550 -3.312 1.00 61.47 341 PHE A O 1
ATOM 2667 N N . THR A 1 342 ? 8.491 8.100 -2.982 1.00 67.50 342 THR A N 1
ATOM 2668 C CA . THR A 1 342 ? 8.739 8.934 -1.806 1.00 67.50 342 THR A CA 1
ATOM 2669 C C . THR A 1 342 ? 8.586 8.113 -0.525 1.00 67.50 342 THR A C 1
ATOM 2671 O O . THR A 1 342 ? 7.741 7.221 -0.414 1.00 67.50 342 THR A O 1
ATOM 2674 N N . TRP A 1 343 ? 9.390 8.438 0.491 1.00 74.56 343 TRP A N 1
ATOM 2675 C CA . TRP A 1 343 ? 9.284 7.833 1.827 1.00 74.56 343 TRP A CA 1
ATOM 2676 C C . TRP A 1 343 ? 7.915 8.064 2.481 1.00 74.56 343 TRP A C 1
ATOM 2678 O O . TRP A 1 343 ? 7.521 7.323 3.381 1.00 74.56 343 TRP A O 1
ATOM 2688 N N . GLU A 1 344 ? 7.164 9.052 2.000 1.00 79.06 344 GLU A N 1
ATOM 2689 C CA . GLU A 1 344 ? 5.819 9.384 2.458 1.00 79.06 344 GLU A CA 1
ATOM 2690 C C . GLU A 1 344 ? 4.858 8.196 2.358 1.00 79.06 344 GLU A C 1
ATOM 2692 O O . GLU A 1 344 ? 4.092 7.969 3.288 1.00 79.06 344 GLU A O 1
ATOM 2697 N N . TYR A 1 345 ? 4.945 7.366 1.312 1.00 77.31 345 TYR A N 1
ATOM 2698 C CA . TYR A 1 345 ? 4.077 6.188 1.174 1.00 77.31 345 TYR A CA 1
ATOM 2699 C C . TYR A 1 345 ? 4.368 5.101 2.218 1.00 77.31 345 TYR A C 1
ATOM 2701 O O . TYR A 1 345 ? 3.465 4.374 2.634 1.00 77.31 345 TYR A O 1
ATOM 2709 N N . ILE A 1 346 ? 5.622 4.982 2.668 1.00 81.88 346 ILE A N 1
ATOM 2710 C CA . ILE A 1 346 ? 5.979 4.077 3.773 1.00 81.88 346 ILE A CA 1
ATOM 2711 C C . ILE A 1 346 ? 5.398 4.615 5.075 1.00 81.88 346 ILE A C 1
ATOM 2713 O O . ILE A 1 346 ? 4.777 3.862 5.825 1.00 81.88 346 ILE A O 1
ATOM 2717 N N . PHE A 1 347 ? 5.566 5.914 5.328 1.00 84.75 347 PHE A N 1
ATOM 2718 C CA . PHE A 1 347 ? 5.018 6.563 6.514 1.00 84.75 347 PHE A CA 1
ATOM 2719 C C . PHE A 1 347 ? 3.485 6.487 6.553 1.00 84.75 347 PHE A C 1
ATOM 2721 O O . PHE A 1 347 ? 2.949 6.127 7.593 1.00 84.75 347 PHE A O 1
ATOM 2728 N N . GLN A 1 348 ? 2.789 6.662 5.425 1.00 84.81 348 GLN A N 1
ATOM 2729 C CA . GLN A 1 348 ? 1.338 6.440 5.315 1.00 84.81 348 GLN A CA 1
ATOM 2730 C C . GLN A 1 348 ? 0.932 4.994 5.647 1.00 84.81 348 GLN A C 1
ATOM 2732 O O . GLN A 1 348 ? -0.111 4.767 6.261 1.00 84.81 348 GLN A O 1
ATOM 2737 N N . GLY A 1 349 ? 1.746 4.003 5.264 1.00 84.81 349 GLY A N 1
ATOM 2738 C CA . GLY A 1 349 ? 1.523 2.604 5.638 1.00 84.81 349 GLY A CA 1
ATOM 2739 C C . GLY A 1 349 ? 1.720 2.346 7.136 1.00 84.81 349 GLY A C 1
ATOM 2740 O O . GLY A 1 349 ? 0.948 1.608 7.744 1.00 84.81 349 GLY A O 1
ATOM 2741 N N . LEU A 1 350 ? 2.718 2.978 7.762 1.00 87.06 350 LEU A N 1
ATOM 2742 C CA . LEU A 1 350 ? 2.944 2.897 9.212 1.00 87.06 350 LEU A CA 1
ATOM 2743 C C . LEU A 1 350 ? 1.832 3.585 10.012 1.00 87.06 350 LEU A C 1
ATOM 2745 O O . LEU A 1 350 ? 1.329 3.016 10.980 1.00 87.06 350 LEU A O 1
ATOM 2749 N N . GLU A 1 351 ? 1.410 4.763 9.564 1.00 89.44 351 GLU A N 1
ATOM 2750 C CA . GLU A 1 351 ? 0.247 5.490 10.072 1.00 89.44 351 GLU A CA 1
ATOM 2751 C C . GLU A 1 351 ? -1.020 4.616 10.017 1.00 89.44 351 GLU A C 1
ATOM 2753 O O . GLU A 1 351 ? -1.825 4.588 10.948 1.00 89.44 351 GLU A O 1
ATOM 2758 N N . ALA A 1 352 ? -1.170 3.789 8.972 1.00 90.12 352 ALA A N 1
ATOM 2759 C CA . ALA A 1 352 ? -2.281 2.841 8.875 1.00 90.12 352 ALA A CA 1
ATOM 2760 C C . ALA A 1 352 ? -2.316 1.802 9.970 1.00 90.12 352 ALA A C 1
ATOM 2762 O O . ALA A 1 352 ? -3.382 1.466 10.489 1.00 90.12 352 ALA A O 1
ATOM 2763 N N . ASN A 1 353 ? -1.140 1.327 10.342 1.00 89.62 353 ASN A N 1
ATOM 2764 C CA . ASN A 1 353 ? -1.004 0.334 11.383 1.00 89.62 353 ASN A CA 1
ATOM 2765 C C . ASN A 1 353 ? -1.275 0.955 12.757 1.00 89.62 353 ASN A C 1
ATOM 2767 O O . ASN A 1 353 ? -1.945 0.325 13.577 1.00 89.62 353 ASN A O 1
ATOM 2771 N N . ALA A 1 354 ? -0.859 2.208 12.979 1.00 91.56 354 ALA A N 1
ATOM 2772 C CA . ALA A 1 354 ? -1.239 2.968 14.168 1.00 91.56 354 ALA A CA 1
ATOM 2773 C C . ALA A 1 354 ? -2.766 3.149 14.253 1.00 91.56 354 ALA A C 1
ATOM 2775 O O . ALA A 1 354 ? -3.376 2.803 15.269 1.00 91.56 354 ALA A O 1
ATOM 2776 N N . ASN A 1 355 ? -3.408 3.587 13.164 1.00 92.19 355 ASN A N 1
ATOM 2777 C CA . ASN A 1 355 ? -4.859 3.789 13.114 1.00 92.19 355 ASN A CA 1
ATOM 2778 C C . ASN A 1 355 ? -5.647 2.488 13.280 1.00 92.19 355 ASN A C 1
ATOM 2780 O O . ASN A 1 355 ? -6.684 2.488 13.944 1.00 92.19 355 ASN A O 1
ATOM 2784 N N . LEU A 1 356 ? -5.162 1.360 12.754 1.00 93.50 356 LEU A N 1
ATOM 2785 C CA . LEU A 1 356 ? -5.754 0.045 13.012 1.00 93.50 356 LEU A CA 1
ATOM 2786 C C . LEU A 1 356 ? -5.799 -0.261 14.515 1.00 93.50 356 LEU A C 1
ATOM 2788 O O . LEU A 1 356 ? -6.848 -0.637 15.045 1.00 93.50 356 LEU A O 1
ATOM 2792 N N . VAL A 1 357 ? -4.681 -0.061 15.213 1.00 94.00 357 VAL A N 1
ATOM 2793 C CA . VAL A 1 357 ? -4.571 -0.315 16.655 1.00 94.00 357 VAL A CA 1
ATOM 2794 C C . VAL A 1 357 ? -5.438 0.655 17.465 1.00 94.00 357 VAL A C 1
ATOM 2796 O O . VAL A 1 357 ? -6.128 0.229 18.398 1.00 94.00 357 VAL A O 1
ATOM 2799 N N . LEU A 1 358 ? -5.462 1.939 17.100 1.00 93.56 358 LEU A N 1
ATOM 2800 C CA . LEU A 1 358 ? -6.310 2.949 17.741 1.00 93.56 358 LEU A CA 1
ATOM 2801 C C . LEU A 1 358 ? -7.800 2.627 17.562 1.00 93.56 358 LEU A C 1
ATOM 2803 O O . LEU A 1 358 ? -8.544 2.595 18.542 1.00 93.56 358 LEU A O 1
ATOM 2807 N N . ASN A 1 359 ? -8.236 2.292 16.347 1.00 93.88 359 ASN A N 1
ATOM 2808 C CA . ASN A 1 359 ? -9.625 1.931 16.059 1.00 93.88 359 ASN A CA 1
ATOM 2809 C C . ASN A 1 359 ? -10.061 0.653 16.793 1.00 93.88 359 ASN A C 1
ATOM 2811 O O . ASN A 1 359 ? -11.160 0.602 17.351 1.00 93.88 359 ASN A O 1
ATOM 2815 N N . LEU A 1 360 ? -9.196 -0.366 16.868 1.00 93.69 360 LEU A N 1
ATOM 2816 C CA . LEU A 1 360 ? -9.450 -1.568 17.671 1.00 93.69 360 LEU A CA 1
ATOM 2817 C C . LEU A 1 360 ? -9.555 -1.244 19.168 1.00 93.69 360 LEU A C 1
ATOM 2819 O O . LEU A 1 360 ? -10.440 -1.769 19.847 1.00 93.69 360 LEU A O 1
ATOM 2823 N N . SER A 1 361 ? -8.701 -0.352 19.676 1.00 94.56 361 SER A N 1
ATOM 2824 C CA . SER A 1 361 ? -8.735 0.108 21.071 1.00 94.56 361 SER A CA 1
ATOM 2825 C C . SER A 1 361 ? -10.023 0.879 21.378 1.00 94.56 361 SER A C 1
ATOM 2827 O O . SER A 1 361 ? -10.662 0.638 22.404 1.00 94.56 361 SER A O 1
ATOM 2829 N N . LEU A 1 362 ? -10.463 1.754 20.469 1.00 94.19 362 LEU A N 1
ATOM 2830 C CA . LEU A 1 362 ? -11.722 2.488 20.594 1.00 94.19 362 LEU A CA 1
ATOM 2831 C C . LEU A 1 362 ? -12.930 1.542 20.553 1.00 94.19 362 LEU A C 1
ATOM 2833 O O . LEU A 1 362 ? -13.829 1.660 21.385 1.00 94.19 362 LEU A O 1
ATOM 2837 N N . ALA A 1 363 ? -12.935 0.555 19.652 1.00 93.75 363 ALA A N 1
ATOM 2838 C CA . ALA A 1 363 ? -13.975 -0.472 19.602 1.00 93.75 363 ALA A CA 1
ATOM 2839 C C . ALA A 1 363 ? -14.016 -1.310 20.894 1.00 93.75 363 ALA A C 1
ATOM 2841 O O . ALA A 1 363 ? -15.101 -1.604 21.409 1.00 93.75 363 ALA A O 1
ATOM 2842 N N . ALA A 1 364 ? -12.852 -1.652 21.457 1.00 92.69 364 ALA A N 1
ATOM 2843 C CA . ALA A 1 364 ? -12.749 -2.362 22.730 1.00 92.69 364 ALA A CA 1
ATOM 2844 C C . ALA A 1 364 ? -13.361 -1.547 23.879 1.00 92.69 364 ALA A C 1
ATOM 2846 O O . ALA A 1 364 ? -14.218 -2.058 24.606 1.00 92.69 364 ALA A O 1
ATOM 2847 N N . LEU A 1 365 ? -13.000 -0.267 24.011 1.00 92.94 365 LEU A N 1
ATOM 2848 C CA . LEU A 1 365 ? -13.575 0.622 25.026 1.00 92.94 365 LEU A CA 1
ATOM 2849 C C . LEU A 1 365 ? -15.079 0.838 24.813 1.00 92.94 365 LEU A C 1
ATOM 2851 O O . LEU A 1 365 ? -15.850 0.706 25.765 1.00 92.94 365 LEU A O 1
ATOM 2855 N N . GLY A 1 366 ? -15.522 1.056 23.573 1.00 91.75 366 GLY A N 1
ATOM 2856 C CA . GLY A 1 366 ? -16.940 1.171 23.220 1.00 91.75 366 GLY A CA 1
ATOM 2857 C C . GLY A 1 366 ? -17.746 -0.069 23.618 1.00 91.75 366 GLY A C 1
ATOM 2858 O O . GLY A 1 366 ? -18.851 0.035 24.156 1.00 91.75 366 GLY A O 1
ATOM 2859 N N . SER A 1 367 ? -17.170 -1.265 23.468 1.00 90.19 367 SER A N 1
ATOM 2860 C CA . SER A 1 367 ? -17.809 -2.505 23.924 1.00 90.19 367 SER A CA 1
ATOM 2861 C C . SER A 1 367 ? -17.993 -2.550 25.451 1.00 90.19 367 SER A C 1
ATOM 2863 O O . SER A 1 367 ? -19.054 -2.958 25.935 1.00 90.19 367 SER A O 1
ATOM 2865 N N . LEU A 1 368 ? -17.022 -2.050 26.228 1.00 89.81 368 LEU A N 1
ATOM 2866 C CA . LEU A 1 368 ? -17.137 -1.928 27.687 1.00 89.81 368 LEU A CA 1
ATOM 2867 C C . LEU A 1 368 ? -18.170 -0.868 28.096 1.00 89.81 368 LEU A C 1
ATOM 2869 O O . LEU A 1 368 ? -18.878 -1.029 29.098 1.00 89.81 368 LEU A O 1
ATOM 2873 N N . MET A 1 369 ? -18.273 0.217 27.330 1.00 89.25 369 MET A N 1
ATOM 2874 C CA . MET A 1 369 ? -19.226 1.297 27.583 1.00 89.25 369 MET A CA 1
ATOM 2875 C C . MET A 1 369 ? -20.663 0.831 27.352 1.00 89.25 369 MET A C 1
ATOM 2877 O O . MET A 1 369 ? -21.489 0.955 28.261 1.00 89.25 369 MET A O 1
ATOM 2881 N N . TRP A 1 370 ? -20.934 0.261 26.174 1.00 89.12 370 TRP A N 1
ATOM 2882 C CA . TRP A 1 370 ? -22.292 0.097 25.649 1.00 89.12 370 TRP A CA 1
ATOM 2883 C C . TRP A 1 370 ? -22.842 -1.325 25.740 1.00 89.12 370 TRP A C 1
ATOM 2885 O O . TRP A 1 370 ? -24.041 -1.501 25.937 1.00 89.12 370 TRP A O 1
ATOM 2895 N N . LEU A 1 371 ? -21.993 -2.349 25.619 1.00 84.69 371 LEU A N 1
ATOM 2896 C CA . LEU A 1 371 ? -22.443 -3.746 25.623 1.00 84.69 371 LEU A CA 1
ATOM 2897 C C . LEU A 1 371 ? -22.339 -4.379 27.013 1.00 84.69 371 LEU A C 1
ATOM 2899 O O . LEU A 1 371 ? -23.152 -5.231 27.378 1.00 84.69 371 LEU A O 1
ATOM 2903 N N . ARG A 1 372 ? -21.359 -3.954 27.817 1.00 84.12 372 ARG A N 1
ATOM 2904 C CA . ARG A 1 372 ? -21.112 -4.538 29.136 1.00 84.12 372 ARG A CA 1
ATOM 2905 C C . ARG A 1 372 ? -21.957 -3.888 30.234 1.00 84.12 372 ARG A C 1
ATOM 2907 O O . ARG A 1 372 ? -21.766 -2.718 30.581 1.00 84.12 372 ARG A O 1
ATOM 2914 N N . LYS A 1 373 ? -22.839 -4.688 30.845 1.00 78.25 373 LYS A N 1
ATOM 2915 C CA . LYS A 1 373 ? -23.703 -4.261 31.963 1.00 78.25 373 LYS A CA 1
ATOM 2916 C C . LYS A 1 373 ? -22.973 -4.221 33.313 1.00 78.25 373 LYS A C 1
ATOM 2918 O O . LYS A 1 373 ? -23.088 -3.231 34.026 1.00 78.25 373 LYS A O 1
ATOM 2923 N N . ASN A 1 374 ? -22.175 -5.244 33.633 1.00 77.62 374 ASN A N 1
ATOM 2924 C CA . ASN A 1 374 ? -21.458 -5.339 34.911 1.00 77.62 374 ASN A CA 1
ATOM 2925 C C . ASN A 1 374 ? -20.016 -4.835 34.768 1.00 77.62 374 ASN A C 1
ATOM 2927 O O . ASN A 1 374 ? -19.181 -5.498 34.146 1.00 77.62 374 ASN A O 1
ATOM 2931 N N . LYS A 1 375 ? -19.745 -3.655 35.335 1.00 83.44 375 LYS A N 1
ATOM 2932 C CA . LYS A 1 375 ? -18.420 -3.025 35.412 1.00 83.44 375 LYS A CA 1
ATOM 2933 C C . LYS A 1 375 ? -18.249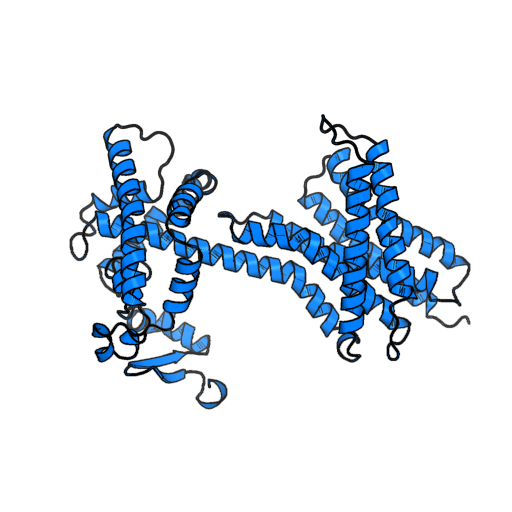 -2.309 36.760 1.00 83.44 375 LYS A C 1
ATOM 2935 O O . LYS A 1 375 ? -19.225 -1.745 37.261 1.00 83.44 375 LYS A O 1
ATOM 2940 N N . PRO A 1 376 ? -17.048 -2.324 37.362 1.00 84.62 376 PRO A N 1
ATOM 2941 C CA . PRO A 1 376 ? -16.805 -1.634 38.624 1.00 84.62 376 PRO A CA 1
ATOM 2942 C C . PRO A 1 376 ? -16.984 -0.122 38.444 1.00 84.62 376 PRO A C 1
ATOM 2944 O O . PRO A 1 376 ? -16.488 0.464 37.480 1.00 84.62 376 PRO A O 1
ATOM 2947 N N . LYS A 1 377 ? -17.694 0.518 39.383 1.00 85.06 377 LYS A N 1
ATOM 2948 C CA . LYS A 1 377 ? -18.067 1.943 39.292 1.00 85.06 377 LYS A CA 1
ATOM 2949 C C . LYS A 1 377 ? -16.854 2.876 39.178 1.00 85.06 377 LYS A C 1
ATOM 2951 O O . LYS A 1 377 ? -16.951 3.909 38.527 1.00 85.06 377 LYS A O 1
ATOM 2956 N N . THR A 1 378 ? -15.713 2.487 39.747 1.00 87.56 378 THR A N 1
ATOM 2957 C CA . THR A 1 378 ? -14.444 3.232 39.697 1.00 87.56 378 THR A CA 1
ATOM 2958 C C . THR A 1 378 ? -13.815 3.283 38.303 1.00 87.56 378 THR A C 1
ATOM 2960 O O . THR A 1 378 ? -13.168 4.271 37.974 1.00 87.56 378 THR A O 1
ATOM 2963 N N . LEU A 1 379 ? -14.023 2.264 37.459 1.00 89.06 379 LEU A N 1
ATOM 2964 C CA . LEU A 1 379 ? -13.434 2.212 36.113 1.00 89.06 379 LEU A CA 1
ATOM 2965 C C . LEU A 1 379 ? -14.270 2.941 35.058 1.00 89.06 379 LEU A C 1
ATOM 2967 O O . LEU A 1 379 ? -13.746 3.269 33.999 1.00 89.06 379 LEU A O 1
ATOM 2971 N N . ILE A 1 380 ? -15.551 3.214 35.325 1.00 88.50 380 ILE A N 1
ATOM 2972 C CA . ILE A 1 380 ? -16.438 3.913 34.385 1.00 88.50 380 ILE A CA 1
ATOM 2973 C C . ILE A 1 380 ? -15.842 5.256 33.926 1.00 88.50 380 ILE A C 1
ATOM 2975 O O . ILE A 1 380 ? -15.652 5.404 32.721 1.00 88.50 380 ILE A O 1
ATOM 2979 N N . PRO A 1 381 ? -15.493 6.213 34.811 1.00 92.88 381 PRO A N 1
ATOM 2980 C CA . PRO A 1 381 ? -14.952 7.499 34.365 1.00 92.88 381 PRO A CA 1
ATOM 2981 C C . PRO A 1 381 ? -13.641 7.343 33.585 1.00 92.88 381 PRO A C 1
ATOM 2983 O O . PRO A 1 381 ? -13.420 8.061 32.614 1.00 92.88 381 PRO A O 1
ATOM 2986 N N . ILE A 1 382 ? -12.813 6.360 33.950 1.00 93.00 382 ILE A N 1
ATOM 2987 C CA . ILE A 1 382 ? -11.547 6.073 33.269 1.00 93.00 382 ILE A CA 1
ATOM 2988 C C . ILE A 1 382 ? -11.811 5.601 31.833 1.00 93.00 382 ILE A C 1
ATOM 2990 O O . ILE A 1 382 ? -11.208 6.118 30.899 1.00 93.00 382 ILE A O 1
ATOM 2994 N N . ILE A 1 383 ? -12.760 4.681 31.628 1.00 92.38 383 ILE A N 1
ATOM 2995 C CA . ILE A 1 383 ? -13.128 4.193 30.289 1.00 92.38 383 ILE A CA 1
ATOM 2996 C C . ILE A 1 383 ? -13.600 5.348 29.394 1.00 92.38 383 ILE A C 1
ATOM 2998 O O . ILE A 1 383 ? -13.147 5.454 28.257 1.00 92.38 383 ILE A O 1
ATOM 3002 N N . TYR A 1 384 ? -14.474 6.226 29.901 1.00 91.62 384 TYR A N 1
ATOM 3003 C CA . TYR A 1 384 ? -14.966 7.377 29.133 1.00 91.62 384 TYR A CA 1
ATOM 3004 C C . TYR A 1 384 ? -13.854 8.392 28.829 1.00 91.62 384 TYR A C 1
ATOM 3006 O O . TYR A 1 384 ? -13.816 8.918 27.720 1.00 91.62 384 TYR A O 1
ATOM 3014 N N . ALA A 1 385 ? -12.931 8.633 29.765 1.00 93.00 385 ALA A N 1
ATOM 3015 C CA . ALA A 1 385 ? -11.794 9.525 29.545 1.00 93.00 385 ALA A CA 1
ATOM 3016 C C . ALA A 1 385 ? -10.872 9.007 28.429 1.00 93.00 385 ALA A C 1
ATOM 3018 O O . ALA A 1 385 ? -10.575 9.739 27.487 1.00 93.00 385 ALA A O 1
ATOM 3019 N N . PHE A 1 386 ? -10.480 7.728 28.480 1.00 92.75 386 PHE A N 1
ATOM 3020 C CA . PHE A 1 386 ? -9.647 7.118 27.439 1.00 92.75 386 PHE A CA 1
ATOM 3021 C C . PHE A 1 386 ? -10.362 7.061 26.081 1.00 92.75 386 PHE A C 1
ATOM 3023 O O . PHE A 1 386 ? -9.742 7.348 25.060 1.00 92.75 386 PHE A O 1
ATOM 3030 N N . ALA A 1 387 ? -11.662 6.746 26.056 1.00 91.94 387 ALA A N 1
ATOM 3031 C CA . ALA A 1 387 ? -12.451 6.756 24.823 1.00 91.94 387 ALA A CA 1
ATOM 3032 C C . ALA A 1 387 ? -12.556 8.166 24.217 1.00 91.94 387 ALA A C 1
ATOM 3034 O O . ALA A 1 387 ? -12.449 8.314 23.003 1.00 91.94 387 ALA A O 1
ATOM 3035 N N . GLY A 1 388 ? -12.710 9.198 25.055 1.00 90.75 388 GLY A N 1
ATOM 3036 C CA . GLY A 1 388 ? -12.705 10.596 24.625 1.00 90.75 388 GLY A CA 1
ATOM 3037 C C . GLY A 1 388 ? -11.370 11.016 24.011 1.00 90.75 388 GLY A C 1
ATOM 3038 O O . GLY A 1 388 ? -11.365 11.604 22.938 1.00 90.75 388 GLY A O 1
ATOM 3039 N N . ILE A 1 389 ? -10.250 10.645 24.643 1.00 91.44 389 ILE A N 1
ATOM 3040 C CA . ILE A 1 389 ? -8.898 10.906 24.121 1.00 91.44 389 ILE A CA 1
ATOM 3041 C C . ILE A 1 389 ? -8.685 10.214 22.765 1.00 91.44 389 ILE A C 1
ATOM 3043 O O . ILE A 1 389 ? -8.172 10.833 21.841 1.00 91.44 389 ILE A O 1
ATOM 3047 N N . LEU A 1 390 ? -9.101 8.949 22.623 1.00 91.56 390 LEU A N 1
ATOM 3048 C CA . LEU A 1 390 ? -9.036 8.220 21.348 1.00 91.56 390 LEU A CA 1
ATOM 3049 C C . LEU A 1 390 ? -9.884 8.889 20.258 1.00 91.56 390 LEU A C 1
ATOM 3051 O O . LEU A 1 390 ? -9.423 9.023 19.130 1.00 91.56 390 LEU A O 1
ATOM 3055 N N . ALA A 1 391 ? -11.102 9.322 20.589 1.00 89.62 391 ALA A N 1
ATOM 3056 C CA . ALA A 1 391 ? -12.005 9.965 19.637 1.00 89.62 391 ALA A CA 1
ATOM 3057 C C . ALA A 1 391 ? -11.467 11.307 19.113 1.00 89.62 391 ALA A C 1
ATOM 3059 O O . ALA A 1 391 ? -11.757 11.682 17.979 1.00 89.62 391 ALA A O 1
ATOM 3060 N N . THR A 1 392 ? -10.673 12.021 19.914 1.00 89.19 392 THR A N 1
ATOM 3061 C CA . THR A 1 392 ? -10.066 13.299 19.524 1.00 89.19 392 THR A CA 1
ATOM 3062 C C . THR A 1 392 ? -8.665 13.162 18.921 1.00 89.19 392 THR A C 1
ATOM 3064 O O . THR A 1 392 ? -8.094 14.180 18.531 1.00 89.19 392 THR A O 1
ATOM 3067 N N . MET A 1 393 ? -8.120 11.945 18.768 1.00 90.06 393 MET A N 1
ATOM 3068 C CA . MET A 1 393 ? -6.784 11.719 18.187 1.00 90.06 393 MET A CA 1
ATOM 3069 C C . MET A 1 393 ? -6.563 12.407 16.831 1.00 90.06 393 MET A C 1
ATOM 3071 O O . MET A 1 393 ? -5.560 13.109 16.713 1.00 90.06 393 MET A O 1
ATOM 3075 N N . PRO A 1 394 ? -7.487 12.335 15.849 1.00 86.62 394 PRO A N 1
ATOM 3076 C CA . PRO A 1 394 ? -7.302 13.024 14.566 1.00 86.62 394 PRO A CA 1
ATOM 3077 C C . PRO A 1 394 ? -7.190 14.552 14.697 1.00 86.62 394 PRO A C 1
ATOM 3079 O O . PRO A 1 394 ? -6.525 15.216 13.906 1.00 86.62 394 PRO A O 1
ATOM 3082 N N . SER A 1 395 ? -7.843 15.138 15.704 1.00 86.62 395 SER A N 1
ATOM 3083 C CA . SER A 1 395 ? -7.732 16.571 15.995 1.00 86.62 395 SER A CA 1
ATOM 3084 C C . SER A 1 395 ? -6.422 16.906 16.704 1.00 86.62 395 SER A C 1
ATOM 3086 O O . SER A 1 395 ? -5.838 17.953 16.438 1.00 86.62 395 SER A O 1
ATOM 3088 N N . ILE A 1 396 ? -5.932 16.016 17.573 1.00 88.25 396 ILE A N 1
ATOM 3089 C CA . ILE A 1 396 ? -4.622 16.161 18.219 1.00 88.25 396 ILE A CA 1
ATOM 3090 C C . ILE A 1 396 ? -3.519 16.143 17.158 1.00 88.25 396 ILE A C 1
ATOM 3092 O O . ILE A 1 396 ? -2.649 17.007 17.176 1.00 88.25 396 ILE A O 1
ATOM 3096 N N . THR A 1 397 ? -3.568 15.217 16.201 1.00 87.50 397 THR A N 1
ATOM 3097 C CA . THR A 1 397 ? -2.540 15.096 15.156 1.00 87.50 397 THR A CA 1
ATOM 3098 C C . THR A 1 397 ? -2.594 16.264 14.167 1.00 87.50 397 THR A C 1
ATOM 3100 O O . THR A 1 397 ? -1.548 16.818 13.823 1.00 87.50 397 THR A O 1
ATOM 3103 N N . SER A 1 398 ? -3.798 16.747 13.825 1.00 84.56 398 SER A N 1
ATOM 3104 C CA . SER A 1 398 ? -4.002 18.018 13.101 1.00 84.56 398 SER A CA 1
ATOM 3105 C C . SER A 1 398 ? -3.356 19.206 13.830 1.00 84.56 398 SER A C 1
ATOM 3107 O O . SER A 1 398 ? -2.639 20.000 13.216 1.00 84.56 398 SER A O 1
ATOM 3109 N N . TYR A 1 399 ? -3.544 19.302 15.152 1.00 85.25 399 TYR A N 1
ATOM 3110 C CA . TYR A 1 399 ? -2.943 20.349 15.979 1.00 85.25 399 TYR A CA 1
ATOM 3111 C C . TYR A 1 399 ? -1.413 20.251 16.049 1.00 85.25 399 TYR A C 1
ATOM 3113 O O . TYR A 1 399 ? -0.737 21.271 15.944 1.00 85.25 399 TYR A O 1
ATOM 3121 N N . LEU A 1 400 ? -0.848 19.048 16.192 1.00 87.75 400 LEU A N 1
ATOM 3122 C CA . LEU A 1 400 ? 0.608 18.856 16.193 1.00 87.75 400 LEU A CA 1
ATOM 3123 C C . LEU A 1 400 ? 1.225 19.327 14.870 1.00 87.75 400 LEU A C 1
ATOM 3125 O O . LEU A 1 400 ? 2.203 20.072 14.876 1.00 87.75 400 LEU A O 1
ATOM 3129 N N . SER A 1 401 ? 0.612 18.961 13.743 1.00 85.12 401 SER A N 1
ATOM 3130 C CA . SER A 1 401 ? 1.109 19.346 12.421 1.00 85.12 401 SER A CA 1
ATOM 3131 C C . SER A 1 401 ? 0.975 20.851 12.157 1.00 85.12 401 SER A C 1
ATOM 3133 O O . SER A 1 401 ? 1.952 21.498 11.793 1.00 85.12 401 SER A O 1
ATOM 3135 N N . ARG A 1 402 ? -0.212 21.437 12.369 1.00 81.06 402 ARG A N 1
ATOM 3136 C CA . ARG A 1 402 ? -0.497 22.838 11.996 1.00 81.06 402 ARG A CA 1
ATOM 3137 C C . ARG A 1 402 ? -0.148 23.855 13.076 1.00 81.06 402 ARG A C 1
ATOM 3139 O O . ARG A 1 402 ? 0.247 24.970 12.762 1.00 81.06 402 ARG A O 1
ATOM 3146 N N . GLY A 1 403 ? -0.343 23.496 14.341 1.00 80.06 403 GLY A N 1
ATOM 3147 C CA . GLY A 1 403 ? -0.140 24.387 15.483 1.00 80.06 403 GLY A CA 1
ATOM 3148 C C . GLY A 1 403 ? 1.304 24.400 15.976 1.00 80.06 403 GLY A C 1
ATOM 3149 O O . GLY A 1 403 ? 1.841 25.466 16.259 1.00 80.06 403 GLY A O 1
ATOM 3150 N N . LEU A 1 404 ? 1.940 23.226 16.066 1.00 84.25 404 LEU A N 1
ATOM 3151 C CA . LEU A 1 404 ? 3.338 23.100 16.506 1.00 84.25 404 LEU A CA 1
ATOM 3152 C C . LEU A 1 404 ? 4.337 22.973 15.349 1.00 84.25 404 LEU A C 1
ATOM 3154 O O . LEU A 1 404 ? 5.540 22.941 15.602 1.00 84.25 404 LEU A O 1
ATOM 3158 N N . GLY A 1 405 ? 3.860 22.905 14.103 1.00 84.81 405 GLY A N 1
ATOM 3159 C CA . GLY A 1 405 ? 4.711 22.814 12.916 1.00 84.81 405 GLY A CA 1
ATOM 3160 C C . GLY A 1 405 ? 5.433 21.474 12.770 1.00 84.81 405 GLY A C 1
ATOM 3161 O O . GLY A 1 405 ? 6.487 21.432 12.142 1.00 84.81 405 GLY A O 1
ATOM 3162 N N . TRP A 1 406 ? 4.913 20.396 13.368 1.00 88.19 406 TRP A N 1
ATOM 3163 C CA . TRP A 1 406 ? 5.546 19.079 13.277 1.00 88.19 406 TRP A CA 1
ATOM 3164 C C . TRP A 1 406 ? 5.513 18.547 11.849 1.00 88.19 406 TRP A C 1
ATOM 3166 O O . TRP A 1 406 ? 4.481 18.583 11.167 1.00 88.19 406 TRP A O 1
ATOM 3176 N N . HIS A 1 40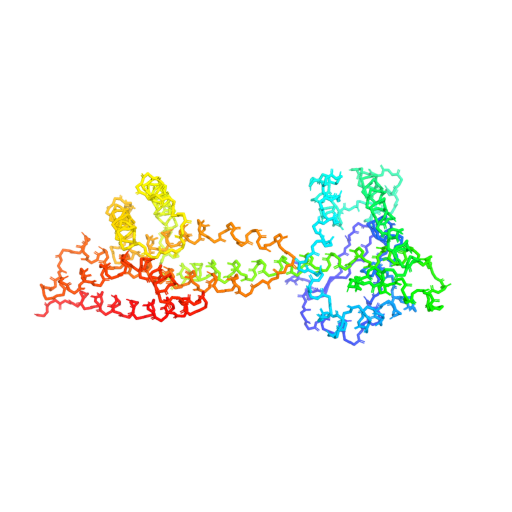7 ? 6.644 17.996 11.416 1.00 86.50 407 HIS A N 1
ATOM 3177 C CA . HIS A 1 407 ? 6.752 17.371 10.106 1.00 86.50 407 HIS A CA 1
ATOM 3178 C C . HIS A 1 407 ? 6.041 16.014 10.085 1.00 86.50 407 HIS A C 1
ATOM 3180 O O . HIS A 1 407 ? 5.893 15.341 11.105 1.00 86.50 407 HIS A O 1
ATOM 3186 N N . PHE A 1 408 ? 5.630 15.573 8.893 1.00 81.88 408 PHE A N 1
ATOM 3187 C CA . PHE A 1 408 ? 4.860 14.339 8.713 1.00 81.88 408 PHE A CA 1
ATOM 3188 C C . PHE A 1 408 ? 5.461 13.098 9.421 1.00 81.88 408 PHE A C 1
ATOM 3190 O O . PHE A 1 408 ? 4.718 12.422 10.135 1.00 81.88 408 PHE A O 1
ATOM 3197 N N . PRO A 1 409 ? 6.782 12.816 9.360 1.00 86.38 409 PRO A N 1
ATOM 3198 C CA . PRO A 1 409 ? 7.363 11.672 10.073 1.00 86.38 409 PRO A CA 1
ATOM 3199 C C . PRO A 1 409 ? 7.253 11.759 11.603 1.00 86.38 409 PRO A C 1
ATOM 3201 O O . PRO A 1 409 ? 7.123 10.733 12.270 1.00 86.38 409 PRO A O 1
ATOM 3204 N N . GLU A 1 410 ? 7.295 12.968 12.169 1.00 87.12 410 GLU A N 1
ATOM 3205 C CA . GLU A 1 410 ? 7.182 13.193 13.616 1.00 87.12 410 GLU A CA 1
ATOM 3206 C C . GLU A 1 410 ? 5.759 12.893 14.098 1.00 87.12 410 GLU A C 1
ATOM 3208 O O . GLU A 1 410 ? 5.571 12.241 15.127 1.00 87.12 410 GLU A O 1
ATOM 3213 N N . VAL A 1 411 ? 4.758 13.298 13.309 1.00 88.94 411 VAL A N 1
ATOM 3214 C CA . VAL A 1 411 ? 3.343 12.998 13.568 1.00 88.94 411 VAL A CA 1
ATOM 3215 C C . VAL A 1 411 ? 3.094 11.489 13.518 1.00 88.94 411 VAL A C 1
ATOM 3217 O O . VAL A 1 411 ? 2.509 10.941 14.450 1.00 88.94 411 VAL A O 1
ATOM 3220 N N . VAL A 1 412 ? 3.615 10.794 12.500 1.00 86.88 412 VAL A N 1
ATOM 3221 C CA . VAL A 1 412 ? 3.498 9.327 12.393 1.00 86.88 412 VAL A CA 1
ATOM 3222 C C . VAL A 1 412 ? 4.192 8.623 13.565 1.00 86.88 412 VAL A C 1
ATOM 3224 O O . VAL A 1 412 ? 3.656 7.665 14.124 1.00 86.88 412 VAL A O 1
ATOM 3227 N N . GLY A 1 413 ? 5.360 9.112 13.994 1.00 83.38 413 GLY A N 1
ATOM 3228 C CA . GLY A 1 413 ? 6.045 8.609 15.187 1.00 83.38 413 GLY A CA 1
ATOM 3229 C C . GLY A 1 413 ? 5.197 8.744 16.458 1.00 83.38 413 GLY A C 1
ATOM 3230 O O . GLY A 1 413 ? 5.097 7.799 17.245 1.00 83.38 413 GLY A O 1
ATOM 3231 N N . PHE A 1 414 ? 4.533 9.887 16.639 1.00 90.62 414 PHE A N 1
ATOM 3232 C CA . PHE A 1 414 ? 3.603 10.108 17.747 1.00 90.62 414 PHE A CA 1
ATOM 3233 C C . PHE A 1 414 ? 2.371 9.202 17.683 1.00 90.62 414 PHE A C 1
ATOM 3235 O O . PHE A 1 414 ? 1.971 8.645 18.709 1.00 90.62 414 PHE A O 1
ATOM 3242 N N . GLU A 1 415 ? 1.781 9.006 16.506 1.00 88.44 415 GLU A N 1
ATOM 3243 C CA . GLU A 1 415 ? 0.647 8.093 16.329 1.00 88.44 415 GLU A CA 1
ATOM 3244 C C . GLU A 1 415 ? 1.025 6.646 16.657 1.00 88.44 415 GLU A C 1
ATOM 3246 O O . GLU A 1 415 ? 0.292 5.956 17.364 1.00 88.44 415 GLU A O 1
ATOM 3251 N N . LEU A 1 416 ? 2.211 6.190 16.244 1.00 89.25 416 LEU A N 1
ATOM 3252 C CA . LEU A 1 416 ? 2.702 4.858 16.595 1.00 89.25 416 LEU A CA 1
ATOM 3253 C C . LEU A 1 416 ? 2.852 4.695 18.112 1.00 89.25 416 LEU A C 1
ATOM 3255 O O . LEU A 1 416 ? 2.328 3.735 18.680 1.00 89.25 416 LEU A O 1
ATOM 3259 N N . ILE A 1 417 ? 3.511 5.641 18.786 1.00 87.19 417 ILE A N 1
ATOM 3260 C CA . ILE A 1 417 ? 3.707 5.586 20.242 1.00 87.19 417 ILE A CA 1
ATOM 3261 C C . ILE A 1 417 ? 2.360 5.640 20.972 1.00 87.19 417 ILE A C 1
ATOM 3263 O O . ILE A 1 417 ? 2.094 4.811 21.845 1.00 87.19 417 ILE A O 1
ATOM 3267 N N . SER A 1 418 ? 1.490 6.582 20.605 1.00 89.81 418 SER A N 1
ATOM 3268 C CA . SER A 1 418 ? 0.171 6.723 21.224 1.00 89.81 418 SER A CA 1
ATOM 3269 C C . SER A 1 418 ? -0.710 5.497 20.975 1.00 89.81 418 SER A C 1
ATOM 3271 O O . SER A 1 418 ? -1.385 5.054 21.902 1.00 89.81 418 SER A O 1
ATOM 3273 N N . SER A 1 419 ? -0.642 4.864 19.799 1.00 91.81 419 SER A N 1
ATOM 3274 C CA . SER A 1 419 ? -1.377 3.626 19.513 1.00 91.81 419 SER A CA 1
ATOM 3275 C C . SER A 1 419 ? -0.988 2.479 20.449 1.00 91.81 419 SER A C 1
ATOM 3277 O O . SER A 1 419 ? -1.867 1.816 20.999 1.00 91.81 419 SER A O 1
ATOM 3279 N N . LEU A 1 420 ? 0.309 2.297 20.724 1.00 89.06 420 LEU A N 1
ATOM 3280 C CA . LEU A 1 420 ? 0.800 1.276 21.654 1.00 89.06 420 LEU A CA 1
ATOM 3281 C C . LEU A 1 420 ? 0.364 1.564 23.094 1.00 89.06 420 LEU A C 1
ATOM 3283 O O . LEU A 1 420 ? -0.071 0.658 23.809 1.00 89.06 420 LEU A O 1
ATOM 3287 N N . VAL A 1 421 ? 0.436 2.830 23.511 1.00 90.56 421 VAL A N 1
ATOM 3288 C CA . VAL A 1 421 ? -0.005 3.265 24.843 1.00 90.56 421 VAL A CA 1
ATOM 3289 C C . VAL A 1 421 ? -1.507 3.024 25.018 1.00 90.56 421 VAL A C 1
ATOM 3291 O O . VAL A 1 421 ? -1.928 2.418 26.007 1.00 90.56 421 VAL A O 1
ATOM 3294 N N . MET A 1 422 ? -2.328 3.429 24.046 1.00 92.25 422 MET A N 1
ATOM 3295 C CA . MET A 1 422 ? -3.782 3.246 24.106 1.00 92.25 422 MET A CA 1
ATOM 3296 C C . MET A 1 422 ? -4.187 1.770 24.012 1.00 92.25 422 MET A C 1
ATOM 3298 O O . MET A 1 422 ? -5.129 1.350 24.690 1.00 92.25 422 MET A O 1
ATOM 3302 N N . ALA A 1 423 ? -3.451 0.951 23.258 1.00 90.44 423 ALA A N 1
ATOM 3303 C CA . ALA A 1 423 ? -3.637 -0.497 23.237 1.00 90.44 423 ALA A CA 1
ATOM 3304 C C . ALA A 1 423 ? -3.350 -1.128 24.607 1.00 90.44 423 ALA A C 1
ATOM 3306 O O . ALA A 1 423 ? -4.143 -1.931 25.099 1.00 90.44 423 ALA A O 1
ATOM 3307 N N . PHE A 1 424 ? -2.259 -0.727 25.267 1.00 91.50 424 PHE A N 1
ATOM 3308 C CA . PHE A 1 424 ? -1.925 -1.218 26.602 1.00 91.50 424 PHE A CA 1
ATOM 3309 C C . PHE A 1 424 ? -3.011 -0.861 27.627 1.00 91.50 424 PHE A C 1
ATOM 3311 O O . PHE A 1 424 ? -3.492 -1.736 28.350 1.00 91.50 424 PHE A O 1
ATOM 3318 N N . PHE A 1 425 ? -3.451 0.399 27.667 1.00 91.50 425 PHE A N 1
ATOM 3319 C CA . PHE A 1 425 ? -4.493 0.828 28.604 1.00 91.50 425 PHE A CA 1
ATOM 3320 C C . PHE A 1 425 ? -5.856 0.200 28.308 1.00 91.50 425 PHE A C 1
ATOM 3322 O O . PHE A 1 425 ? -6.540 -0.236 29.237 1.00 91.50 425 PHE A O 1
ATOM 3329 N N . SER A 1 426 ? -6.252 0.106 27.037 1.00 91.25 426 SER A N 1
ATOM 3330 C CA . SER A 1 426 ? -7.507 -0.552 26.664 1.00 91.25 426 SER A CA 1
ATOM 3331 C C . SER A 1 426 ? -7.493 -2.034 27.046 1.00 91.25 426 SER A C 1
ATOM 3333 O O . SER A 1 426 ? -8.473 -2.514 27.617 1.00 91.25 426 SER A O 1
ATOM 3335 N N . TRP A 1 427 ? -6.371 -2.735 26.855 1.00 90.69 427 TRP A N 1
ATOM 3336 C CA . TRP A 1 427 ? -6.194 -4.112 27.315 1.00 90.69 427 TRP A CA 1
ATOM 3337 C C . TRP A 1 427 ? -6.303 -4.240 28.840 1.00 90.69 427 TRP A C 1
ATOM 3339 O O . TRP A 1 427 ? -7.046 -5.097 29.326 1.00 90.69 427 TRP A O 1
ATOM 3349 N N . GLN A 1 428 ? -5.635 -3.368 29.602 1.00 91.25 428 GLN A N 1
ATOM 3350 C CA . GLN A 1 428 ? -5.718 -3.362 31.068 1.00 91.25 428 GLN A CA 1
ATOM 3351 C C . GLN A 1 428 ? -7.153 -3.139 31.558 1.00 91.25 428 GLN A C 1
ATOM 3353 O O . GLN A 1 428 ? -7.638 -3.877 32.418 1.00 91.25 428 GLN A O 1
ATOM 3358 N N . LEU A 1 429 ? -7.870 -2.172 30.979 1.00 90.75 429 LEU A N 1
ATOM 3359 C CA . LEU A 1 429 ? -9.267 -1.892 31.321 1.00 90.75 429 LEU A CA 1
ATOM 3360 C C . LEU A 1 429 ? -10.191 -3.057 30.953 1.00 90.75 429 LEU A C 1
ATOM 3362 O O . LEU A 1 429 ? -11.071 -3.426 31.737 1.00 90.75 429 LEU A O 1
ATOM 3366 N N . PHE A 1 430 ? -9.977 -3.665 29.787 1.00 87.50 430 PHE A N 1
ATOM 3367 C CA . PHE A 1 430 ? -10.750 -4.815 29.331 1.00 87.50 430 PHE A CA 1
ATOM 3368 C C . PHE A 1 430 ? -10.541 -6.029 30.246 1.00 87.50 430 PHE A C 1
ATOM 3370 O O . PHE A 1 430 ? -11.519 -6.643 30.680 1.00 87.50 430 PHE A O 1
ATOM 3377 N N . SER A 1 431 ? -9.289 -6.309 30.622 1.00 86.19 431 SER A N 1
ATOM 3378 C CA . SER A 1 431 ? -8.900 -7.369 31.561 1.00 86.19 431 SER A CA 1
ATOM 3379 C C . SER A 1 431 ? -9.458 -7.133 32.968 1.00 86.19 431 SER A C 1
ATOM 3381 O O . SER A 1 431 ? -10.075 -8.023 33.557 1.00 86.19 431 SER A O 1
ATOM 3383 N N . ALA A 1 432 ? -9.338 -5.910 33.494 1.00 86.75 432 ALA A N 1
ATOM 3384 C CA . ALA A 1 432 ? -9.871 -5.548 34.805 1.00 86.75 432 ALA A CA 1
ATOM 3385 C C . ALA A 1 432 ? -11.394 -5.722 34.876 1.00 86.75 432 ALA A C 1
ATOM 3387 O O . ALA A 1 432 ? -11.917 -6.170 35.893 1.00 86.75 432 ALA A O 1
ATOM 3388 N N . CYS A 1 433 ? -12.106 -5.431 33.784 1.00 83.25 433 CYS A N 1
ATOM 3389 C CA . CYS A 1 433 ? -13.542 -5.662 33.725 1.00 83.25 433 CYS A CA 1
ATOM 3390 C C . CYS A 1 433 ? -13.897 -7.156 33.649 1.00 83.25 433 CYS A C 1
ATOM 3392 O O . CYS A 1 433 ? -14.989 -7.513 34.076 1.00 83.25 433 CYS A O 1
ATOM 3394 N N . GLN A 1 434 ? -13.031 -8.022 33.101 1.00 76.19 434 GLN A N 1
ATOM 3395 C CA . GLN A 1 434 ? -13.268 -9.469 32.971 1.00 76.19 434 GLN A CA 1
ATOM 3396 C C . GLN A 1 434 ? -13.128 -10.264 34.273 1.00 76.19 434 GLN A C 1
ATOM 3398 O O . GLN A 1 434 ? -13.730 -11.333 34.370 1.00 76.19 434 GLN A O 1
ATOM 3403 N N . LYS A 1 435 ? -12.387 -9.763 35.266 1.00 66.69 435 LYS A N 1
ATOM 3404 C CA . LYS A 1 435 ? -12.243 -10.454 36.554 1.00 66.69 435 LYS A CA 1
ATOM 3405 C C . LYS A 1 435 ? -13.602 -10.525 37.273 1.00 66.69 435 LYS A C 1
ATOM 3407 O O . LYS A 1 435 ? -14.281 -9.498 37.357 1.00 66.69 435 LYS A O 1
ATOM 3412 N N . PRO A 1 436 ? -14.027 -11.699 37.779 1.00 53.81 436 PRO A N 1
ATOM 3413 C CA . PRO A 1 436 ? -15.230 -11.785 38.598 1.00 53.81 436 PRO A CA 1
ATOM 3414 C C . PRO A 1 436 ? -15.059 -10.887 39.828 1.00 53.81 436 PRO A C 1
ATOM 3416 O O . PRO A 1 436 ? -13.983 -10.852 40.425 1.00 53.81 436 PRO A O 1
ATOM 3419 N N . SER A 1 437 ? -16.102 -10.130 40.173 1.00 50.34 437 SER A N 1
ATOM 3420 C CA . SER A 1 437 ? -16.141 -9.368 41.420 1.00 50.34 437 SER A CA 1
ATOM 3421 C C . SER A 1 437 ? -16.085 -10.359 42.578 1.00 50.34 437 SER A C 1
ATOM 3423 O O . SER A 1 437 ? -17.061 -11.077 42.798 1.00 50.34 437 SER A O 1
ATOM 3425 N N . THR A 1 438 ? -14.926 -10.440 43.228 1.00 40.53 438 THR A N 1
ATOM 3426 C CA . THR A 1 438 ? -14.714 -11.165 44.486 1.00 40.53 438 THR A CA 1
ATOM 3427 C C . THR A 1 438 ? -15.582 -10.612 45.594 1.00 40.53 438 THR A C 1
ATOM 3429 O O . THR A 1 438 ? -15.679 -9.361 45.656 1.00 40.53 438 THR A O 1
#

Foldseek 3Di:
DCVVAPQWDWDQLAPDIDIHGRDPVVVCCCCPVVVLVVVFADDDLLCCQQLLHQLAQVRNGDDLQNVLVVVCCVPQVVDPVNCVLCVVVLQDDPVCVLCVLLCVVQPPVLVVVSVVVVVPFVCRSPVVCVVVRVPCSSVSSNVSSVSLVVSLVVVLVVLVVCVVVVVPPRDCDLLNSLVVVVVPVSNVDDDDSSSNSSSHVVNVVVVLLVVLVVLLVVLCCLQCVVLVVLCVVDCVVVQVLQVLLQVLLVLLVVLVVVLVVQLVPPDDDDPDLDDDPVNLVSNLVSLCSNVVSLLCSLPPSDDDGDDLQCSLVSNLSSNLNSVSCVPQVVVSVVSSVRSDDDCVSVLSSLLSVLSSLLSSLLSLLSSCQRVDDDFDPVCNVVSVVLNSCSSCLVSVLVCCCSVVVDDSNVSSVVSNVVSVVSNVVSVVRSVNRPDPDD